Protein AF-0000000082824937 (afdb_homodimer)

Secondary structure (DSSP, 8-state):
--HHHHHHHHHHHHH--HHHHHHHTTS-HHHHHHHHHHHHHHHTS--EEEETTEEEE-HHHHHHHHHHHHHHHHHHHHHHHHHTTSSS--EEEEEEEEHHHHHHTHHHHHHHHHHH-TTEEEEEEEE-HHHHHHHHHTTS-SEEEEES----SSEEEEEEEEEEEEEESS---GGGGGGSEEEEE---HHHHHHHHHHHHHH-SS--EEEEEES-HHHHHHHHHTTS-BEEEEGGG--GGG--EEEE-B-TTSPBPEEEEEEEE-GGGGGSHHHHHHHHHHHHHHHHH-/--HHHHHHHHHHHHH--HHHHHHHTTS-HHHHHHHHHHHHHHHTS--EEEETTEEEE-HHHHHHHHHHHHHHHHHHHHHHHHHTTSSS--EEEEEEEEHHHHHHTHHHHHHHHHHH-TTEEEEEEEE-HHHHHHHHHTTS-SEEEEES----SSEEEEEEEEEEEEEESS---GGGGGGSEEEEE---HHHHHHHHHHHHHH-SS--EEEEEES-HHHHHHHHHTTS-BEEEEGGG--GGG--EEEE-B-TTSPBPEEEEEEEE-GGGGGSHHHHHHHHHHHHHHHHH-

Solvent-accessible surface area (backbone atoms only — not comparable to full-atom values): 30683 Å² total; per-residue (Å²): 136,50,71,67,50,28,51,48,44,50,46,32,65,72,59,33,25,67,60,58,29,13,52,75,66,72,50,49,46,67,60,48,51,51,52,50,50,50,53,24,60,75,69,69,51,59,48,54,43,82,51,100,84,39,47,44,68,33,74,65,22,48,52,52,36,52,49,25,53,50,52,53,49,51,53,49,52,50,51,48,55,57,36,47,70,48,92,58,65,35,42,78,47,32,35,20,26,16,46,67,53,41,41,67,48,40,31,62,52,52,41,55,49,41,70,75,32,71,62,50,41,58,37,41,38,38,28,47,34,73,57,29,48,54,37,44,74,72,55,75,20,59,38,31,38,34,56,54,94,72,90,70,93,49,47,76,43,78,60,48,74,38,48,34,25,38,37,19,44,58,88,82,56,80,88,48,46,47,79,36,39,29,41,41,51,55,69,47,70,63,59,47,49,54,52,52,51,49,48,59,74,71,41,96,52,77,59,40,74,30,30,43,28,58,36,60,68,31,39,51,40,30,16,62,47,59,68,27,31,37,75,46,52,48,79,82,58,56,80,88,59,66,58,34,72,41,85,38,61,45,99,86,68,42,72,37,70,50,43,30,34,40,35,34,48,70,75,46,54,71,33,52,46,54,37,51,50,53,53,50,51,58,57,48,38,64,63,74,100,136,50,71,67,50,27,52,47,42,49,45,32,66,72,58,33,24,68,60,59,30,14,51,74,67,73,51,48,45,67,60,47,52,51,52,50,50,49,52,24,60,74,67,70,51,61,47,55,46,84,51,98,82,39,47,45,68,32,74,66,23,48,50,51,35,52,48,26,53,50,50,52,48,51,51,49,52,50,53,49,55,58,37,47,70,48,93,58,64,35,43,79,49,32,36,19,27,17,46,68,52,42,40,66,48,40,30,64,53,50,41,56,48,42,69,76,32,71,63,49,41,57,38,40,39,39,28,47,34,73,58,28,49,52,36,45,75,71,54,74,18,58,37,30,39,33,55,52,94,70,92,71,92,50,47,76,42,80,57,48,76,39,48,35,25,38,39,20,44,60,88,81,55,80,86,48,47,47,80,36,40,29,42,40,51,53,69,45,69,64,59,51,49,55,54,53,52,49,48,59,73,72,42,95,54,77,58,40,73,29,30,44,28,57,36,60,68,31,38,51,41,30,17,61,49,60,68,27,31,38,76,44,51,48,76,80,59,57,81,88,58,65,58,35,74,41,85,37,60,46,97,86,69,42,73,37,71,49,44,30,32,40,34,35,48,71,74,44,55,73,34,51,45,53,37,51,51,53,54,52,52,59,56,48,40,62,62,77,99

Radius of gyration: 25.63 Å; Cα contacts (8 Å, |Δi|>4): 1005; chains: 2; bounding box: 62×74×64 Å

Sequence (578 aa):
MDEKDWVLLKILHEEQNVTKTAERLFTSQPSITYRLNKIEEIFNIKLFTKRHKGITFTAEGEHLVTYAKRMLQELQDTKDNISNLSKEVQGHLRLGVSSNFAQYKLPKLLREFSIMYPKVQYSVQTGWSTDVMKLLDTGIVQVGILRGSHRWKGEKERLTREKIHIISKQPITIDQLPFLPFIKYKTDASLKTIIDDWMHTNLKQAPIIAMEVDRQETCKEMVKHGLGYAIAPEICLRESDHLYTMDLYNAKGKPLMRDTWLMYDQKSLGIKIVKAFIEFLKDEQIVTIMDEKDWVLLKILHEEQNVTKTAERLFTSQPSITYRLNKIEEIFNIKLFTKRHKGITFTAEGEHLVTYAKRMLQELQDTKDNISNLSKEVQGHLRLGVSSNFAQYKLPKLLREFSIMYPKVQYSVQTGWSTDVMKLLDTGIVQVGILRGSHRWKGEKERLTREKIHIISKQPITIDQLPFLPFIKYKTDASLKTIIDDWMHTNLKQAPIIAMEVDRQETCKEMVKHGLGYAIAPEICLRESDHLYTMDLYNAKGKPLMRDTWLMYDQKSLGIKIVKAFIEFLKDEQIVTI

InterPro domains:
  IPR000847 LysR, HTH, N-terminal domain [PF00126] (8-62)
  IPR000847 LysR, HTH, N-terminal domain [PS50931] (1-58)
  IPR005119 LysR, substrate-binding [PF03466] (87-284)
  IPR036388 Winged helix-like DNA-binding domain superfamily [G3DSA:1.10.10.10] (1-83)
  IPR036390 Winged helix DNA-binding domain superfamily [SSF46785] (1-111)

pLDDT: mean 92.44, std 7.71, range [28.34, 98.75]

Foldseek 3Di:
DDLVVLVLLLLCVVVLALCVSCVVVVHHSVVSVVVQVVVCVVVVHDQWDDDPPGTGGDPVNVVVNVVSVVVVLVVQVVQLVVCLVDPAQADEAEEEEEDLCVPQPVVVLVVVVCVVHVRYHYHYDYYAQVVSVVCQVVVVHFKYKHKADDDDPADKDWLDKFFKWKKALDDDDLQCQQVWAEEAEDGHPRVVCLQVVQCVVRPPDDHHHPYYYHDPVVSLVCRLVGRTMYMGIPSNDDPVSNIDIDFGADPVRHTHMMTIMMGGHPVSCSRPNSVVSVVSSNVVSVVVD/DDLVVLVLLQLCVVVLALCVSCVVVVHHSVVSVVVQVVVCVVVVHDQWDDDPPGTGGDPVNVVVNVVSVVVVLVVQVVQLVVCLVDPAQADEAEEEEEDLCVPQPVVVLVVVVCVVHVRYHYHYDYYAQVVSVVCQVVVVHFKYKHKADDDDPADKDWLDKFFKWKKALDDDDLQCQQVWAEEAEDGHPRVVCLQVVQCVVRYPDDHHHPYYYHDPVVSLVCRLVGRTMYMGIPSNDDPVSNIDIDFGADPVRHTHMMTIMMGGHPVSCSRPNSVVSVVSSNVVSVVVD

Structure (mmCIF, N/CA/C/O backbone):
data_AF-0000000082824937-model_v1
#
loop_
_entity.id
_entity.type
_entity.pdbx_description
1 polymer 'LysR family transcriptional regulator'
#
loop_
_atom_site.group_PDB
_atom_site.id
_atom_site.type_symbol
_atom_site.label_atom_id
_atom_site.label_alt_id
_atom_site.label_comp_id
_atom_site.label_asym_id
_atom_site.label_entity_id
_atom_site.label_seq_id
_atom_site.pdbx_PDB_ins_code
_atom_site.Cartn_x
_atom_site.Cartn_y
_atom_site.Cartn_z
_atom_site.occupancy
_atom_site.B_iso_or_equiv
_atom_site.auth_seq_id
_atom_site.auth_comp_id
_atom_site.auth_asym_id
_atom_site.auth_atom_id
_atom_site.pdbx_PDB_model_num
ATOM 1 N N . MET A 1 1 ? -3.48 -37.438 7.156 1 83.62 1 MET A N 1
ATOM 2 C CA . MET A 1 1 ? -3.654 -36.094 6.609 1 83.62 1 MET A CA 1
ATOM 3 C C . MET A 1 1 ? -3.312 -36.062 5.121 1 83.62 1 MET A C 1
ATOM 5 O O . MET A 1 1 ? -2.377 -36.719 4.684 1 83.62 1 MET A O 1
ATOM 9 N N . ASP A 1 2 ? -4.094 -35.406 4.434 1 88.44 2 ASP A N 1
ATOM 10 C CA . ASP A 1 2 ? -3.869 -35.312 2.996 1 88.44 2 ASP A CA 1
ATOM 11 C C . ASP A 1 2 ? -3.678 -33.844 2.564 1 88.44 2 ASP A C 1
ATOM 13 O O . ASP A 1 2 ? -3.598 -32.969 3.406 1 88.44 2 ASP A O 1
ATOM 17 N N . GLU A 1 3 ? -3.465 -33.719 1.271 1 91.25 3 GLU A N 1
ATOM 18 C CA . GLU A 1 3 ? -3.174 -32.406 0.709 1 91.25 3 GLU A CA 1
ATOM 19 C C . GLU A 1 3 ? -4.262 -31.406 1.068 1 91.25 3 GLU A C 1
ATOM 21 O O . GLU A 1 3 ? -3.967 -30.25 1.383 1 91.25 3 GLU A O 1
ATOM 26 N N . LYS A 1 4 ? -5.441 -31.844 1.051 1 93 4 LYS A N 1
ATOM 27 C CA . LYS A 1 4 ? -6.562 -30.969 1.387 1 93 4 LYS A CA 1
ATOM 28 C C . LYS A 1 4 ? -6.465 -30.484 2.828 1 93 4 LYS A C 1
ATOM 30 O O . LYS A 1 4 ? -6.82 -29.328 3.123 1 93 4 LYS A O 1
ATOM 35 N N . ASP A 1 5 ? -6.023 -31.344 3.637 1 94.12 5 ASP A N 1
ATOM 36 C CA . ASP A 1 5 ? -5.828 -30.984 5.035 1 94.12 5 ASP A CA 1
ATOM 37 C C . ASP A 1 5 ? -4.754 -29.906 5.176 1 94.12 5 ASP A C 1
ATOM 39 O O . ASP A 1 5 ? -4.902 -28.969 5.965 1 94.12 5 ASP A O 1
ATOM 43 N N . TRP A 1 6 ? -3.646 -30.156 4.449 1 93.81 6 TRP A N 1
ATOM 44 C CA . TRP A 1 6 ? -2.555 -29.188 4.512 1 93.81 6 TRP A CA 1
ATOM 45 C C . TRP A 1 6 ? -3.018 -27.812 4.047 1 93.81 6 TRP A C 1
ATOM 47 O O . TRP A 1 6 ? -2.721 -26.797 4.691 1 93.81 6 TRP A O 1
ATOM 57 N N . VAL A 1 7 ? -3.775 -27.781 3 1 93 7 VAL A N 1
ATOM 58 C CA . VAL A 1 7 ? -4.305 -26.531 2.447 1 93 7 VAL A CA 1
ATOM 59 C C . VAL A 1 7 ? -5.258 -25.891 3.447 1 93 7 VAL A C 1
ATOM 61 O O . VAL A 1 7 ? -5.207 -24.688 3.674 1 93 7 VAL A O 1
ATOM 64 N N . LEU A 1 8 ? -6.086 -26.703 3.98 1 94.94 8 LEU A N 1
ATOM 65 C CA . LEU A 1 8 ? -7.047 -26.25 4.973 1 94.94 8 LEU A CA 1
ATOM 66 C C . LEU A 1 8 ? -6.34 -25.562 6.141 1 94.94 8 LEU A C 1
ATOM 68 O O . LEU A 1 8 ? -6.715 -24.469 6.543 1 94.94 8 LEU A O 1
ATOM 72 N N . LEU A 1 9 ? -5.352 -26.188 6.648 1 95.19 9 LEU A N 1
ATOM 73 C CA . LEU A 1 9 ? -4.613 -25.656 7.793 1 95.19 9 LEU A CA 1
ATOM 74 C C . LEU A 1 9 ? -3.92 -24.344 7.434 1 95.19 9 LEU A C 1
ATOM 76 O O . LEU A 1 9 ? -3.93 -23.406 8.227 1 95.19 9 LEU A O 1
ATOM 80 N N . LYS A 1 10 ? -3.324 -24.312 6.305 1 93.25 10 LYS A N 1
ATOM 81 C CA . LYS A 1 10 ? -2.639 -23.109 5.84 1 93.25 10 LYS A CA 1
ATOM 82 C C . LYS A 1 10 ? -3.604 -21.938 5.734 1 93.25 10 LYS A C 1
ATOM 84 O O . LYS A 1 10 ? -3.334 -20.859 6.258 1 93.25 10 LYS A O 1
ATOM 89 N N . ILE A 1 11 ? -4.754 -22.125 5.098 1 92.69 11 ILE A N 1
ATOM 90 C CA . ILE A 1 11 ? -5.73 -21.062 4.859 1 92.69 11 ILE A CA 1
ATOM 91 C C . ILE A 1 11 ? -6.352 -20.625 6.18 1 92.69 11 ILE A C 1
ATOM 93 O O . ILE A 1 11 ? -6.566 -19.438 6.41 1 92.69 11 ILE A O 1
ATOM 97 N N . LEU A 1 12 ? -6.613 -21.641 6.996 1 95.19 12 LEU A N 1
ATOM 98 C CA . LEU A 1 12 ? -7.16 -21.328 8.305 1 95.19 12 LEU A CA 1
ATOM 99 C C . LEU A 1 12 ? -6.203 -20.438 9.094 1 95.19 12 LEU A C 1
ATOM 101 O O . LEU A 1 12 ? -6.637 -19.516 9.789 1 95.19 12 LEU A O 1
ATOM 105 N N . HIS A 1 13 ? -4.992 -20.734 9.023 1 93.81 13 HIS A N 1
ATOM 106 C CA . HIS A 1 13 ? -3.975 -19.953 9.719 1 93.81 13 HIS A CA 1
ATOM 107 C C . HIS A 1 13 ? -3.922 -18.531 9.188 1 93.81 13 HIS A C 1
ATOM 109 O O . HIS A 1 13 ? -3.678 -17.578 9.945 1 93.81 13 HIS A O 1
ATOM 115 N N . GLU A 1 14 ? -4.141 -18.375 7.961 1 87.88 14 GLU A N 1
ATOM 116 C CA . GLU A 1 14 ? -4.117 -17.062 7.316 1 87.88 14 GLU A CA 1
ATOM 117 C C . GLU A 1 14 ? -5.355 -16.25 7.676 1 87.88 14 GLU A C 1
ATOM 119 O O . GLU A 1 14 ? -5.258 -15.055 7.984 1 87.88 14 GLU A O 1
ATOM 124 N N . GLU A 1 15 ? -6.527 -16.875 7.641 1 89.5 15 GLU A N 1
ATOM 125 C CA . GLU A 1 15 ? -7.797 -16.188 7.82 1 89.5 15 GLU A CA 1
ATOM 126 C C . GLU A 1 15 ? -8.117 -16 9.305 1 89.5 15 GLU A C 1
ATOM 128 O O . GLU A 1 15 ? -8.836 -15.07 9.672 1 89.5 15 GLU A O 1
ATOM 133 N N . GLN A 1 16 ? -7.645 -16.938 10.133 1 92.5 16 GLN A N 1
ATOM 134 C CA . GLN A 1 16 ? -7.93 -16.969 11.562 1 92.5 16 GLN A CA 1
ATOM 135 C C . GLN A 1 16 ? -9.43 -16.922 11.828 1 92.5 16 GLN A C 1
ATOM 137 O O . GLN A 1 16 ? -9.875 -16.266 12.773 1 92.5 16 GLN A O 1
ATOM 142 N N . ASN A 1 17 ? -10.156 -17.438 10.922 1 92.19 17 ASN A N 1
ATOM 143 C CA . ASN A 1 17 ? -11.609 -17.469 10.969 1 92.19 17 ASN A CA 1
ATOM 144 C C . ASN A 1 17 ? -12.164 -18.672 10.211 1 92.19 17 ASN A C 1
ATOM 146 O O . ASN A 1 17 ? -11.938 -18.812 9.008 1 92.19 17 ASN A O 1
ATOM 150 N N . VAL A 1 18 ? -12.969 -19.5 10.891 1 93.44 18 VAL A N 1
ATOM 151 C CA . VAL A 1 18 ? -13.422 -20.766 10.32 1 93.44 18 VAL A CA 1
ATOM 152 C C . VAL A 1 18 ? -14.406 -20.5 9.188 1 93.44 18 VAL A C 1
ATOM 154 O O . VAL A 1 18 ? -14.328 -21.125 8.133 1 93.44 18 VAL A O 1
ATOM 157 N N . THR A 1 19 ? -15.266 -19.531 9.391 1 90.25 19 THR A N 1
ATOM 158 C CA . THR A 1 19 ? -16.281 -19.219 8.383 1 90.25 19 THR A CA 1
ATOM 159 C C . THR A 1 19 ? -15.617 -18.672 7.117 1 90.25 19 THR A C 1
ATOM 161 O O . THR A 1 19 ? -15.945 -19.109 6.012 1 90.25 19 THR A O 1
ATOM 164 N N . LYS A 1 20 ? -14.664 -17.828 7.273 1 89.25 20 LYS A N 1
ATOM 165 C CA . LYS A 1 20 ? -13.961 -17.234 6.141 1 89.25 20 LYS A CA 1
ATOM 166 C C . LYS A 1 20 ? -13.109 -18.281 5.422 1 89.25 20 LYS A C 1
ATOM 168 O O . LYS A 1 20 ? -12.953 -18.234 4.203 1 89.25 20 LYS A O 1
ATOM 173 N N . THR A 1 21 ? -12.633 -19.125 6.219 1 91.94 21 THR A N 1
ATOM 174 C CA . THR A 1 21 ? -11.859 -20.219 5.637 1 91.94 21 THR A CA 1
ATOM 175 C C . THR A 1 21 ? -12.742 -21.078 4.738 1 91.94 21 THR A C 1
ATOM 177 O O . THR A 1 21 ? -12.344 -21.438 3.627 1 91.94 21 THR A O 1
ATOM 180 N N . ALA A 1 22 ? -13.93 -21.438 5.18 1 91.75 22 ALA A N 1
ATOM 181 C CA . ALA A 1 22 ? -14.867 -22.234 4.387 1 91.75 22 ALA A CA 1
ATOM 182 C C . ALA A 1 22 ? -15.219 -21.531 3.082 1 91.75 22 ALA A C 1
ATOM 184 O O . ALA A 1 22 ? -15.234 -22.141 2.018 1 91.75 22 ALA A O 1
ATOM 185 N N . GLU A 1 23 ? -15.406 -20.25 3.195 1 86.44 23 GLU A N 1
ATOM 186 C CA . GLU A 1 23 ? -15.734 -19.453 2.02 1 86.44 23 GLU A CA 1
ATOM 187 C C . GLU A 1 23 ? -14.586 -19.453 1.012 1 86.44 23 GLU A C 1
ATOM 189 O O . GLU A 1 23 ? -14.805 -19.672 -0.184 1 86.44 23 GLU A O 1
ATOM 194 N N . ARG A 1 24 ? -13.438 -19.266 1.547 1 85.19 24 ARG A N 1
ATOM 195 C CA . ARG A 1 24 ? -12.258 -19.234 0.686 1 85.19 24 ARG A CA 1
ATOM 196 C C . ARG A 1 24 ? -12.023 -20.578 0.019 1 85.19 24 ARG A C 1
ATOM 198 O O . ARG A 1 24 ? -11.492 -20.641 -1.095 1 85.19 24 ARG A O 1
ATOM 205 N N . LEU A 1 25 ? -12.43 -21.609 0.659 1 88.44 25 LEU A N 1
ATOM 206 C CA . LEU A 1 25 ? -12.219 -22.953 0.133 1 88.44 25 LEU A CA 1
ATOM 207 C C . LEU A 1 25 ? -13.445 -23.438 -0.639 1 88.44 25 LEU A C 1
ATOM 209 O O . LEU A 1 25 ? -13.477 -24.578 -1.113 1 88.44 25 LEU A O 1
ATOM 213 N N . PHE A 1 26 ? -14.43 -22.578 -0.769 1 86.44 26 PHE A N 1
ATOM 214 C CA . PHE A 1 26 ? -15.656 -22.875 -1.5 1 86.44 26 PHE A CA 1
ATOM 215 C C . PHE A 1 26 ? -16.312 -24.141 -0.966 1 86.44 26 PHE A C 1
ATOM 217 O O . PHE A 1 26 ? -16.688 -25.031 -1.738 1 86.44 26 PHE A O 1
ATOM 224 N N . THR A 1 27 ? -16.391 -24.172 0.334 1 88.81 27 THR A N 1
ATOM 225 C CA . THR A 1 27 ? -17.078 -25.234 1.05 1 88.81 27 THR A CA 1
ATOM 226 C C . THR A 1 27 ? -17.906 -24.688 2.207 1 88.81 27 THR A C 1
ATOM 228 O O . THR A 1 27 ? -18.094 -23.469 2.311 1 88.81 27 THR A O 1
ATOM 231 N N . SER A 1 28 ? -18.547 -25.516 2.9 1 90.19 28 SER A N 1
ATOM 232 C CA . SER A 1 28 ? -19.422 -25.062 3.984 1 90.19 28 SER A CA 1
ATOM 233 C C . SER A 1 28 ? -18.688 -25.078 5.32 1 90.19 28 SER A C 1
ATOM 235 O O . SER A 1 28 ? -17.766 -25.859 5.52 1 90.19 28 SER A O 1
ATOM 237 N N . GLN A 1 29 ? -19.109 -24.188 6.133 1 91.81 29 GLN A N 1
ATOM 238 C CA . GLN A 1 29 ? -18.516 -24.062 7.461 1 91.81 29 GLN A CA 1
ATOM 239 C C . GLN A 1 29 ? -18.672 -25.359 8.25 1 91.81 29 GLN A C 1
ATOM 241 O O . GLN A 1 29 ? -17.719 -25.828 8.891 1 91.81 29 GLN A O 1
ATOM 246 N N . PRO A 1 30 ? -19.781 -26.062 8.195 1 94.25 30 PRO A N 1
ATOM 247 C CA . PRO A 1 30 ? -19.875 -27.344 8.906 1 94.25 30 PRO A CA 1
ATOM 248 C C . PRO A 1 30 ? -18.875 -28.375 8.391 1 94.25 30 PRO A C 1
ATOM 250 O O . PRO A 1 30 ? -18.312 -29.156 9.18 1 94.25 30 PRO A O 1
ATOM 253 N N . SER A 1 31 ? -18.703 -28.406 7.117 1 94.06 31 SER A N 1
ATOM 254 C CA . SER A 1 31 ? -17.75 -29.344 6.527 1 94.06 31 SER A CA 1
ATOM 255 C C . SER A 1 31 ? -16.344 -29.094 7.035 1 94.06 31 SER A C 1
ATOM 257 O O . SER A 1 31 ? -15.625 -30.031 7.379 1 94.06 31 SER A O 1
ATOM 259 N N . ILE A 1 32 ? -15.969 -27.781 7.066 1 94.06 32 ILE A N 1
ATOM 260 C CA . ILE A 1 32 ? -14.641 -27.406 7.531 1 94.06 32 ILE A CA 1
ATOM 261 C C . ILE A 1 32 ? -14.5 -27.734 9.016 1 94.06 32 ILE A C 1
ATOM 263 O O . ILE A 1 32 ? -13.461 -28.234 9.453 1 94.06 32 ILE A O 1
ATOM 267 N N . THR A 1 33 ? -15.516 -27.438 9.797 1 94.31 33 THR A N 1
ATOM 268 C CA . THR A 1 33 ? -15.516 -27.703 11.234 1 94.31 33 THR A CA 1
ATOM 269 C C . THR A 1 33 ? -15.359 -29.188 11.508 1 94.31 33 THR A C 1
ATOM 271 O O . THR A 1 33 ? -14.594 -29.594 12.391 1 94.31 33 THR A O 1
ATOM 274 N N . TYR A 1 34 ? -16.062 -29.953 10.781 1 95.31 34 TYR A N 1
ATOM 275 C CA . TYR A 1 34 ? -15.969 -31.391 10.906 1 95.31 34 TYR A CA 1
ATOM 276 C C . TYR A 1 34 ? -14.547 -31.875 10.648 1 95.31 34 TYR A C 1
ATOM 278 O O . TYR A 1 34 ? -14.008 -32.688 11.406 1 95.31 34 TYR A O 1
ATOM 286 N N . ARG A 1 35 ? -14 -31.422 9.586 1 95.75 35 ARG A N 1
ATOM 287 C CA . ARG A 1 35 ? -12.656 -31.859 9.211 1 95.75 35 ARG A CA 1
ATOM 288 C C . ARG A 1 35 ? -11.633 -31.422 10.258 1 95.75 35 ARG A C 1
ATOM 290 O O . ARG A 1 35 ? -10.703 -32.156 10.562 1 95.75 35 ARG A O 1
ATOM 297 N N . LEU A 1 36 ? -11.773 -30.25 10.773 1 96.19 36 LEU A N 1
ATOM 298 C CA . LEU A 1 36 ? -10.867 -29.734 11.797 1 96.19 36 LEU A CA 1
ATOM 299 C C . LEU A 1 36 ? -10.953 -30.578 13.062 1 96.19 36 LEU A C 1
ATOM 301 O O . LEU A 1 36 ? -9.93 -30.859 13.688 1 96.19 36 LEU A O 1
ATOM 305 N N . ASN A 1 37 ? -12.141 -30.938 13.438 1 95.56 37 ASN A N 1
ATOM 306 C CA . ASN A 1 37 ? -12.32 -31.812 14.586 1 95.56 37 ASN A CA 1
ATOM 307 C C . ASN A 1 37 ? -11.625 -33.156 14.391 1 95.56 37 ASN A C 1
ATOM 309 O O . ASN A 1 37 ? -11.016 -33.688 15.32 1 95.56 37 ASN A O 1
ATOM 313 N N . LYS A 1 38 ? -11.805 -33.656 13.273 1 95.81 38 LYS A N 1
ATOM 314 C CA . LYS A 1 38 ? -11.164 -34.938 12.961 1 95.81 38 LYS A CA 1
ATOM 315 C C . LYS A 1 38 ? -9.641 -34.812 13.055 1 95.81 38 LYS A C 1
ATOM 317 O O . LYS A 1 38 ? -8.977 -35.719 13.562 1 95.81 38 LYS A O 1
ATOM 322 N N . ILE A 1 39 ? -9.094 -33.75 12.531 1 95.25 39 ILE A N 1
ATOM 323 C CA . ILE A 1 39 ? -7.652 -33.5 12.602 1 95.25 39 ILE A CA 1
ATOM 324 C C . ILE A 1 39 ? -7.211 -33.438 14.055 1 95.25 39 ILE A C 1
ATOM 326 O O . ILE A 1 39 ? -6.195 -34.031 14.438 1 95.25 39 ILE A O 1
ATOM 330 N N . GLU A 1 40 ? -7.98 -32.719 14.883 1 95.62 40 GLU A N 1
ATOM 331 C CA . GLU A 1 40 ? -7.672 -32.625 16.312 1 95.62 40 GLU A CA 1
ATOM 332 C C . GLU A 1 40 ? -7.691 -33.969 16.984 1 95.62 40 GLU A C 1
ATOM 334 O O . GLU A 1 40 ? -6.84 -34.281 17.812 1 95.62 40 GLU A O 1
ATOM 339 N N . GLU A 1 41 ? -8.609 -34.781 16.625 1 94.06 41 GLU A N 1
ATOM 340 C CA . GLU A 1 41 ? -8.742 -36.125 17.172 1 94.06 41 GLU A CA 1
ATOM 341 C C . GLU A 1 41 ? -7.559 -37 16.781 1 94.06 41 GLU A C 1
ATOM 343 O O . GLU A 1 41 ? -7.012 -37.719 17.625 1 94.06 41 GLU A O 1
ATOM 348 N N . ILE A 1 42 ? -7.211 -36.906 15.609 1 92.62 42 ILE A N 1
ATOM 349 C CA . ILE A 1 42 ? -6.129 -37.75 15.086 1 92.62 42 ILE A CA 1
ATOM 350 C C . ILE A 1 42 ? -4.828 -37.406 15.82 1 92.62 42 ILE A C 1
ATOM 352 O O . ILE A 1 42 ? -4.07 -38.312 16.172 1 92.62 42 ILE A O 1
ATOM 356 N N . PHE A 1 43 ? -4.598 -36.188 16.094 1 93.44 43 PHE A N 1
ATOM 357 C CA . PHE A 1 43 ? -3.334 -35.75 16.672 1 93.44 43 PHE A CA 1
ATOM 358 C C . PHE A 1 43 ? -3.477 -35.562 18.188 1 93.44 43 PHE A C 1
ATOM 360 O O . PHE A 1 43 ? -2.486 -35.344 18.891 1 93.44 43 PHE A O 1
ATOM 367 N N . ASN A 1 44 ? -4.668 -35.688 18.625 1 94.38 44 ASN A N 1
ATOM 368 C CA . ASN A 1 44 ? -4.965 -35.5 20.047 1 94.38 44 ASN A CA 1
ATOM 369 C C . ASN A 1 44 ? -4.477 -34.156 20.547 1 94.38 44 ASN A C 1
ATOM 371 O O . ASN A 1 44 ? -3.75 -34.094 21.547 1 94.38 44 ASN A O 1
ATOM 375 N N . ILE A 1 45 ? -4.836 -33.125 19.828 1 94.38 45 ILE A N 1
ATOM 376 C CA . ILE A 1 45 ? -4.488 -31.75 20.203 1 94.38 45 ILE A CA 1
ATOM 377 C C . ILE A 1 45 ? -5.68 -30.828 19.953 1 94.38 45 ILE A C 1
ATOM 379 O O . ILE A 1 45 ? -6.66 -31.234 19.312 1 94.38 45 ILE A O 1
ATOM 383 N N . LYS A 1 46 ? -5.574 -29.703 20.5 1 95.5 46 LYS A N 1
ATOM 384 C CA . LYS A 1 46 ? -6.438 -28.594 20.109 1 95.5 46 LYS A CA 1
ATOM 385 C C . LYS A 1 46 ? -5.711 -27.656 19.156 1 95.5 46 LYS A C 1
ATOM 387 O O . LYS A 1 46 ? -4.625 -27.172 19.469 1 95.5 46 LYS A O 1
ATOM 392 N N . LEU A 1 47 ? -6.281 -27.406 18.031 1 95.56 47 LEU A N 1
ATOM 393 C CA . LEU A 1 47 ? -5.633 -26.594 17 1 95.56 47 LEU A CA 1
ATOM 394 C C . LEU A 1 47 ? -5.656 -25.125 17.375 1 95.56 47 LEU A C 1
ATOM 396 O O . LEU A 1 47 ? -4.684 -24.406 17.141 1 95.56 47 LEU A O 1
ATOM 400 N N . PHE A 1 48 ? -6.738 -24.703 17.906 1 95.56 48 PHE A N 1
ATOM 401 C CA . PHE A 1 48 ? -6.934 -23.297 18.203 1 95.56 48 PHE A CA 1
ATOM 402 C C . PHE A 1 48 ? -7.941 -23.109 19.328 1 95.56 48 PHE A C 1
ATOM 404 O O . PHE A 1 48 ? -8.609 -24.062 19.734 1 95.56 48 PHE A O 1
ATOM 411 N N . THR A 1 49 ? -7.953 -21.859 19.859 1 93.5 49 THR A N 1
ATOM 412 C CA . THR A 1 49 ? -8.969 -21.438 20.812 1 93.5 49 THR A CA 1
ATOM 413 C C . THR A 1 49 ? -9.859 -20.359 20.203 1 93.5 49 THR A C 1
ATOM 415 O O . THR A 1 49 ? -9.414 -19.578 19.359 1 93.5 49 THR A O 1
ATOM 418 N N . LYS A 1 50 ? -11.148 -20.453 20.562 1 87.19 50 LYS A N 1
ATOM 419 C CA . LYS A 1 50 ? -12.094 -19.469 20.047 1 87.19 50 LYS A CA 1
ATOM 420 C C . LYS A 1 50 ? -11.992 -18.156 20.828 1 87.19 50 LYS A C 1
ATOM 422 O O . LYS A 1 50 ? -11.789 -18.172 22.047 1 87.19 50 LYS A O 1
ATOM 427 N N . ARG A 1 51 ? -11.93 -17.078 20.141 1 83.44 51 ARG A N 1
ATOM 428 C CA . ARG A 1 51 ? -11.977 -15.734 20.719 1 83.44 51 ARG A CA 1
ATOM 429 C C . ARG A 1 51 ? -13.188 -14.961 20.219 1 83.44 51 ARG A C 1
ATOM 431 O O . ARG A 1 51 ? -13.969 -15.477 19.406 1 83.44 51 ARG A O 1
ATOM 438 N N . HIS A 1 52 ? -13.508 -13.75 20.844 1 73.81 52 HIS A N 1
ATOM 439 C CA . HIS A 1 52 ? -14.641 -12.922 20.453 1 73.81 52 HIS A CA 1
ATOM 440 C C . HIS A 1 52 ? -14.664 -12.688 18.938 1 73.81 52 HIS A C 1
ATOM 442 O O . HIS A 1 52 ? -15.727 -12.742 18.312 1 73.81 52 HIS A O 1
ATOM 448 N N . LYS A 1 53 ? -13.461 -12.453 18.484 1 75.62 53 LYS A N 1
ATOM 449 C CA . LYS A 1 53 ? -13.414 -12.203 17.047 1 75.62 53 LYS A CA 1
ATOM 450 C C . LYS A 1 53 ? -12.438 -13.156 16.359 1 75.62 53 LYS A C 1
ATOM 452 O O . LYS A 1 53 ? -11.266 -12.828 16.188 1 75.62 53 LYS A O 1
ATOM 457 N N . GLY A 1 54 ? -12.906 -14.383 16.172 1 86.44 54 GLY A N 1
ATOM 458 C CA . GLY A 1 54 ? -12.117 -15.312 15.383 1 86.44 54 GLY A CA 1
ATOM 459 C C . GLY A 1 54 ? -11.453 -16.391 16.219 1 86.44 54 GLY A C 1
ATOM 460 O O . GLY A 1 54 ? -12.062 -16.906 17.156 1 86.44 54 GLY A O 1
ATOM 461 N N . ILE A 1 55 ? -10.25 -16.984 15.758 1 92.19 55 ILE A N 1
ATOM 462 C CA . ILE A 1 55 ? -9.562 -18.062 16.438 1 92.19 55 ILE A CA 1
ATOM 463 C C . ILE A 1 55 ? -8.094 -17.703 16.656 1 92.19 55 ILE A C 1
ATOM 465 O O . ILE A 1 55 ? -7.562 -16.812 15.969 1 92.19 55 ILE A O 1
ATOM 469 N N . THR A 1 56 ? -7.523 -18.234 17.703 1 93.25 56 THR A N 1
ATOM 470 C CA . THR A 1 56 ? -6.082 -18.172 17.922 1 93.25 56 THR A CA 1
ATOM 471 C C . THR A 1 56 ? -5.48 -19.578 18 1 93.25 56 THR A C 1
ATOM 473 O O . THR A 1 56 ? -5.957 -20.422 18.75 1 93.25 56 THR A O 1
ATOM 476 N N . PHE A 1 57 ? -4.492 -19.797 17.266 1 94.5 57 PHE A N 1
ATOM 477 C CA . PHE A 1 57 ? -3.869 -21.125 17.234 1 94.5 57 PHE A CA 1
ATOM 478 C C . PHE A 1 57 ? -3.133 -21.422 18.531 1 94.5 57 PHE A C 1
ATOM 480 O O . PHE A 1 57 ? -2.508 -20.531 19.109 1 94.5 57 PHE A O 1
ATOM 487 N N . THR A 1 58 ? -3.146 -22.625 18.984 1 94.25 58 THR A N 1
ATOM 488 C CA . THR A 1 58 ? -2.334 -23.109 20.094 1 94.25 58 THR A CA 1
ATOM 489 C C . THR A 1 58 ? -0.899 -23.375 19.641 1 94.25 58 THR A C 1
ATOM 491 O O . THR A 1 58 ? -0.599 -23.312 18.438 1 94.25 58 THR A O 1
ATOM 494 N N . ALA A 1 59 ? -0.078 -23.641 20.594 1 92.25 59 ALA A N 1
ATOM 495 C CA . ALA A 1 59 ? 1.3 -23.984 20.25 1 92.25 59 ALA A CA 1
ATOM 496 C C . ALA A 1 59 ? 1.353 -25.234 19.375 1 92.25 59 ALA A C 1
ATOM 498 O O . ALA A 1 59 ? 2.105 -25.297 18.406 1 92.25 59 ALA A O 1
ATOM 499 N N . GLU A 1 60 ? 0.537 -26.156 19.797 1 93.94 60 GLU A N 1
ATOM 500 C CA . GLU A 1 60 ? 0.455 -27.391 19.031 1 93.94 60 GLU A CA 1
ATOM 501 C C . GLU A 1 60 ? -0.099 -27.141 17.625 1 93.94 60 GLU A C 1
ATOM 503 O O . GLU A 1 60 ? 0.377 -27.719 16.656 1 93.94 60 GLU A O 1
ATOM 508 N N . GLY A 1 61 ? -1.055 -26.312 17.562 1 95.25 61 GLY A N 1
ATOM 509 C CA . GLY A 1 61 ? -1.619 -25.938 16.281 1 95.25 61 GLY A CA 1
ATOM 510 C C . GLY A 1 61 ? -0.611 -25.281 15.352 1 95.25 61 GLY A C 1
ATOM 511 O O . GLY A 1 61 ? -0.574 -25.594 14.164 1 95.25 61 GLY A O 1
ATOM 512 N N . GLU A 1 62 ? 0.176 -24.469 15.859 1 94.62 62 GLU A N 1
ATOM 513 C CA . GLU A 1 62 ? 1.22 -23.797 15.094 1 94.62 62 GLU A CA 1
ATOM 514 C C . GLU A 1 62 ? 2.213 -24.797 14.516 1 94.62 62 GLU A C 1
ATOM 516 O O . GLU A 1 62 ? 2.656 -24.656 13.375 1 94.62 62 GLU A O 1
ATOM 521 N N . HIS A 1 63 ? 2.512 -25.719 15.312 1 93.31 63 HIS A N 1
ATOM 522 C CA . HIS A 1 63 ? 3.424 -26.766 14.844 1 93.31 63 HIS A CA 1
ATOM 523 C C . HIS A 1 63 ? 2.82 -27.547 13.688 1 93.31 63 HIS A C 1
ATOM 525 O O . HIS A 1 63 ? 3.52 -27.891 12.727 1 93.31 63 HIS A O 1
ATOM 531 N N . LEU A 1 64 ? 1.593 -27.812 13.82 1 93.81 64 LEU A N 1
ATOM 532 C CA . LEU A 1 64 ? 0.931 -28.578 12.766 1 93.81 64 LEU A CA 1
ATOM 533 C C . LEU A 1 64 ? 0.836 -27.75 11.484 1 93.81 64 LEU A C 1
ATOM 535 O O . LEU A 1 64 ? 0.942 -28.297 10.383 1 93.81 64 LEU A O 1
ATOM 539 N N . VAL A 1 65 ? 0.594 -26.469 11.633 1 95.12 65 VAL A N 1
ATOM 540 C CA . VAL A 1 65 ? 0.569 -25.578 10.477 1 95.12 65 VAL A CA 1
ATOM 541 C C . VAL A 1 65 ? 1.941 -25.562 9.805 1 95.12 65 VAL A C 1
ATOM 543 O O . VAL A 1 65 ? 2.043 -25.609 8.578 1 95.12 65 VAL A O 1
ATOM 546 N N . THR A 1 66 ? 2.938 -25.5 10.594 1 92.31 66 THR A N 1
ATOM 547 C CA . THR A 1 66 ? 4.301 -25.516 10.078 1 92.31 66 THR A CA 1
ATOM 548 C C . THR A 1 66 ? 4.562 -26.797 9.281 1 92.31 66 THR A C 1
ATOM 550 O O . THR A 1 66 ? 5.141 -26.75 8.195 1 92.31 66 THR A O 1
ATOM 553 N N . TYR A 1 67 ? 4.105 -27.859 9.852 1 91.62 67 TYR A N 1
ATOM 554 C CA . TYR A 1 67 ? 4.207 -29.141 9.164 1 91.62 67 TYR A CA 1
ATOM 555 C C . TYR A 1 67 ? 3.461 -29.109 7.832 1 91.62 67 TYR A C 1
ATOM 557 O O . TYR A 1 67 ? 3.996 -29.516 6.801 1 91.62 67 TYR A O 1
ATOM 565 N N . ALA A 1 68 ? 2.246 -28.656 7.879 1 93.62 68 ALA A N 1
ATOM 566 C CA . ALA A 1 68 ? 1.421 -28.594 6.676 1 93.62 68 ALA A CA 1
ATOM 567 C C . ALA A 1 68 ? 2.098 -27.766 5.59 1 93.62 68 ALA A C 1
ATOM 569 O O . ALA A 1 68 ? 2.125 -28.156 4.422 1 93.62 68 ALA A O 1
ATOM 570 N N . LYS A 1 69 ? 2.643 -26.672 5.957 1 90.81 69 LYS A N 1
ATOM 571 C CA . LYS A 1 69 ? 3.338 -25.797 5.016 1 90.81 69 LYS A CA 1
ATOM 572 C C . LYS A 1 69 ? 4.551 -26.484 4.414 1 90.81 69 LYS A C 1
ATOM 574 O O . LYS A 1 69 ? 4.816 -26.359 3.215 1 90.81 69 LYS A O 1
ATOM 579 N N . ARG A 1 70 ? 5.238 -27.203 5.211 1 88.56 70 ARG A N 1
ATOM 580 C CA . ARG A 1 70 ? 6.395 -27.953 4.73 1 88.56 70 ARG A CA 1
ATOM 581 C C . ARG A 1 70 ? 5.977 -29.016 3.727 1 88.56 70 ARG A C 1
ATOM 583 O O . ARG A 1 70 ? 6.637 -29.203 2.701 1 88.56 70 ARG A O 1
ATOM 590 N N . MET A 1 71 ? 4.91 -29.672 4.07 1 91.56 71 MET A N 1
ATOM 591 C CA . MET A 1 71 ? 4.43 -30.719 3.182 1 91.56 71 MET A CA 1
ATOM 592 C C . MET A 1 71 ? 3.98 -30.141 1.845 1 91.56 71 MET A C 1
ATOM 594 O O . MET A 1 71 ? 4.234 -30.719 0.791 1 91.56 71 MET A O 1
ATOM 598 N N . LEU A 1 72 ? 3.367 -29.062 1.905 1 91.5 72 LEU A N 1
ATOM 599 C CA . LEU A 1 72 ? 2.945 -28.391 0.681 1 91.5 72 LEU A CA 1
ATOM 600 C C . LEU A 1 72 ? 4.148 -27.969 -0.149 1 91.5 72 LEU A C 1
ATOM 602 O O . LEU A 1 72 ? 4.133 -28.062 -1.377 1 91.5 72 LEU A O 1
ATOM 606 N N . GLN A 1 73 ? 5.148 -27.547 0.492 1 86.94 73 GLN A N 1
ATOM 607 C CA . GLN A 1 73 ? 6.375 -27.141 -0.187 1 86.94 73 GLN A CA 1
ATOM 608 C C . GLN A 1 73 ? 7.051 -28.344 -0.851 1 86.94 73 GLN A C 1
ATOM 610 O O . GLN A 1 73 ? 7.516 -28.25 -1.989 1 86.94 73 GLN A O 1
ATOM 615 N N . GLU A 1 74 ? 7.082 -29.438 -0.092 1 87.88 74 GLU A N 1
ATOM 616 C CA . GLU A 1 74 ? 7.672 -30.641 -0.643 1 87.88 74 GLU A CA 1
ATOM 617 C C . GLU A 1 74 ? 6.918 -31.109 -1.883 1 87.88 74 GLU A C 1
ATOM 619 O O . GLU A 1 74 ? 7.527 -31.562 -2.857 1 87.88 74 GLU A O 1
ATOM 624 N N . LEU A 1 75 ? 5.695 -31.109 -1.755 1 89.5 75 LEU A N 1
ATOM 625 C CA . LEU A 1 75 ? 4.867 -31.484 -2.9 1 89.5 75 LEU A CA 1
ATOM 626 C C . LEU A 1 75 ? 5.168 -30.594 -4.098 1 89.5 75 LEU A C 1
ATOM 628 O O . LEU A 1 75 ? 5.32 -31.078 -5.219 1 89.5 75 LEU A O 1
ATOM 632 N N . GLN A 1 76 ? 5.238 -29.312 -3.877 1 86.81 76 GLN A N 1
ATOM 633 C CA . GLN A 1 76 ? 5.535 -28.359 -4.938 1 86.81 76 GLN A CA 1
ATOM 634 C C . GLN A 1 76 ? 6.91 -28.625 -5.551 1 86.81 76 GLN A C 1
ATOM 636 O O . GLN A 1 76 ? 7.07 -28.578 -6.77 1 86.81 76 GLN A O 1
ATOM 641 N N . ASP A 1 77 ? 7.863 -28.875 -4.742 1 84.38 77 ASP A N 1
ATOM 642 C CA . ASP A 1 77 ? 9.211 -29.203 -5.215 1 84.38 77 ASP A CA 1
ATOM 643 C C . ASP A 1 77 ? 9.188 -30.422 -6.133 1 84.38 77 ASP A C 1
ATOM 645 O O . ASP A 1 77 ? 9.883 -30.453 -7.148 1 84.38 77 ASP A O 1
ATOM 649 N N . THR A 1 78 ? 8.414 -31.359 -5.711 1 86.88 78 THR A N 1
ATOM 650 C CA . THR A 1 78 ? 8.281 -32.562 -6.512 1 86.88 78 THR A CA 1
ATOM 651 C C . THR A 1 78 ? 7.66 -32.25 -7.871 1 86.88 78 THR A C 1
ATOM 653 O O . THR A 1 78 ? 8.141 -32.75 -8.898 1 86.88 78 THR A O 1
ATOM 656 N N . LYS A 1 79 ? 6.668 -31.5 -7.883 1 85.81 79 LYS A N 1
ATOM 657 C CA . LYS A 1 79 ? 6.027 -31.094 -9.125 1 85.81 79 LYS A CA 1
ATOM 658 C C . LYS A 1 79 ? 7.004 -30.344 -10.023 1 85.81 79 LYS A C 1
ATOM 660 O O . LYS A 1 79 ? 7.035 -30.562 -11.242 1 85.81 79 LYS A O 1
ATOM 665 N N . ASP A 1 80 ? 7.762 -29.531 -9.484 1 84.38 80 ASP A N 1
ATOM 666 C CA . ASP A 1 80 ? 8.773 -28.781 -10.219 1 84.38 80 ASP A CA 1
ATOM 667 C C . ASP A 1 80 ? 9.789 -29.719 -10.875 1 84.38 80 ASP A C 1
ATOM 669 O O . ASP A 1 80 ? 10.148 -29.531 -12.039 1 84.38 80 ASP A O 1
ATOM 673 N N . ASN A 1 81 ? 10.203 -30.641 -10.117 1 83.31 81 ASN A N 1
ATOM 674 C CA . ASN A 1 81 ? 11.172 -31.609 -10.625 1 83.31 81 ASN A CA 1
ATOM 675 C C . ASN A 1 81 ? 10.602 -32.438 -11.781 1 83.31 81 ASN A C 1
ATOM 677 O O . ASN A 1 81 ? 11.305 -32.719 -12.75 1 83.31 81 ASN A O 1
ATOM 681 N N . ILE A 1 82 ? 9.406 -32.75 -11.656 1 84.38 82 ILE A N 1
ATOM 682 C CA . ILE A 1 82 ? 8.75 -33.531 -12.703 1 84.38 82 ILE A CA 1
ATOM 683 C C . ILE A 1 82 ? 8.641 -32.688 -13.969 1 84.38 82 ILE A C 1
ATOM 685 O O . ILE A 1 82 ? 8.898 -33.188 -15.07 1 84.38 82 ILE A O 1
ATOM 689 N N . SER A 1 83 ? 8.234 -31.469 -13.82 1 83.81 83 SER A N 1
ATOM 690 C CA . SER A 1 83 ? 8.141 -30.562 -14.961 1 83.81 83 SER A CA 1
ATOM 691 C C . SER A 1 83 ? 9.492 -30.406 -15.648 1 83.81 83 SER A C 1
ATOM 693 O O . SER A 1 83 ? 9.547 -30.172 -16.859 1 83.81 83 SER A O 1
ATOM 695 N N . ASN A 1 84 ? 10.516 -30.5 -14.922 1 84.5 84 ASN A N 1
ATOM 696 C CA . ASN A 1 84 ? 11.883 -30.344 -15.406 1 84.5 84 ASN A CA 1
ATOM 697 C C . ASN A 1 84 ? 12.281 -31.469 -16.344 1 84.5 84 ASN A C 1
ATOM 699 O O . ASN A 1 84 ? 13.25 -31.344 -17.094 1 84.5 84 ASN A O 1
ATOM 703 N N . LEU A 1 85 ? 11.562 -32.438 -16.281 1 82.38 85 LEU A N 1
ATOM 704 C CA . LEU A 1 85 ? 11.875 -33.594 -17.125 1 82.38 85 LEU A CA 1
ATOM 705 C C . LEU A 1 85 ? 11.438 -33.375 -18.562 1 82.38 85 LEU A C 1
ATOM 707 O O . LEU A 1 85 ? 11.898 -34.062 -19.484 1 82.38 85 LEU A O 1
ATOM 711 N N . SER A 1 86 ? 10.586 -32.406 -18.781 1 83.38 86 SER A N 1
ATOM 712 C CA . SER A 1 86 ? 10.125 -32.062 -20.125 1 83.38 86 SER A CA 1
ATOM 713 C C . SER A 1 86 ? 11.195 -31.297 -20.891 1 83.38 86 SER A C 1
ATOM 715 O O . SER A 1 86 ? 12.047 -30.641 -20.297 1 83.38 86 SER A O 1
ATOM 717 N N . LYS A 1 87 ? 11.18 -31.359 -22.219 1 83.69 87 LYS A N 1
ATOM 718 C CA . LYS A 1 87 ? 12.117 -30.609 -23.062 1 83.69 87 LYS A CA 1
ATOM 719 C C . LYS A 1 87 ? 11.711 -29.141 -23.172 1 83.69 87 LYS A C 1
ATOM 721 O O . LYS A 1 87 ? 12.555 -28.266 -23.344 1 83.69 87 LYS A O 1
ATOM 726 N N . GLU A 1 88 ? 10.461 -28.969 -23 1 89 88 GLU A N 1
ATOM 727 C CA . GLU A 1 88 ? 9.938 -27.609 -23.141 1 89 88 GLU A CA 1
ATOM 728 C C . GLU A 1 88 ? 9.945 -26.891 -21.797 1 89 88 GLU A C 1
ATOM 730 O O . GLU A 1 88 ? 9.828 -27.516 -20.734 1 89 88 GLU A O 1
ATOM 735 N N . VAL A 1 89 ? 10.133 -25.578 -21.906 1 90.5 89 VAL A N 1
ATOM 736 C CA . VAL A 1 89 ? 10.031 -24.734 -20.719 1 90.5 89 VAL A CA 1
ATOM 737 C C . VAL A 1 89 ? 8.57 -24.625 -20.281 1 90.5 89 VAL A C 1
ATOM 739 O O . VAL A 1 89 ? 7.734 -24.094 -21.016 1 90.5 89 VAL A O 1
ATOM 742 N N . GLN A 1 90 ? 8.32 -25.219 -19.141 1 88.06 90 GLN A N 1
ATOM 743 C CA . GLN A 1 90 ? 6.977 -25.219 -18.578 1 88.06 90 GLN A CA 1
ATOM 744 C C . GLN A 1 90 ? 7.016 -25.375 -17.062 1 88.06 90 GLN A C 1
ATOM 746 O O . GLN A 1 90 ? 8.078 -25.594 -16.484 1 88.06 90 GLN A O 1
ATOM 751 N N . GLY A 1 91 ? 5.844 -25.188 -16.469 1 89 91 GLY A N 1
ATOM 752 C CA . GLY A 1 91 ? 5.754 -25.359 -15.031 1 89 91 GLY A CA 1
ATOM 753 C C . GLY A 1 91 ? 5.289 -24.094 -14.32 1 89 91 GLY A C 1
ATOM 754 O O . GLY A 1 91 ? 4.586 -23.266 -14.898 1 89 91 GLY A O 1
ATOM 755 N N . HIS A 1 92 ? 5.645 -24.078 -12.984 1 91.44 92 HIS A N 1
ATOM 756 C CA . HIS A 1 92 ? 5.133 -23.016 -12.117 1 91.44 92 HIS A CA 1
ATOM 757 C C . HIS A 1 92 ? 6.258 -22.109 -11.633 1 91.44 92 HIS A C 1
ATOM 759 O O . HIS A 1 92 ? 7.137 -22.547 -10.891 1 91.44 92 HIS A O 1
ATOM 765 N N . LEU A 1 93 ? 6.258 -20.875 -12.109 1 95.19 93 LEU A N 1
ATOM 766 C CA . LEU A 1 93 ? 7.238 -19.875 -11.711 1 95.19 93 LEU A CA 1
ATOM 767 C C . LEU A 1 93 ? 6.73 -19.047 -10.523 1 95.19 93 LEU A C 1
ATOM 769 O O . LEU A 1 93 ? 5.73 -18.344 -10.641 1 95.19 93 LEU A O 1
ATOM 773 N N . ARG A 1 94 ? 7.383 -19.141 -9.383 1 96.62 94 ARG A N 1
ATOM 774 C CA . ARG A 1 94 ? 6.988 -18.438 -8.164 1 96.62 94 ARG A CA 1
ATOM 775 C C . ARG A 1 94 ? 7.934 -17.281 -7.867 1 96.62 94 ARG A C 1
ATOM 777 O O . ARG A 1 94 ? 9.117 -17.484 -7.586 1 96.62 94 ARG A O 1
ATOM 784 N N . LEU A 1 95 ? 7.387 -16.062 -7.883 1 98.06 95 LEU A N 1
ATOM 785 C CA . LEU A 1 95 ? 8.188 -14.844 -7.781 1 98.06 95 LEU A CA 1
ATOM 786 C C . LEU A 1 95 ? 7.801 -14.047 -6.539 1 98.06 95 LEU A C 1
ATOM 788 O O . LEU A 1 95 ? 6.617 -13.922 -6.211 1 98.06 95 LEU A O 1
ATOM 792 N N . GLY A 1 96 ? 8.758 -13.609 -5.77 1 98.12 96 GLY A N 1
ATOM 793 C CA . GLY A 1 96 ? 8.625 -12.516 -4.82 1 98.12 96 GLY A CA 1
ATOM 794 C C . GLY A 1 96 ? 9.203 -11.203 -5.328 1 98.12 96 GLY A C 1
ATOM 795 O O . GLY A 1 96 ? 10.383 -11.133 -5.68 1 98.12 96 GLY A O 1
ATOM 796 N N . VAL A 1 97 ? 8.359 -10.203 -5.383 1 98.12 97 VAL A N 1
ATOM 797 C CA . VAL A 1 97 ? 8.82 -8.992 -6.062 1 98.12 97 VAL A CA 1
ATOM 798 C C . VAL A 1 97 ? 8.469 -7.766 -5.227 1 98.12 97 VAL A C 1
ATOM 800 O O . VAL A 1 97 ? 7.355 -7.652 -4.711 1 98.12 97 VAL A O 1
ATOM 803 N N . SER A 1 98 ? 9.406 -6.867 -5.137 1 97.19 98 SER A N 1
ATOM 804 C CA . SER A 1 98 ? 9.156 -5.617 -4.426 1 97.19 98 SER A CA 1
ATOM 805 C C . SER A 1 98 ? 8.039 -4.82 -5.09 1 97.19 98 SER A C 1
ATOM 807 O O . SER A 1 98 ? 7.91 -4.824 -6.316 1 97.19 98 SER A O 1
ATOM 809 N N . SER A 1 99 ? 7.34 -4.059 -4.332 1 96.88 99 SER A N 1
ATOM 810 C CA . SER A 1 99 ? 6.102 -3.41 -4.754 1 96.88 99 SER A CA 1
ATOM 811 C C . SER A 1 99 ? 6.34 -2.473 -5.934 1 96.88 99 SER A C 1
ATOM 813 O O . SER A 1 99 ? 5.594 -2.498 -6.914 1 96.88 99 SER A O 1
ATOM 815 N N . ASN A 1 100 ? 7.348 -1.623 -5.875 1 95.31 100 ASN A N 1
ATOM 816 C CA . ASN A 1 100 ? 7.602 -0.653 -6.934 1 95.31 100 ASN A CA 1
ATOM 817 C C . ASN A 1 100 ? 7.996 -1.338 -8.242 1 95.31 100 ASN A C 1
ATOM 819 O O . ASN A 1 100 ? 7.508 -0.974 -9.312 1 95.31 100 ASN A O 1
ATOM 823 N N . PHE A 1 101 ? 8.883 -2.336 -8.125 1 96.75 101 PHE A N 1
ATOM 824 C CA . PHE A 1 101 ? 9.258 -3.07 -9.328 1 96.75 101 PHE A CA 1
ATOM 825 C C . PHE A 1 101 ? 8.062 -3.812 -9.906 1 96.75 101 PHE A C 1
ATOM 827 O O . PHE A 1 101 ? 7.887 -3.863 -11.125 1 96.75 101 PHE A O 1
ATOM 834 N N . ALA A 1 102 ? 7.27 -4.367 -9.039 1 97.81 102 ALA A N 1
ATOM 835 C CA . ALA A 1 102 ? 6.086 -5.117 -9.445 1 97.81 102 ALA A CA 1
ATOM 836 C C . ALA A 1 102 ? 5.098 -4.223 -10.188 1 97.81 102 ALA A C 1
ATOM 838 O O . ALA A 1 102 ? 4.43 -4.672 -11.125 1 97.81 102 ALA A O 1
ATOM 839 N N . GLN A 1 103 ? 4.996 -3.039 -9.773 1 97.06 103 GLN A N 1
ATOM 840 C CA . GLN A 1 103 ? 4.02 -2.131 -10.367 1 97.06 103 GLN A CA 1
ATOM 841 C C . GLN A 1 103 ? 4.523 -1.559 -11.688 1 97.06 103 GLN A C 1
ATOM 843 O O . GLN A 1 103 ? 3.777 -1.486 -12.664 1 97.06 103 GLN A O 1
ATOM 848 N N . TYR A 1 104 ? 5.801 -1.269 -11.789 1 96.44 104 TYR A N 1
ATOM 849 C CA . TYR A 1 104 ? 6.246 -0.394 -12.867 1 96.44 104 TYR A CA 1
ATOM 850 C C . TYR A 1 104 ? 7.004 -1.18 -13.93 1 96.44 104 TYR A C 1
ATOM 852 O O . TYR A 1 104 ? 7.133 -0.729 -15.07 1 96.44 104 TYR A O 1
ATOM 860 N N . LYS A 1 105 ? 7.559 -2.322 -13.57 1 96.56 105 LYS A N 1
ATOM 861 C CA . LYS A 1 105 ? 8.438 -3.012 -14.508 1 96.56 105 LYS A CA 1
ATOM 862 C C . LYS A 1 105 ? 7.953 -4.434 -14.773 1 96.56 105 LYS A C 1
ATOM 864 O O . LYS A 1 105 ? 7.965 -4.895 -15.914 1 96.56 105 LYS A O 1
ATOM 869 N N . LEU A 1 106 ? 7.461 -5.082 -13.805 1 97.56 106 LEU A N 1
ATOM 870 C CA . LEU A 1 106 ? 7.215 -6.52 -13.867 1 97.56 106 LEU A CA 1
ATOM 871 C C . LEU A 1 106 ? 6.121 -6.844 -14.875 1 97.56 106 LEU A C 1
ATOM 873 O O . LEU A 1 106 ? 6.207 -7.84 -15.602 1 97.56 106 LEU A O 1
ATOM 877 N N . PRO A 1 107 ? 5.027 -6.016 -14.953 1 97.75 107 PRO A N 1
ATOM 878 C CA . PRO A 1 107 ? 3.93 -6.383 -15.852 1 97.75 107 PRO A CA 1
ATOM 879 C C . PRO A 1 107 ? 4.391 -6.57 -17.297 1 97.75 107 PRO A C 1
ATOM 881 O O . PRO A 1 107 ? 4.039 -7.566 -17.938 1 97.75 107 PRO A O 1
ATOM 884 N N . LYS A 1 108 ? 5.16 -5.668 -17.781 1 97 108 LYS A N 1
ATOM 885 C CA . LYS A 1 108 ? 5.672 -5.781 -19.141 1 97 108 LYS A CA 1
ATOM 886 C C . LYS A 1 108 ? 6.574 -7 -19.297 1 97 108 LYS A C 1
ATOM 888 O O . LYS A 1 108 ? 6.477 -7.734 -20.281 1 97 108 LYS A O 1
ATOM 893 N N . LEU A 1 109 ? 7.434 -7.215 -18.328 1 96.94 109 LEU A N 1
ATOM 894 C CA . LEU A 1 109 ? 8.367 -8.336 -18.359 1 96.94 109 LEU A CA 1
ATOM 895 C C . LEU A 1 109 ? 7.621 -9.664 -18.375 1 96.94 109 LEU A C 1
ATOM 897 O O . LEU A 1 109 ? 7.961 -10.562 -19.141 1 96.94 109 LEU A O 1
ATOM 901 N N . LEU A 1 110 ? 6.609 -9.773 -17.516 1 96.94 110 LEU A N 1
ATOM 902 C CA . LEU A 1 110 ? 5.844 -11.016 -17.453 1 96.94 110 LEU A CA 1
ATOM 903 C C . LEU A 1 110 ? 5.066 -11.242 -18.75 1 96.94 110 LEU A C 1
ATOM 905 O O . LEU A 1 110 ? 4.945 -12.383 -19.203 1 96.94 110 LEU A O 1
ATOM 909 N N . ARG A 1 111 ? 4.492 -10.172 -19.297 1 96.56 111 ARG A N 1
ATOM 910 C CA . ARG A 1 111 ? 3.791 -10.289 -20.578 1 96.56 111 ARG A CA 1
ATOM 911 C C . ARG A 1 111 ? 4.711 -10.844 -21.656 1 96.56 111 ARG A C 1
ATOM 913 O O . ARG A 1 111 ? 4.348 -11.781 -22.359 1 96.56 111 ARG A O 1
ATOM 92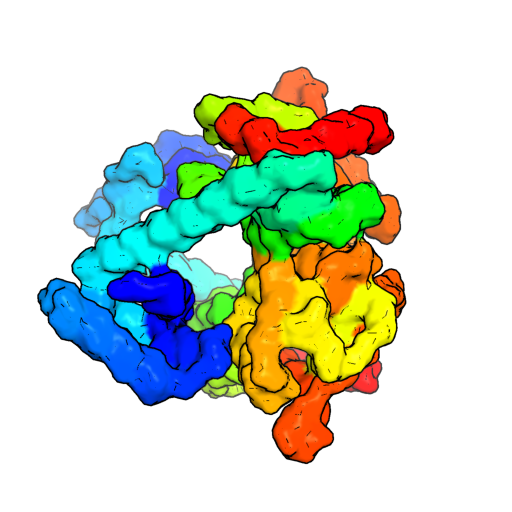0 N N . GLU A 1 112 ? 5.895 -10.281 -21.766 1 96.62 112 GLU A N 1
ATOM 921 C CA . GLU A 1 112 ? 6.859 -10.719 -22.781 1 96.62 112 GLU A CA 1
ATOM 922 C C . GLU A 1 112 ? 7.293 -12.164 -22.547 1 96.62 112 GLU A C 1
ATOM 924 O O . GLU A 1 112 ? 7.379 -12.953 -23.484 1 96.62 112 GLU A O 1
ATOM 929 N N . PHE A 1 113 ? 7.543 -12.508 -21.312 1 96.5 113 PHE A N 1
ATOM 930 C CA . PHE A 1 113 ? 7.953 -13.867 -20.984 1 96.5 113 PHE A CA 1
ATOM 931 C C . PHE A 1 113 ? 6.836 -14.859 -21.281 1 96.5 113 PHE A C 1
ATOM 933 O O . PHE A 1 113 ? 7.094 -15.969 -21.75 1 96.5 113 PHE A O 1
ATOM 940 N N . SER A 1 114 ? 5.602 -14.422 -21.016 1 94.94 114 SER A N 1
ATOM 941 C CA . SER A 1 114 ? 4.449 -15.289 -21.234 1 94.94 114 SER A CA 1
ATOM 942 C C . SER A 1 114 ? 4.242 -15.562 -22.719 1 94.94 114 SER A C 1
ATOM 944 O O . SER A 1 114 ? 3.719 -16.609 -23.094 1 94.94 114 SER A O 1
ATOM 946 N N . ILE A 1 115 ? 4.582 -14.648 -23.578 1 94.62 115 ILE A N 1
ATOM 947 C CA . ILE A 1 115 ? 4.504 -14.828 -25.016 1 94.62 115 ILE A CA 1
ATOM 948 C C . ILE A 1 115 ? 5.547 -15.852 -25.469 1 94.62 115 ILE A C 1
ATOM 950 O O . ILE A 1 115 ? 5.258 -16.719 -26.281 1 94.62 115 ILE A O 1
ATOM 954 N N . MET A 1 116 ? 6.734 -15.82 -24.859 1 94.62 116 MET A N 1
ATOM 955 C CA . MET A 1 116 ? 7.832 -16.719 -25.203 1 94.62 116 MET A CA 1
ATOM 956 C C . MET A 1 116 ? 7.551 -18.125 -24.703 1 94.62 116 MET A C 1
ATOM 958 O O . MET A 1 116 ? 7.898 -19.109 -25.359 1 94.62 116 MET A O 1
ATOM 962 N N . TYR A 1 117 ? 7.008 -18.203 -23.531 1 95.19 117 TYR A N 1
ATOM 963 C CA . TYR A 1 117 ? 6.738 -19.5 -22.922 1 95.19 117 TYR A CA 1
ATOM 964 C C . TYR A 1 117 ? 5.289 -19.578 -22.453 1 95.19 117 TYR A C 1
ATOM 966 O O . TYR A 1 117 ? 5.004 -19.469 -21.266 1 95.19 117 TYR A O 1
ATOM 974 N N . PRO A 1 118 ? 4.379 -19.953 -23.297 1 92.75 118 PRO A N 1
ATOM 975 C CA . PRO A 1 118 ? 2.938 -19.875 -23.047 1 92.75 118 PRO A CA 1
ATOM 976 C C . PRO A 1 118 ? 2.455 -20.938 -22.047 1 92.75 118 PRO A C 1
ATOM 978 O O . PRO A 1 118 ? 1.343 -20.828 -21.531 1 92.75 118 PRO A O 1
ATOM 981 N N . LYS A 1 119 ? 3.271 -21.922 -21.766 1 90.88 119 LYS A N 1
ATOM 982 C CA . LYS A 1 119 ? 2.84 -23 -20.891 1 90.88 119 LYS A CA 1
ATOM 983 C C . LYS A 1 119 ? 3.262 -22.75 -19.438 1 90.88 119 LYS A C 1
ATOM 985 O O . LYS A 1 119 ? 3.037 -23.594 -18.578 1 90.88 119 LYS A O 1
ATOM 990 N N . VAL A 1 120 ? 3.875 -21.594 -19.234 1 92.19 120 VAL A N 1
ATOM 991 C CA . VAL A 1 120 ? 4.336 -21.234 -17.891 1 92.19 120 VAL A CA 1
ATOM 992 C C . VAL A 1 120 ? 3.18 -20.641 -17.094 1 92.19 120 VAL A C 1
ATOM 994 O O . VAL A 1 120 ? 2.402 -19.844 -17.609 1 92.19 120 VAL A O 1
ATOM 997 N N . GLN A 1 121 ? 3.053 -21.156 -15.875 1 89.56 121 GLN A N 1
ATOM 998 C CA . GLN A 1 121 ? 2.146 -20.562 -14.898 1 89.56 121 GLN A CA 1
ATOM 999 C C . GLN A 1 121 ? 2.906 -19.703 -13.898 1 89.56 121 GLN A C 1
ATOM 1001 O O . GLN A 1 121 ? 4.031 -20.031 -13.516 1 89.56 121 GLN A O 1
ATOM 1006 N N . TYR A 1 122 ? 2.244 -18.594 -13.469 1 92.62 122 TYR A N 1
ATOM 1007 C CA . TYR A 1 122 ? 2.912 -17.656 -12.578 1 92.62 122 TYR A CA 1
ATOM 1008 C C . TYR A 1 122 ? 2.221 -17.609 -11.219 1 92.62 122 TYR A C 1
ATOM 1010 O O . TYR A 1 122 ? 0.992 -17.688 -11.141 1 92.62 122 TYR A O 1
ATOM 1018 N N . SER A 1 123 ? 3.049 -17.562 -10.266 1 93.94 123 SER A N 1
ATOM 1019 C CA . SER A 1 123 ? 2.623 -17.141 -8.938 1 93.94 123 SER A CA 1
ATOM 1020 C C . SER A 1 123 ? 3.479 -15.984 -8.43 1 93.94 123 SER A C 1
ATOM 1022 O O . SER A 1 123 ? 4.668 -16.156 -8.164 1 93.94 123 SER A O 1
ATOM 1024 N N . VAL A 1 124 ? 2.842 -14.82 -8.289 1 97.25 124 VAL A N 1
ATOM 1025 C CA . VAL A 1 124 ? 3.58 -13.625 -7.898 1 97.25 124 VAL A CA 1
ATOM 1026 C C . VAL A 1 124 ? 3.059 -13.109 -6.559 1 97.25 124 VAL A C 1
ATOM 1028 O O . VAL A 1 124 ? 1.849 -12.977 -6.367 1 97.25 124 VAL A O 1
ATOM 1031 N N . GLN A 1 125 ? 3.949 -12.906 -5.684 1 96.81 125 GLN A N 1
ATOM 1032 C CA . GLN A 1 125 ? 3.668 -12.227 -4.43 1 96.81 125 GLN A CA 1
ATOM 1033 C C . GLN A 1 125 ? 4.496 -10.953 -4.297 1 96.81 125 GLN A C 1
ATOM 1035 O O . GLN A 1 125 ? 5.691 -10.945 -4.594 1 96.81 125 GLN A O 1
ATOM 1040 N N . THR A 1 126 ? 3.826 -9.867 -3.936 1 97.69 126 THR A N 1
ATOM 1041 C CA . THR A 1 126 ? 4.535 -8.594 -3.861 1 97.69 126 THR A CA 1
ATOM 1042 C C . THR A 1 126 ? 4.426 -7.992 -2.461 1 97.69 126 THR A C 1
ATOM 1044 O O . THR A 1 126 ? 3.578 -8.406 -1.668 1 97.69 126 THR A O 1
ATOM 1047 N N . GLY A 1 127 ? 5.277 -7.078 -2.15 1 96.06 127 GLY A N 1
ATOM 1048 C CA . GLY A 1 127 ? 5.363 -6.367 -0.883 1 96.06 127 GLY A CA 1
ATOM 1049 C C . GLY A 1 127 ? 6.645 -5.57 -0.729 1 96.06 127 GLY A C 1
ATOM 1050 O O . GLY A 1 127 ? 7.379 -5.375 -1.698 1 96.06 127 GLY A O 1
ATOM 1051 N N . TRP A 1 128 ? 6.828 -5.098 0.446 1 94.81 128 TRP A N 1
ATOM 1052 C CA . TRP A 1 128 ? 8.117 -4.48 0.722 1 94.81 128 TRP A CA 1
ATOM 1053 C C . TRP A 1 128 ? 9.242 -5.5 0.615 1 94.81 128 TRP A C 1
ATOM 1055 O O . TRP A 1 128 ? 9.031 -6.699 0.82 1 94.81 128 TRP A O 1
ATOM 1065 N N . SER A 1 129 ? 10.375 -5.035 0.329 1 94.75 129 SER A N 1
ATOM 1066 C CA . SER A 1 129 ? 11.516 -5.93 0.129 1 94.75 129 SER A CA 1
ATOM 1067 C C . SER A 1 129 ? 11.766 -6.789 1.363 1 94.75 129 SER A C 1
ATOM 1069 O O . SER A 1 129 ? 12.164 -7.949 1.247 1 94.75 129 SER A O 1
ATOM 1071 N N . THR A 1 130 ? 11.516 -6.258 2.498 1 90.88 130 THR A N 1
ATOM 1072 C CA . THR A 1 130 ? 11.68 -7.02 3.73 1 90.88 130 THR A CA 1
ATOM 1073 C C . THR A 1 130 ? 10.734 -8.219 3.754 1 90.88 130 THR A C 1
ATOM 1075 O O . THR A 1 130 ? 11.109 -9.305 4.215 1 90.88 130 THR A O 1
ATOM 1078 N N . ASP A 1 131 ? 9.578 -8.039 3.293 1 92 131 ASP A N 1
ATOM 1079 C CA . ASP A 1 131 ? 8.602 -9.125 3.232 1 92 131 ASP A CA 1
ATOM 1080 C C . ASP A 1 131 ? 8.977 -10.141 2.156 1 92 131 ASP A C 1
ATOM 1082 O O . ASP A 1 131 ? 8.805 -11.352 2.35 1 92 131 ASP A O 1
ATOM 1086 N N . VAL A 1 132 ? 9.438 -9.664 1.099 1 95.38 132 VAL A N 1
ATOM 1087 C CA . VAL A 1 132 ? 9.836 -10.523 -0.007 1 95.38 132 VAL A CA 1
ATOM 1088 C C . VAL A 1 132 ? 11.008 -11.406 0.422 1 95.38 132 VAL A C 1
ATOM 1090 O O . VAL A 1 132 ? 11.094 -12.57 0.023 1 95.38 132 VAL A O 1
ATOM 1093 N N . MET A 1 133 ? 11.891 -10.867 1.234 1 93.94 133 MET A N 1
ATOM 1094 C CA . MET A 1 133 ? 13.023 -11.625 1.753 1 93.94 133 MET A CA 1
ATOM 1095 C C . MET A 1 133 ? 12.555 -12.844 2.531 1 93.94 133 MET A C 1
ATOM 1097 O O . MET A 1 133 ? 13.148 -13.922 2.428 1 93.94 133 MET A O 1
ATOM 1101 N N . LYS A 1 134 ? 11.5 -12.695 3.291 1 90.75 134 LYS A N 1
ATOM 1102 C CA . LYS A 1 134 ? 10.945 -13.805 4.062 1 90.75 134 LYS A CA 1
ATOM 1103 C C . LYS A 1 134 ? 10.43 -14.906 3.141 1 90.75 134 LYS A C 1
ATOM 1105 O O . LYS A 1 134 ? 10.609 -16.094 3.428 1 90.75 134 LYS A O 1
ATOM 1110 N N . LEU A 1 135 ? 9.805 -14.516 2.061 1 91.5 135 LEU A N 1
ATOM 1111 C CA . LEU A 1 135 ? 9.289 -15.469 1.084 1 91.5 135 LEU A CA 1
ATOM 1112 C C . LEU A 1 135 ? 10.43 -16.266 0.449 1 91.5 135 LEU A C 1
ATOM 1114 O O . LEU A 1 135 ? 10.312 -17.469 0.244 1 91.5 135 LEU A O 1
ATOM 1118 N N . LEU A 1 136 ? 11.5 -15.562 0.176 1 92.31 136 LEU A N 1
ATOM 1119 C CA . LEU A 1 136 ? 12.664 -16.203 -0.431 1 92.31 136 LEU A CA 1
ATOM 1120 C C . LEU A 1 136 ? 13.336 -17.156 0.552 1 92.31 136 LEU A C 1
ATOM 1122 O O . LEU A 1 136 ? 13.688 -18.281 0.19 1 92.31 136 LEU A O 1
ATOM 1126 N N . ASP A 1 137 ? 13.438 -16.75 1.782 1 89.25 137 ASP A N 1
ATOM 1127 C CA . ASP A 1 137 ? 14.109 -17.516 2.826 1 89.25 137 ASP A CA 1
ATOM 1128 C C . ASP A 1 137 ? 13.375 -18.828 3.113 1 89.25 137 ASP A C 1
ATOM 1130 O O . ASP A 1 137 ? 14 -19.844 3.4 1 89.25 137 ASP A O 1
ATOM 1134 N N . THR A 1 138 ? 12.07 -18.766 3.023 1 84.88 138 THR A N 1
ATOM 1135 C CA . THR A 1 138 ? 11.258 -19.938 3.357 1 84.88 138 THR A CA 1
ATOM 1136 C C . THR A 1 138 ? 11.07 -20.828 2.141 1 84.88 138 THR A C 1
ATOM 1138 O O . THR A 1 138 ? 10.484 -21.906 2.242 1 84.88 138 THR A O 1
ATOM 1141 N N . GLY A 1 139 ? 11.492 -20.328 1.016 1 86.56 139 GLY A N 1
ATOM 1142 C CA . GLY A 1 139 ? 11.383 -21.125 -0.194 1 86.56 139 GLY A CA 1
ATOM 1143 C C . GLY A 1 139 ? 10.016 -21.062 -0.834 1 86.56 139 GLY A C 1
ATOM 1144 O O . GLY A 1 139 ? 9.727 -21.812 -1.772 1 86.56 139 GLY A O 1
ATOM 1145 N N . ILE A 1 140 ? 9.203 -20.219 -0.32 1 88 140 ILE A N 1
ATOM 1146 C CA . ILE A 1 140 ? 7.859 -20.062 -0.873 1 88 140 ILE A CA 1
ATOM 1147 C C . ILE A 1 140 ? 7.949 -19.562 -2.314 1 88 140 ILE A C 1
ATOM 1149 O O . ILE A 1 140 ? 7.148 -19.953 -3.164 1 88 140 ILE A O 1
ATOM 1153 N N . VAL A 1 141 ? 8.977 -18.719 -2.549 1 94.69 141 VAL A N 1
ATOM 1154 C CA . VAL A 1 141 ? 9.242 -18.266 -3.91 1 94.69 141 VAL A CA 1
ATOM 1155 C C . VAL A 1 141 ? 10.617 -18.75 -4.355 1 94.69 141 VAL A C 1
ATOM 1157 O O . VAL A 1 141 ? 11.484 -19.031 -3.52 1 94.69 141 VAL A O 1
ATOM 1160 N N . GLN A 1 142 ? 10.75 -18.875 -5.66 1 95.5 142 GLN A N 1
ATOM 1161 C CA . GLN A 1 142 ? 12 -19.359 -6.234 1 95.5 142 GLN A CA 1
ATOM 1162 C C . GLN A 1 142 ? 12.945 -18.219 -6.57 1 95.5 142 GLN A C 1
ATOM 1164 O O . GLN A 1 142 ? 14.164 -18.375 -6.531 1 95.5 142 GLN A O 1
ATOM 1169 N N . VAL A 1 143 ? 12.352 -17.094 -6.965 1 97.12 143 VAL A N 1
ATOM 1170 C CA . VAL A 1 143 ? 13.109 -15.93 -7.41 1 97.12 143 VAL A CA 1
ATOM 1171 C C . VAL A 1 143 ? 12.602 -14.68 -6.691 1 97.12 143 VAL A C 1
ATOM 1173 O O . VAL A 1 143 ? 11.398 -14.469 -6.57 1 97.12 143 VAL A O 1
ATOM 1176 N N . GLY A 1 144 ? 13.562 -13.922 -6.18 1 97.62 144 GLY A N 1
ATOM 1177 C CA . GLY A 1 144 ? 13.258 -12.648 -5.547 1 97.62 144 GLY A CA 1
ATOM 1178 C C . GLY A 1 144 ? 13.805 -11.453 -6.309 1 97.62 144 GLY A C 1
ATOM 1179 O O . GLY A 1 144 ? 14.922 -11.5 -6.828 1 97.62 144 GLY A O 1
ATOM 1180 N N . ILE A 1 145 ? 12.961 -10.445 -6.48 1 97.5 145 ILE A N 1
ATOM 1181 C CA . ILE A 1 145 ? 13.414 -9.148 -6.98 1 97.5 145 ILE A CA 1
ATOM 1182 C C . ILE A 1 145 ? 13.195 -8.086 -5.906 1 97.5 145 ILE A C 1
ATOM 1184 O O . ILE A 1 145 ? 12.062 -7.707 -5.613 1 97.5 145 ILE A O 1
ATOM 1188 N N . LEU A 1 146 ? 14.219 -7.625 -5.371 1 97.12 146 LEU A N 1
ATOM 1189 C CA . LEU A 1 146 ? 14.188 -6.777 -4.184 1 97.12 146 LEU A CA 1
ATOM 1190 C C . LEU A 1 146 ? 14.938 -5.469 -4.43 1 97.12 146 LEU A C 1
ATOM 1192 O O . LEU A 1 146 ? 15.766 -5.387 -5.336 1 97.12 146 LEU A O 1
ATOM 1196 N N . ARG A 1 147 ? 14.555 -4.531 -3.656 1 95.56 147 ARG A N 1
ATOM 1197 C CA . ARG A 1 147 ? 15.211 -3.232 -3.754 1 95.56 147 ARG A CA 1
ATOM 1198 C C . ARG A 1 147 ? 15.914 -2.877 -2.451 1 95.56 147 ARG A C 1
ATOM 1200 O O . ARG A 1 147 ? 15.406 -3.158 -1.364 1 95.56 147 ARG A O 1
ATOM 1207 N N . GLY A 1 148 ? 17.047 -2.193 -2.574 1 89.94 148 GLY A N 1
ATOM 1208 C CA . GLY A 1 148 ? 17.875 -1.851 -1.424 1 89.94 148 GLY A CA 1
ATOM 1209 C C . GLY A 1 148 ? 18.891 -2.916 -1.085 1 89.94 148 GLY A C 1
ATOM 1210 O O . GLY A 1 148 ? 19.047 -3.896 -1.815 1 89.94 148 GLY A O 1
ATOM 1211 N N . SER A 1 149 ? 19.625 -2.686 -0.011 1 84.5 149 SER A N 1
ATOM 1212 C CA . SER A 1 149 ? 20.719 -3.582 0.333 1 84.5 149 SER A CA 1
ATOM 1213 C C . SER A 1 149 ? 20.266 -4.676 1.294 1 84.5 149 SER A C 1
ATOM 1215 O O . SER A 1 149 ? 19.906 -4.391 2.438 1 84.5 149 SER A O 1
ATOM 1217 N N . HIS A 1 150 ? 20.047 -5.848 0.791 1 87 150 HIS A N 1
ATOM 1218 C CA . HIS A 1 150 ? 19.672 -7.012 1.595 1 87 150 HIS A CA 1
ATOM 1219 C C . HIS A 1 150 ? 20.766 -8.086 1.533 1 87 150 HIS A C 1
ATOM 1221 O O . HIS A 1 150 ? 21.359 -8.312 0.476 1 87 150 HIS A O 1
ATOM 1227 N N . ARG A 1 151 ? 21 -8.609 2.686 1 87.62 151 ARG A N 1
ATOM 1228 C CA . ARG A 1 151 ? 21.938 -9.727 2.715 1 87.62 151 ARG A CA 1
ATOM 1229 C C . ARG A 1 151 ? 21.297 -11.008 2.201 1 87.62 151 ARG A C 1
ATOM 1231 O O . ARG A 1 151 ? 20.109 -11.266 2.471 1 87.62 151 ARG A O 1
ATOM 1238 N N . TRP A 1 152 ? 22 -11.734 1.472 1 90 152 TRP A N 1
ATOM 1239 C CA . TRP A 1 152 ? 21.516 -12.969 0.874 1 90 152 TRP A CA 1
ATOM 1240 C C . TRP A 1 152 ? 22.641 -13.969 0.679 1 90 152 TRP A C 1
ATOM 1242 O O . TRP A 1 152 ? 23.734 -13.602 0.217 1 90 152 TRP A O 1
ATOM 1252 N N . LYS A 1 153 ? 22.406 -15.219 1.151 1 90.25 153 LYS A N 1
ATOM 1253 C CA . LYS A 1 153 ? 23.438 -16.266 1.074 1 90.25 153 LYS A CA 1
ATOM 1254 C C . LYS A 1 153 ? 23.484 -16.875 -0.32 1 90.25 153 LYS A C 1
ATOM 1256 O O . LYS A 1 153 ? 24.484 -17.484 -0.703 1 90.25 153 LYS A O 1
ATOM 1261 N N . GLY A 1 154 ? 22.453 -16.719 -1.048 1 93.94 154 GLY A N 1
ATOM 1262 C CA . GLY A 1 154 ? 22.422 -17.266 -2.393 1 93.94 154 GLY A CA 1
ATOM 1263 C C . GLY A 1 154 ? 23 -16.328 -3.436 1 93.94 154 GLY A C 1
ATOM 1264 O O . GLY A 1 154 ? 23.938 -15.586 -3.15 1 93.94 154 GLY A O 1
ATOM 1265 N N . GLU A 1 155 ? 22.562 -16.531 -4.621 1 95.75 155 GLU A N 1
ATOM 1266 C CA . GLU A 1 155 ? 23 -15.68 -5.723 1 95.75 155 GLU A CA 1
ATOM 1267 C C . GLU A 1 155 ? 22.297 -14.328 -5.688 1 95.75 155 GLU A C 1
ATOM 1269 O O . GLU A 1 155 ? 21.094 -14.25 -5.469 1 95.75 155 GLU A O 1
ATOM 1274 N N . LYS A 1 156 ? 23.047 -13.352 -5.867 1 95.69 156 LYS A N 1
ATOM 1275 C CA . LYS A 1 156 ? 22.578 -11.977 -5.875 1 95.69 156 LYS A CA 1
ATOM 1276 C C . LYS A 1 156 ? 23.188 -11.188 -7.035 1 95.69 156 LYS A C 1
ATOM 1278 O O . LYS A 1 156 ? 24.406 -11.039 -7.113 1 95.69 156 LYS A O 1
ATOM 1283 N N . GLU A 1 157 ? 22.297 -10.672 -7.926 1 93.75 157 GLU A N 1
ATOM 1284 C CA . GLU A 1 157 ? 22.75 -9.914 -9.094 1 93.75 157 GLU A CA 1
ATOM 1285 C C . GLU A 1 157 ? 21.984 -8.602 -9.227 1 93.75 157 GLU A C 1
ATOM 1287 O O . GLU A 1 157 ? 20.766 -8.555 -9.023 1 93.75 157 GLU A O 1
ATOM 1292 N N . ARG A 1 158 ? 22.703 -7.582 -9.594 1 94.38 158 ARG A N 1
ATOM 1293 C CA . ARG A 1 158 ? 22.047 -6.293 -9.789 1 94.38 158 ARG A CA 1
ATOM 1294 C C . ARG A 1 158 ? 21.281 -6.262 -11.102 1 94.38 158 ARG A C 1
ATOM 1296 O O . ARG A 1 158 ? 21.844 -6.535 -12.164 1 94.38 158 ARG A O 1
ATOM 1303 N N . LEU A 1 159 ? 19.984 -5.969 -11.031 1 93.75 159 LEU A N 1
ATOM 1304 C CA . LEU A 1 159 ? 19.172 -5.852 -12.242 1 93.75 159 LEU A CA 1
ATOM 1305 C C . LEU A 1 159 ? 19.219 -4.43 -12.789 1 93.75 159 LEU A C 1
ATOM 1307 O O . LEU A 1 159 ? 19.375 -4.227 -13.992 1 93.75 159 LEU A O 1
ATOM 1311 N N . THR A 1 160 ? 18.953 -3.467 -11.883 1 91.88 160 THR A N 1
ATOM 1312 C CA . THR A 1 160 ? 18.938 -2.066 -12.289 1 91.88 160 THR A CA 1
ATOM 1313 C C . THR A 1 160 ? 19.484 -1.173 -11.18 1 91.88 160 THR A C 1
ATOM 1315 O O . THR A 1 160 ? 19.594 -1.603 -10.031 1 91.88 160 THR A O 1
ATOM 1318 N N . ARG A 1 161 ? 19.984 -0.012 -11.602 1 94.12 161 ARG A N 1
ATOM 1319 C CA . ARG A 1 161 ? 20.359 1.102 -10.734 1 94.12 161 ARG A CA 1
ATOM 1320 C C . ARG A 1 161 ? 19.703 2.4 -11.203 1 94.12 161 ARG A C 1
ATOM 1322 O O . ARG A 1 161 ? 19.734 2.717 -12.398 1 94.12 161 ARG A O 1
ATOM 1329 N N . GLU A 1 162 ? 19.094 3.07 -10.242 1 95.75 162 GLU A N 1
ATOM 1330 C CA . GLU A 1 162 ? 18.391 4.285 -10.641 1 95.75 162 GLU A CA 1
ATOM 1331 C C . GLU A 1 162 ? 18.625 5.41 -9.633 1 95.75 162 GLU A C 1
ATOM 1333 O O . GLU A 1 162 ? 19 5.156 -8.484 1 95.75 162 GLU A O 1
ATOM 1338 N N . LYS A 1 163 ? 18.359 6.617 -10.055 1 97.5 163 LYS A N 1
ATOM 1339 C CA . LYS A 1 163 ? 18.547 7.785 -9.195 1 97.5 163 LYS A CA 1
ATOM 1340 C C . LYS A 1 163 ? 17.328 8 -8.297 1 97.5 163 LYS A C 1
ATOM 1342 O O . LYS A 1 163 ? 16.25 7.457 -8.547 1 97.5 163 LYS A O 1
ATOM 1347 N N . ILE A 1 164 ? 17.547 8.68 -7.234 1 97.81 164 ILE A N 1
ATOM 1348 C CA . ILE A 1 164 ? 16.5 9.219 -6.371 1 97.81 164 ILE A CA 1
ATOM 1349 C C . ILE A 1 164 ? 16.375 10.727 -6.586 1 97.81 164 ILE A C 1
ATOM 1351 O O . ILE A 1 164 ? 17.391 11.43 -6.691 1 97.81 164 ILE A O 1
ATOM 1355 N N . HIS A 1 165 ? 15.125 11.227 -6.641 1 98.31 165 HIS A N 1
ATOM 1356 C CA . HIS A 1 165 ? 14.883 12.625 -6.988 1 98.31 165 HIS A CA 1
ATOM 1357 C C . HIS A 1 165 ? 13.992 13.305 -5.957 1 98.31 165 HIS A C 1
ATOM 1359 O O . HIS A 1 165 ? 13.156 12.648 -5.328 1 98.31 165 HIS A O 1
ATOM 1365 N N . ILE A 1 166 ? 14.227 14.523 -5.848 1 98.56 166 ILE A N 1
ATOM 1366 C CA . ILE A 1 166 ? 13.141 15.375 -5.391 1 98.56 166 ILE A CA 1
ATOM 1367 C C . ILE A 1 166 ? 12.148 15.602 -6.531 1 98.56 166 ILE A C 1
ATOM 1369 O O . ILE A 1 166 ? 12.547 15.82 -7.676 1 98.56 166 ILE A O 1
ATOM 1373 N N . ILE A 1 167 ? 10.883 15.531 -6.211 1 98.75 167 ILE A N 1
ATOM 1374 C CA . ILE A 1 167 ? 9.867 15.797 -7.219 1 98.75 167 ILE A CA 1
ATOM 1375 C C . ILE A 1 167 ? 8.945 16.922 -6.746 1 98.75 167 ILE A C 1
ATOM 1377 O O . ILE A 1 167 ? 8.641 17.016 -5.555 1 98.75 167 ILE A O 1
ATOM 1381 N N . SER A 1 168 ? 8.578 17.75 -7.648 1 98.75 168 SER A N 1
ATOM 1382 C CA . SER A 1 168 ? 7.684 18.875 -7.414 1 98.75 168 SER A CA 1
ATOM 1383 C C . SER A 1 168 ? 6.969 19.297 -8.695 1 98.75 168 SER A C 1
ATOM 1385 O O . SER A 1 168 ? 7.352 18.875 -9.789 1 98.75 168 SER A O 1
ATOM 1387 N N . LYS A 1 169 ? 5.84 20 -8.516 1 98.19 169 LYS A N 1
ATOM 1388 C CA . LYS A 1 169 ? 5.109 20.484 -9.688 1 98.19 169 LYS A CA 1
ATOM 1389 C C . LYS A 1 169 ? 5.895 21.578 -10.414 1 98.19 169 LYS A C 1
ATOM 1391 O O . LYS A 1 169 ? 5.957 21.594 -11.641 1 98.19 169 LYS A O 1
ATOM 1396 N N . GLN A 1 170 ? 6.488 22.516 -9.664 1 97.69 170 GLN A N 1
ATOM 1397 C CA . GLN A 1 170 ? 7.297 23.625 -10.172 1 97.69 170 GLN A CA 1
ATOM 1398 C C . GLN A 1 170 ? 8.75 23.484 -9.727 1 97.69 170 GLN A C 1
ATOM 1400 O O . GLN A 1 170 ? 9.039 22.844 -8.711 1 97.69 170 GLN A O 1
ATOM 1405 N N . PRO A 1 171 ? 9.633 24.125 -10.508 1 98.12 171 PRO A N 1
ATOM 1406 C CA . PRO A 1 171 ? 11.039 24.078 -10.094 1 98.12 171 PRO A CA 1
ATOM 1407 C C . PRO A 1 171 ? 11.266 24.656 -8.695 1 98.12 171 PRO A C 1
ATOM 1409 O O . PRO A 1 171 ? 10.672 25.688 -8.352 1 98.12 171 PRO A O 1
ATOM 1412 N N . ILE A 1 172 ? 12.086 23.969 -7.898 1 97.69 172 ILE A N 1
ATOM 1413 C CA . ILE A 1 172 ? 12.438 24.438 -6.562 1 97.69 172 ILE A CA 1
ATOM 1414 C C . ILE A 1 172 ? 13.93 24.234 -6.312 1 97.69 172 ILE A C 1
ATOM 1416 O O . ILE A 1 172 ? 14.594 23.5 -7.059 1 97.69 172 ILE A O 1
ATOM 1420 N N . THR A 1 173 ? 14.461 24.922 -5.25 1 96.38 173 THR A N 1
ATOM 1421 C CA . THR A 1 173 ? 15.859 24.781 -4.852 1 96.38 173 THR A CA 1
ATOM 1422 C C . THR A 1 173 ? 15.969 24.141 -3.477 1 96.38 173 THR A C 1
ATOM 1424 O O . THR A 1 173 ? 14.992 24.109 -2.721 1 96.38 173 THR A O 1
ATOM 1427 N N . ILE A 1 174 ? 17.109 23.672 -3.17 1 94.81 174 ILE A N 1
ATOM 1428 C CA . ILE A 1 174 ? 17.359 22.969 -1.917 1 94.81 174 ILE A CA 1
ATOM 1429 C C . ILE A 1 174 ? 17.062 23.891 -0.737 1 94.81 174 ILE A C 1
ATOM 1431 O O . ILE A 1 174 ? 16.484 23.469 0.268 1 94.81 174 ILE A O 1
ATOM 1435 N N . ASP A 1 175 ? 17.391 25.156 -0.866 1 94.62 175 ASP A N 1
ATOM 1436 C CA . ASP A 1 175 ? 17.25 26.109 0.224 1 94.62 175 ASP A CA 1
ATOM 1437 C C . ASP A 1 175 ? 15.773 26.359 0.54 1 94.62 175 ASP A C 1
ATOM 1439 O O . ASP A 1 175 ? 15.438 26.812 1.638 1 94.62 175 ASP A O 1
ATOM 1443 N N . GLN A 1 176 ? 14.906 26.062 -0.375 1 96.06 176 GLN A N 1
ATOM 1444 C CA . GLN A 1 176 ? 13.484 26.312 -0.212 1 96.06 176 GLN A CA 1
ATOM 1445 C C . GLN A 1 176 ? 12.805 25.156 0.505 1 96.06 176 GLN A C 1
ATOM 1447 O O . GLN A 1 176 ? 11.695 25.297 1.022 1 96.06 176 GLN A O 1
ATOM 1452 N N . LEU A 1 177 ? 13.406 23.969 0.588 1 96.25 177 LEU A N 1
ATOM 1453 C CA . LEU A 1 177 ? 12.773 22.719 0.992 1 96.25 177 LEU A CA 1
ATOM 1454 C C . LEU A 1 177 ? 12.219 22.828 2.41 1 96.25 177 LEU A C 1
ATOM 1456 O O . LEU A 1 177 ? 11.086 22.422 2.672 1 96.25 177 LEU A O 1
ATOM 1460 N N . PRO A 1 178 ? 12.945 23.5 3.322 1 94.25 178 PRO A N 1
ATOM 1461 C CA . PRO A 1 178 ? 12.438 23.547 4.695 1 94.25 178 PRO A CA 1
ATOM 1462 C C . PRO A 1 178 ? 11.164 24.375 4.832 1 94.25 178 PRO A C 1
ATOM 1464 O O . PRO A 1 178 ? 10.469 24.281 5.844 1 94.25 178 PRO A O 1
ATOM 1467 N N . PHE A 1 179 ? 10.875 25.156 3.836 1 93.69 179 PHE A N 1
ATOM 1468 C CA . PHE A 1 179 ? 9.773 26.109 3.938 1 93.69 179 PHE A CA 1
ATOM 1469 C C . PHE A 1 179 ? 8.594 25.656 3.082 1 93.69 179 PHE A C 1
ATOM 1471 O O . PHE A 1 179 ? 7.535 26.281 3.104 1 93.69 179 PHE A O 1
ATOM 1478 N N . LEU A 1 180 ? 8.773 24.594 2.365 1 95 180 LEU A N 1
ATOM 1479 C CA . LEU A 1 180 ? 7.723 24.062 1.51 1 95 180 LEU A CA 1
ATOM 1480 C C . LEU A 1 180 ? 7.105 22.812 2.133 1 95 180 LEU A C 1
ATOM 1482 O O . LEU A 1 180 ? 7.773 22.078 2.873 1 95 180 LEU A O 1
ATOM 1486 N N . PRO A 1 181 ? 5.781 22.562 1.843 1 96 181 PRO A N 1
ATOM 1487 C CA . PRO A 1 181 ? 5.148 21.359 2.373 1 96 181 PRO A CA 1
ATOM 1488 C C . PRO A 1 181 ? 5.793 20.078 1.85 1 96 181 PRO A C 1
ATOM 1490 O O . PRO A 1 181 ? 5.855 19.859 0.635 1 96 181 PRO A O 1
ATOM 1493 N N . PHE A 1 182 ? 6.297 19.281 2.787 1 97.31 182 PHE A N 1
ATOM 1494 C CA . PHE A 1 182 ? 6.855 17.969 2.447 1 97.31 182 PHE A CA 1
ATOM 1495 C C . PHE A 1 182 ? 5.793 16.891 2.559 1 97.31 182 PHE A C 1
ATOM 1497 O O . PHE A 1 182 ? 5.082 16.797 3.562 1 97.31 182 PHE A O 1
ATOM 1504 N N . ILE A 1 183 ? 5.629 16.109 1.551 1 97.94 183 ILE A N 1
ATOM 1505 C CA . ILE A 1 183 ? 4.691 14.984 1.551 1 97.94 183 ILE A CA 1
ATOM 1506 C C . ILE A 1 183 ? 5.449 13.68 1.771 1 97.94 183 ILE A C 1
ATOM 1508 O O . ILE A 1 183 ? 6.168 13.211 0.883 1 97.94 183 ILE A O 1
ATOM 1512 N N . LYS A 1 184 ? 5.223 13.133 2.934 1 96.31 184 LYS A N 1
ATOM 1513 C CA . LYS A 1 184 ? 5.848 11.867 3.309 1 96.31 184 LYS A CA 1
ATOM 1514 C C . LYS A 1 184 ? 4.961 10.68 2.934 1 96.31 184 LYS A C 1
ATOM 1516 O O . LYS A 1 184 ? 3.736 10.812 2.877 1 96.31 184 LYS A O 1
ATOM 1521 N N . TYR A 1 185 ? 5.598 9.562 2.662 1 96.38 185 TYR A N 1
ATOM 1522 C CA . TYR A 1 185 ? 4.852 8.336 2.404 1 96.38 185 TYR A CA 1
ATOM 1523 C C . TYR A 1 185 ? 5.52 7.141 3.068 1 96.38 185 TYR A C 1
ATOM 1525 O O . TYR A 1 185 ? 6.73 7.148 3.303 1 96.38 185 TYR A O 1
ATOM 1533 N N . LYS A 1 186 ? 4.664 6.23 3.377 1 94.19 186 LYS A N 1
ATOM 1534 C CA . LYS A 1 186 ? 5.188 4.992 3.939 1 94.19 186 LYS A CA 1
ATOM 1535 C C . LYS A 1 186 ? 5.91 4.168 2.879 1 94.19 186 LYS A C 1
ATOM 1537 O O . LYS A 1 186 ? 5.418 4.023 1.757 1 94.19 186 LYS A O 1
ATOM 1542 N N . THR A 1 187 ? 7.105 3.705 3.215 1 93.56 187 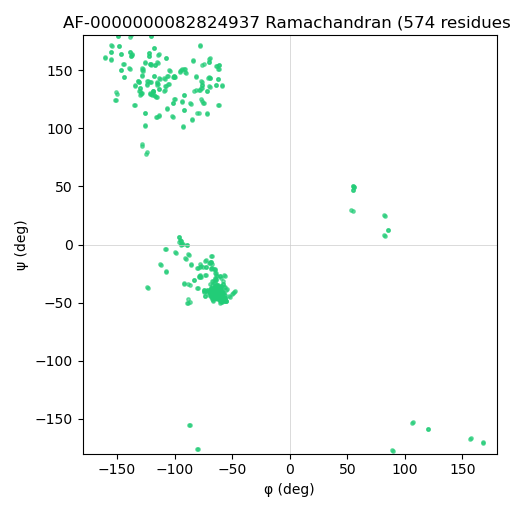THR A N 1
ATOM 1543 C CA . THR A 1 187 ? 7.914 2.904 2.301 1 93.56 187 THR A CA 1
ATOM 1544 C C . THR A 1 187 ? 8.773 1.911 3.072 1 93.56 187 THR A C 1
ATOM 1546 O O . THR A 1 187 ? 8.656 1.797 4.293 1 93.56 187 THR A O 1
ATOM 1549 N N . ASP A 1 188 ? 9.539 1.12 2.318 1 92.19 188 ASP A N 1
ATOM 1550 C CA . ASP A 1 188 ? 10.438 0.153 2.938 1 92.19 188 ASP A CA 1
ATOM 1551 C C . ASP A 1 188 ? 11.484 0.852 3.803 1 92.19 188 ASP A C 1
ATOM 1553 O O . ASP A 1 188 ? 11.875 1.988 3.523 1 92.19 188 ASP A O 1
ATOM 1557 N N . ALA A 1 189 ? 12 0.144 4.801 1 88.38 189 ALA A N 1
ATOM 1558 C CA . ALA A 1 189 ? 12.938 0.71 5.766 1 88.38 189 ALA A CA 1
ATOM 1559 C C . ALA A 1 189 ? 14.203 1.213 5.078 1 88.38 189 ALA A C 1
ATOM 1561 O O . ALA A 1 189 ? 14.773 2.229 5.48 1 88.38 189 ALA A O 1
ATOM 1562 N N . SER A 1 190 ? 14.602 0.481 4.102 1 92.19 190 SER A N 1
ATOM 1563 C CA . SER A 1 190 ? 15.852 0.837 3.43 1 92.19 190 SER A CA 1
ATOM 1564 C C . SER A 1 190 ? 15.719 2.17 2.699 1 92.19 190 SER A C 1
ATOM 1566 O O . SER A 1 190 ? 16.625 3.014 2.777 1 92.19 190 SER A O 1
ATOM 1568 N N . LEU A 1 191 ? 14.625 2.375 1.987 1 94.69 191 LEU A N 1
ATOM 1569 C CA . LEU A 1 191 ? 14.414 3.643 1.293 1 94.69 191 LEU A CA 1
ATOM 1570 C C . LEU A 1 191 ? 14.164 4.773 2.285 1 94.69 191 LEU A C 1
ATOM 1572 O O . LEU A 1 191 ? 14.672 5.883 2.107 1 94.69 191 LEU A O 1
ATOM 1576 N N . LYS A 1 192 ? 13.367 4.496 3.279 1 93.75 192 LYS A N 1
ATOM 1577 C CA . LYS A 1 192 ? 13.102 5.488 4.32 1 93.75 192 LYS A CA 1
ATOM 1578 C C . LYS A 1 192 ? 14.406 6.023 4.91 1 93.75 192 LYS A C 1
ATOM 1580 O O . LYS A 1 192 ? 14.555 7.23 5.098 1 93.75 192 LYS A O 1
ATOM 1585 N N . THR A 1 193 ? 15.352 5.141 5.199 1 91.31 193 THR A N 1
ATOM 1586 C CA . THR A 1 193 ? 16.641 5.508 5.789 1 91.31 193 THR A CA 1
ATOM 1587 C C . THR A 1 193 ? 17.422 6.402 4.844 1 91.31 193 THR A C 1
ATOM 1589 O O . THR A 1 193 ? 18.016 7.402 5.266 1 91.31 193 THR A O 1
ATOM 1592 N N . ILE A 1 194 ? 17.422 6.074 3.607 1 93.5 194 ILE A N 1
ATOM 1593 C CA . ILE A 1 194 ? 18.156 6.855 2.609 1 93.5 194 ILE A CA 1
ATOM 1594 C C . ILE A 1 194 ? 17.594 8.273 2.566 1 93.5 194 ILE A C 1
ATOM 1596 O O . ILE A 1 194 ? 18.359 9.25 2.586 1 93.5 194 ILE A O 1
ATOM 1600 N N . ILE A 1 195 ? 16.312 8.406 2.545 1 94.81 195 ILE A N 1
ATOM 1601 C CA . ILE A 1 195 ? 15.641 9.703 2.447 1 94.81 195 ILE A CA 1
ATOM 1602 C C . ILE A 1 195 ? 15.891 10.508 3.719 1 94.81 195 ILE A C 1
ATOM 1604 O O . ILE A 1 195 ? 16.297 11.672 3.654 1 94.81 195 ILE A O 1
ATOM 1608 N N . ASP A 1 196 ? 15.695 9.883 4.887 1 92.56 196 ASP A N 1
ATOM 1609 C CA . ASP A 1 196 ? 15.867 10.562 6.164 1 92.56 196 ASP A CA 1
ATOM 1610 C C . ASP A 1 196 ? 17.312 11.039 6.344 1 92.56 196 ASP A C 1
ATOM 1612 O O . ASP A 1 196 ? 17.547 12.164 6.789 1 92.56 196 ASP A O 1
ATOM 1616 N N . ASP A 1 197 ? 18.234 10.18 6 1 91.75 197 ASP A N 1
ATOM 1617 C CA . ASP A 1 197 ? 19.641 10.523 6.133 1 91.75 197 ASP A CA 1
ATOM 1618 C C . ASP A 1 197 ? 20 11.711 5.238 1 91.75 197 ASP A C 1
ATOM 1620 O O . ASP A 1 197 ? 20.734 12.609 5.66 1 91.75 197 ASP A O 1
ATOM 1624 N N . TRP A 1 198 ? 19.562 11.633 4.074 1 94.94 198 TRP A N 1
ATOM 1625 C CA . TRP A 1 198 ? 19.859 12.727 3.156 1 94.94 198 TRP A CA 1
ATOM 1626 C C . TRP A 1 198 ? 19.281 14.047 3.672 1 94.94 198 TRP A C 1
ATOM 1628 O O . TRP A 1 198 ? 19.969 15.078 3.652 1 94.94 198 TRP A O 1
ATOM 1638 N N . MET A 1 199 ? 18.047 14.055 4.074 1 93.56 199 MET A N 1
ATOM 1639 C CA . MET A 1 199 ? 17.391 15.25 4.59 1 93.56 199 MET A CA 1
ATOM 1640 C C . MET A 1 199 ? 18.156 15.812 5.785 1 93.56 199 MET A C 1
ATOM 1642 O O . MET A 1 199 ? 18.391 17.016 5.867 1 93.56 199 MET A O 1
ATOM 1646 N N . HIS A 1 200 ? 18.516 14.945 6.656 1 89.25 200 HIS A N 1
ATOM 1647 C CA . HIS A 1 200 ? 19.219 15.359 7.863 1 89.25 200 HIS A CA 1
ATOM 1648 C C . HIS A 1 200 ? 20.562 16 7.523 1 89.25 200 HIS A C 1
ATOM 1650 O O . HIS A 1 200 ? 20.969 16.984 8.156 1 89.25 200 HIS A O 1
ATOM 1656 N N . THR A 1 201 ? 21.219 15.477 6.566 1 90.94 201 THR A N 1
ATOM 1657 C CA . THR A 1 201 ? 22.562 15.914 6.207 1 90.94 201 THR A CA 1
ATOM 1658 C C . THR A 1 201 ? 22.5 17.219 5.398 1 90.94 201 THR A C 1
ATOM 1660 O O . THR A 1 201 ? 23.406 18.047 5.504 1 90.94 201 THR A O 1
ATOM 1663 N N . ASN A 1 202 ? 21.422 17.422 4.695 1 92 202 ASN A N 1
ATOM 1664 C CA . ASN A 1 202 ? 21.453 18.469 3.678 1 92 202 ASN A CA 1
ATOM 1665 C C . ASN A 1 202 ? 20.547 19.641 4.039 1 92 202 ASN A C 1
ATOM 1667 O O . ASN A 1 202 ? 20.656 20.734 3.461 1 92 202 ASN A O 1
ATOM 1671 N N . LEU A 1 203 ? 19.672 19.406 4.918 1 90.94 203 LEU A N 1
ATOM 1672 C CA . LEU A 1 203 ? 18.75 20.484 5.289 1 90.94 203 LEU A CA 1
ATOM 1673 C C . LEU A 1 203 ? 19.188 21.156 6.586 1 90.94 203 LEU A C 1
ATOM 1675 O O . LEU A 1 203 ? 19.656 20.484 7.508 1 90.94 203 LEU A O 1
ATOM 1679 N N . LYS A 1 204 ? 18.984 22.438 6.664 1 86.56 204 LYS A N 1
ATOM 1680 C CA . LYS A 1 204 ? 19.375 23.219 7.836 1 86.56 204 LYS A CA 1
ATOM 1681 C C . LYS A 1 204 ? 18.375 23.016 8.977 1 86.56 204 LYS A C 1
ATOM 1683 O O . LYS A 1 204 ? 18.719 23.219 10.141 1 86.56 204 LYS A O 1
ATOM 1688 N N . GLN A 1 205 ? 17.172 22.719 8.602 1 88.69 205 GLN A N 1
ATOM 1689 C CA . GLN A 1 205 ? 16.109 22.453 9.57 1 88.69 205 GLN A CA 1
ATOM 1690 C C . GLN A 1 205 ? 15.141 21.422 9.047 1 88.69 205 GLN A C 1
ATOM 1692 O O . GLN A 1 205 ? 15.109 21.141 7.844 1 88.69 205 GLN A O 1
ATOM 1697 N N . ALA A 1 206 ? 14.367 20.891 9.992 1 87.44 206 ALA A N 1
ATOM 1698 C CA . ALA A 1 206 ? 13.383 19.875 9.625 1 87.44 206 ALA A CA 1
ATOM 1699 C C . ALA A 1 206 ? 12.32 20.453 8.688 1 87.44 206 ALA A C 1
ATOM 1701 O O . ALA A 1 206 ? 11.867 21.594 8.875 1 87.44 206 ALA A O 1
ATOM 1702 N N . PRO A 1 207 ? 11.992 19.641 7.664 1 89.88 207 PRO A N 1
ATOM 1703 C CA . PRO A 1 207 ? 10.93 20.125 6.777 1 89.88 207 PRO A CA 1
ATOM 1704 C C . PRO A 1 207 ? 9.562 20.141 7.457 1 89.88 207 PRO A C 1
ATOM 1706 O O . PRO A 1 207 ? 9.359 19.484 8.469 1 89.88 207 PRO A O 1
ATOM 1709 N N . ILE A 1 208 ? 8.664 20.906 6.895 1 88.75 208 ILE A N 1
ATOM 1710 C CA . ILE A 1 208 ? 7.27 20.922 7.324 1 88.75 208 ILE A CA 1
ATOM 1711 C C . ILE A 1 208 ? 6.531 19.734 6.711 1 88.75 208 ILE A C 1
ATOM 1713 O O . ILE A 1 208 ? 6.363 19.656 5.492 1 88.75 208 ILE A O 1
ATOM 1717 N N . ILE A 1 209 ? 6.105 18.797 7.559 1 90.25 209 ILE A N 1
ATOM 1718 C CA . ILE A 1 209 ? 5.387 17.641 7.055 1 90.25 209 ILE A CA 1
ATOM 1719 C C . ILE A 1 209 ? 3.902 17.969 6.91 1 90.25 209 ILE A C 1
ATOM 1721 O O . ILE A 1 209 ? 3.182 18.062 7.906 1 90.25 209 ILE A O 1
ATOM 1725 N N . ALA A 1 210 ? 3.457 18.125 5.723 1 90.62 210 ALA A N 1
ATOM 1726 C CA . ALA A 1 210 ? 2.064 18.469 5.457 1 90.62 210 ALA A CA 1
ATOM 1727 C C . ALA A 1 210 ? 1.189 17.219 5.375 1 90.62 210 ALA A C 1
ATOM 1729 O O . ALA A 1 210 ? 0.003 17.266 5.711 1 90.62 210 ALA A O 1
ATOM 1730 N N . MET A 1 211 ? 1.753 16.156 4.859 1 94.12 211 MET A N 1
ATOM 1731 C CA . MET A 1 211 ? 0.993 14.922 4.652 1 94.12 211 MET A CA 1
ATOM 1732 C C . MET A 1 211 ? 1.861 13.695 4.91 1 94.12 211 MET A C 1
ATOM 1734 O O . MET A 1 211 ? 3.053 13.695 4.594 1 94.12 211 MET A O 1
ATOM 1738 N N . GLU A 1 212 ? 1.268 12.727 5.449 1 94.88 212 GLU A N 1
ATOM 1739 C CA . GLU A 1 212 ? 1.818 11.375 5.555 1 94.88 212 GLU A CA 1
ATOM 1740 C C . GLU A 1 212 ? 0.864 10.344 4.961 1 94.88 212 GLU A C 1
ATOM 1742 O O . GLU A 1 212 ? -0.103 9.938 5.609 1 94.88 212 GLU A O 1
ATOM 1747 N N . VAL A 1 213 ? 1.218 9.922 3.785 1 96.12 213 VAL A N 1
ATOM 1748 C CA . VAL A 1 213 ? 0.3 9.047 3.062 1 96.12 213 VAL A CA 1
ATOM 1749 C C . VAL A 1 213 ? 0.849 7.625 3.045 1 96.12 213 VAL A C 1
ATOM 1751 O O . VAL A 1 213 ? 2.051 7.41 3.223 1 96.12 213 VAL A O 1
ATOM 1754 N N . ASP A 1 214 ? -0.014 6.688 2.793 1 94.62 214 ASP A N 1
ATOM 1755 C CA . ASP A 1 214 ? 0.376 5.289 2.957 1 94.62 214 ASP A CA 1
ATOM 1756 C C . ASP A 1 214 ? 0.942 4.719 1.659 1 94.62 214 ASP A C 1
ATOM 1758 O O . ASP A 1 214 ? 1.549 3.646 1.658 1 94.62 214 ASP A O 1
ATOM 1762 N N . ARG A 1 215 ? 0.745 5.512 0.554 1 94.88 215 ARG A N 1
ATOM 1763 C CA . ARG A 1 215 ? 1.192 5 -0.739 1 94.88 215 ARG A CA 1
ATOM 1764 C C . ARG A 1 215 ? 1.999 6.051 -1.493 1 94.88 215 ARG A C 1
ATOM 1766 O O . ARG A 1 215 ? 1.67 7.238 -1.454 1 94.88 215 ARG A O 1
ATOM 1773 N N . GLN A 1 216 ? 3.035 5.555 -2.139 1 96 216 GLN A N 1
ATOM 1774 C CA . GLN A 1 216 ? 3.867 6.43 -2.957 1 96 216 GLN A CA 1
ATOM 1775 C C . GLN A 1 216 ? 3.057 7.055 -4.09 1 96 216 GLN A C 1
ATOM 1777 O O . GLN A 1 216 ? 3.281 8.211 -4.457 1 96 216 GLN A O 1
ATOM 1782 N N . GLU A 1 217 ? 2.139 6.301 -4.652 1 95.81 217 GLU A N 1
ATOM 1783 C CA . GLU A 1 217 ? 1.303 6.816 -5.734 1 95.81 217 GLU A CA 1
ATOM 1784 C C . GLU A 1 217 ? 0.458 7.996 -5.266 1 95.81 217 GLU A C 1
ATOM 1786 O O . GLU A 1 217 ? 0.26 8.961 -6.008 1 95.81 217 GLU A O 1
ATOM 1791 N N . THR A 1 218 ? -0.082 7.859 -4.078 1 97.12 218 THR A N 1
ATOM 1792 C CA . THR A 1 218 ? -0.846 8.961 -3.5 1 97.12 218 THR A CA 1
ATOM 1793 C C . THR A 1 218 ? 0.026 10.203 -3.344 1 97.12 218 THR A C 1
ATOM 1795 O O . THR A 1 218 ? -0.398 11.305 -3.678 1 97.12 218 THR A O 1
ATOM 1798 N N . CYS A 1 219 ? 1.2 10 -2.844 1 98.06 219 CYS A N 1
ATOM 1799 C CA . CYS A 1 219 ? 2.166 11.086 -2.693 1 98.06 219 CYS A CA 1
ATOM 1800 C C . CYS A 1 219 ? 2.41 11.789 -4.023 1 98.06 219 CYS A C 1
ATOM 1802 O O . CYS A 1 219 ? 2.336 13.016 -4.105 1 98.06 219 CYS A O 1
ATOM 1804 N N . LYS A 1 220 ? 2.658 11.008 -5.062 1 97.81 220 LYS A N 1
ATOM 1805 C CA . LYS A 1 220 ? 2.934 11.555 -6.387 1 97.81 220 LYS A CA 1
ATOM 1806 C C . LYS A 1 220 ? 1.757 12.383 -6.895 1 97.81 220 LYS A C 1
ATOM 1808 O O . LYS A 1 220 ? 1.946 13.453 -7.465 1 97.81 220 LYS A O 1
ATOM 1813 N N . GLU A 1 221 ? 0.51 11.898 -6.699 1 97.5 221 GLU A N 1
ATOM 1814 C CA . GLU A 1 221 ? -0.676 12.633 -7.137 1 97.5 221 GLU A CA 1
ATOM 1815 C C . GLU A 1 221 ? -0.803 13.961 -6.402 1 97.5 221 GLU A C 1
ATOM 1817 O O . GLU A 1 221 ? -1.173 14.977 -7.004 1 97.5 221 GLU A O 1
ATOM 1822 N N . MET A 1 222 ? -0.515 13.953 -5.121 1 98.25 222 MET A N 1
ATOM 1823 C CA . MET A 1 222 ? -0.546 15.195 -4.355 1 98.25 222 MET A CA 1
ATOM 1824 C C . MET A 1 222 ? 0.451 16.203 -4.914 1 98.25 222 MET A C 1
ATOM 1826 O O . MET A 1 222 ? 0.128 17.391 -5.062 1 98.25 222 MET A O 1
ATOM 1830 N N . VAL A 1 223 ? 1.656 15.719 -5.23 1 98.62 223 VAL A N 1
ATOM 1831 C CA . VAL A 1 223 ? 2.703 16.578 -5.773 1 98.62 223 VAL A CA 1
ATOM 1832 C C . VAL A 1 223 ? 2.268 17.125 -7.129 1 98.62 223 VAL A C 1
ATOM 1834 O O . VAL A 1 223 ? 2.451 18.312 -7.41 1 98.62 223 VAL A O 1
ATOM 1837 N N . LYS A 1 224 ? 1.685 16.266 -7.965 1 98.25 224 LYS A N 1
ATOM 1838 C CA . LYS A 1 224 ? 1.218 16.672 -9.289 1 98.25 224 LYS A CA 1
ATOM 1839 C C . LYS A 1 224 ? 0.217 17.812 -9.195 1 98.25 224 LYS A C 1
ATOM 1841 O O . LYS A 1 224 ? 0.114 18.641 -10.109 1 98.25 224 LYS A O 1
ATOM 1846 N N . HIS A 1 225 ? -0.466 17.922 -8.102 1 97.44 225 HIS A N 1
ATOM 1847 C CA . HIS A 1 225 ? -1.493 18.938 -7.93 1 97.44 225 HIS A CA 1
ATOM 1848 C C . HIS A 1 225 ? -0.941 20.156 -7.199 1 97.44 225 HIS A C 1
ATOM 1850 O O . HIS A 1 225 ? -1.704 21.016 -6.766 1 97.44 225 HIS A O 1
ATOM 1856 N N . GLY A 1 226 ? 0.344 20.156 -6.969 1 96.69 226 GLY A N 1
ATOM 1857 C CA . GLY A 1 226 ? 1.007 21.344 -6.441 1 96.69 226 GLY A CA 1
ATOM 1858 C C . GLY A 1 226 ? 0.881 21.469 -4.938 1 96.69 226 GLY A C 1
ATOM 1859 O O . GLY A 1 226 ? 0.964 22.578 -4.398 1 96.69 226 GLY A O 1
ATOM 1860 N N . LEU A 1 227 ? 0.686 20.375 -4.258 1 97.06 227 LEU A N 1
ATOM 1861 C CA . LEU A 1 227 ? 0.39 20.453 -2.832 1 97.06 227 LEU A CA 1
ATOM 1862 C C . LEU A 1 227 ? 1.665 20.312 -2.006 1 97.06 227 LEU A C 1
ATOM 1864 O O . LEU A 1 227 ? 1.62 20.375 -0.775 1 97.06 227 LEU A O 1
ATOM 1868 N N . GLY A 1 228 ? 2.797 20.156 -2.646 1 97.44 228 GLY A N 1
ATOM 1869 C CA . GLY A 1 228 ? 4.078 20.016 -1.973 1 97.44 228 GLY A CA 1
ATOM 1870 C C . GLY A 1 228 ? 5.125 19.312 -2.818 1 97.44 228 GLY A C 1
ATOM 1871 O O . GLY A 1 228 ? 4.988 19.234 -4.039 1 97.44 228 GLY A O 1
ATOM 1872 N N . TYR A 1 229 ? 6.227 18.922 -2.146 1 98.44 229 TYR A N 1
ATOM 1873 C CA . TYR A 1 229 ? 7.281 18.156 -2.799 1 98.44 229 TYR A CA 1
ATOM 1874 C C . TYR A 1 229 ? 7.508 16.828 -2.088 1 98.44 229 TYR A C 1
ATOM 1876 O O . TYR A 1 229 ? 6.992 16.609 -0.988 1 98.44 229 TYR A O 1
ATOM 1884 N N . ALA A 1 230 ? 8.172 15.945 -2.725 1 98.56 230 ALA A N 1
ATOM 1885 C CA . ALA A 1 230 ? 8.516 14.641 -2.16 1 98.56 230 ALA A CA 1
ATOM 1886 C C . ALA A 1 230 ? 9.852 14.148 -2.719 1 98.56 230 ALA A C 1
ATOM 1888 O O . ALA A 1 230 ? 10.477 14.82 -3.535 1 98.56 230 ALA A O 1
ATOM 1889 N N . ILE A 1 231 ? 10.359 13.086 -2.166 1 98.31 231 ILE A N 1
ATOM 1890 C CA . ILE A 1 231 ? 11.555 12.398 -2.656 1 98.31 231 ILE A CA 1
ATOM 1891 C C . ILE A 1 231 ? 11.18 10.992 -3.119 1 98.31 231 ILE A C 1
ATOM 1893 O O . ILE A 1 231 ? 10.531 10.242 -2.389 1 98.31 231 ILE A O 1
ATOM 1897 N N . ALA A 1 232 ? 11.523 10.648 -4.309 1 98 232 ALA A N 1
ATOM 1898 C CA . ALA A 1 232 ? 11.102 9.367 -4.863 1 98 232 ALA A CA 1
ATOM 1899 C C . ALA A 1 232 ? 12.164 8.789 -5.793 1 98 232 ALA A C 1
ATOM 1901 O O . ALA A 1 232 ? 12.898 9.539 -6.441 1 98 232 ALA A O 1
ATOM 1902 N N . PRO A 1 233 ? 12.227 7.461 -5.879 1 97.5 233 PRO A N 1
ATOM 1903 C CA . PRO A 1 233 ? 13.102 6.844 -6.879 1 97.5 233 PRO A CA 1
ATOM 1904 C C . PRO A 1 233 ? 12.594 7.035 -8.305 1 97.5 233 PRO A C 1
ATOM 1906 O O . PRO A 1 233 ? 11.391 7.145 -8.523 1 97.5 233 PRO A O 1
ATOM 1909 N N . GLU A 1 234 ? 13.477 6.945 -9.188 1 97.12 234 GLU A N 1
ATOM 1910 C CA . GLU A 1 234 ? 13.203 7.203 -10.594 1 97.12 234 GLU A CA 1
ATOM 1911 C C . GLU A 1 234 ? 12.211 6.191 -11.164 1 97.12 234 GLU A C 1
ATOM 1913 O O . GLU A 1 234 ? 11.406 6.527 -12.039 1 97.12 234 GLU A O 1
A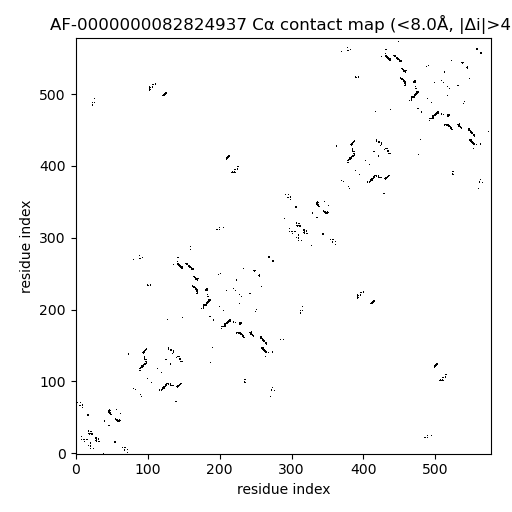TOM 1918 N N . ILE A 1 235 ? 12.156 5.004 -10.68 1 95.69 235 ILE A N 1
ATOM 1919 C CA . ILE A 1 235 ? 11.328 3.922 -11.195 1 95.69 235 ILE A CA 1
ATOM 1920 C C . ILE A 1 235 ? 9.852 4.32 -11.117 1 95.69 235 ILE A C 1
ATOM 1922 O O . ILE A 1 235 ? 9.039 3.875 -11.93 1 95.69 235 ILE A O 1
ATOM 1926 N N . CYS A 1 236 ? 9.508 5.191 -10.172 1 95.62 236 CYS A N 1
ATOM 1927 C CA . CYS A 1 236 ? 8.109 5.535 -9.93 1 95.62 236 CYS A CA 1
ATOM 1928 C C . CYS A 1 236 ? 7.684 6.711 -10.797 1 95.62 236 CYS A C 1
ATOM 1930 O O . CYS A 1 236 ? 6.539 7.16 -10.719 1 95.62 236 CYS A O 1
ATOM 1932 N N . LEU A 1 237 ? 8.578 7.195 -11.562 1 96.75 237 LEU A N 1
ATOM 1933 C CA . LEU A 1 237 ? 8.32 8.406 -12.328 1 96.75 237 LEU A CA 1
ATOM 1934 C C . LEU A 1 237 ? 8.148 8.094 -13.812 1 96.75 237 LEU A C 1
ATOM 1936 O O . LEU A 1 237 ? 8.852 7.238 -14.352 1 96.75 237 LEU A O 1
ATOM 1940 N N . ARG A 1 238 ? 7.156 8.719 -14.375 1 93.56 238 ARG A N 1
ATOM 1941 C CA . ARG A 1 238 ? 6.902 8.664 -15.812 1 93.56 238 ARG A CA 1
ATOM 1942 C C . ARG A 1 238 ? 6.922 10.062 -16.422 1 93.56 238 ARG A C 1
ATOM 1944 O O . ARG A 1 238 ? 6.637 11.047 -15.742 1 93.56 238 ARG A O 1
ATOM 1951 N N . GLU A 1 239 ? 7.211 10.117 -17.734 1 92.75 239 GLU A N 1
ATOM 1952 C CA . GLU A 1 239 ? 7.184 11.406 -18.438 1 92.75 239 GLU A CA 1
ATOM 1953 C C . GLU A 1 239 ? 5.801 12.047 -18.359 1 92.75 239 GLU A C 1
ATOM 1955 O O . GLU A 1 239 ? 5.688 13.266 -18.234 1 92.75 239 GLU A O 1
ATOM 1960 N N . SER A 1 240 ? 4.812 11.234 -18.391 1 92.25 240 SER A N 1
ATOM 1961 C CA . SER A 1 240 ? 3.432 11.711 -18.406 1 92.25 240 SER A CA 1
ATOM 1962 C C . SER A 1 240 ? 3.055 12.359 -17.078 1 92.25 240 SER A C 1
ATOM 1964 O O . SER A 1 240 ? 2.016 13.016 -16.969 1 92.25 240 SER A O 1
ATOM 1966 N N . ASP A 1 241 ? 3.914 12.219 -16.062 1 95.5 241 ASP A N 1
ATOM 1967 C CA . ASP A 1 241 ? 3.623 12.828 -14.758 1 95.5 241 ASP A CA 1
ATOM 1968 C C . ASP A 1 241 ? 3.791 14.344 -14.805 1 95.5 241 ASP A C 1
ATOM 1970 O O . ASP A 1 241 ? 3.234 15.062 -13.977 1 95.5 241 ASP A O 1
ATOM 1974 N N . HIS A 1 242 ? 4.656 14.836 -15.734 1 96.88 242 HIS A N 1
ATOM 1975 C CA . HIS A 1 242 ? 4.926 16.266 -15.898 1 96.88 242 HIS A CA 1
ATOM 1976 C C . HIS A 1 242 ? 5.379 16.891 -14.586 1 96.88 242 HIS A C 1
ATOM 1978 O O . HIS A 1 242 ? 4.848 17.922 -14.18 1 96.88 242 HIS A O 1
ATOM 1984 N N . LEU A 1 243 ? 6.344 16.266 -13.961 1 98.31 243 LEU A N 1
ATOM 1985 C CA . LEU A 1 243 ? 6.902 16.75 -12.703 1 98.31 243 LEU A CA 1
ATOM 1986 C C . LEU A 1 243 ? 8.312 17.297 -12.922 1 98.31 243 LEU A C 1
ATOM 1988 O O . LEU A 1 243 ? 9.055 16.797 -13.773 1 98.31 243 LEU A O 1
ATOM 1992 N N . TYR A 1 244 ? 8.641 18.359 -12.234 1 98.44 244 TYR A N 1
ATOM 1993 C CA . TYR A 1 244 ? 10.031 18.766 -12.094 1 98.44 244 TYR A CA 1
ATOM 1994 C C . TYR A 1 244 ? 10.805 17.781 -11.227 1 98.44 244 TYR A C 1
ATOM 1996 O O . TYR A 1 244 ? 10.297 17.312 -10.195 1 98.44 244 TYR A O 1
ATOM 2004 N N . THR A 1 245 ? 11.992 17.406 -11.633 1 98.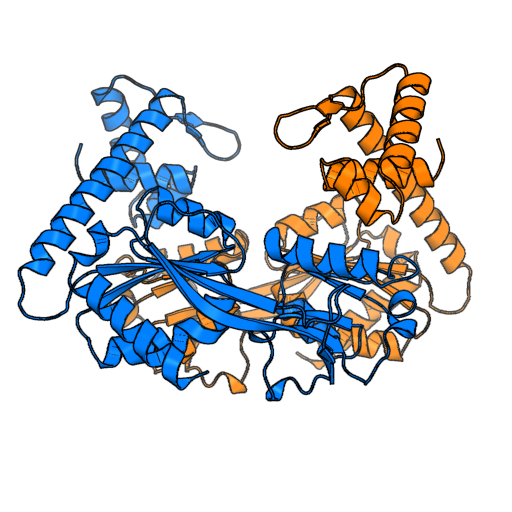25 245 THR A N 1
ATOM 2005 C CA . THR A 1 245 ? 12.836 16.516 -10.852 1 98.25 245 THR A CA 1
ATOM 2006 C C . THR A 1 245 ? 14.195 17.156 -10.578 1 98.25 245 THR A C 1
ATOM 2008 O O . THR A 1 245 ? 14.742 17.844 -11.438 1 98.25 245 THR A O 1
ATOM 2011 N N . MET A 1 246 ? 14.656 16.984 -9.383 1 97.94 246 MET A N 1
ATOM 2012 C CA . MET A 1 246 ? 15.977 17.453 -8.984 1 97.94 246 MET A CA 1
ATOM 2013 C C . MET A 1 246 ? 16.844 16.281 -8.492 1 97.94 246 MET A C 1
ATOM 2015 O O . MET A 1 246 ? 16.422 15.539 -7.605 1 97.94 246 MET A O 1
ATOM 2019 N N . ASP A 1 247 ? 18.016 16.188 -9 1 96.94 247 ASP A N 1
ATOM 2020 C CA . ASP A 1 247 ? 18.938 15.133 -8.586 1 96.94 247 ASP A CA 1
ATOM 2021 C C . ASP A 1 247 ? 19.422 15.352 -7.152 1 96.94 247 ASP A C 1
ATOM 2023 O O . ASP A 1 247 ? 19.641 16.484 -6.738 1 96.94 247 ASP A O 1
ATOM 2027 N N . LEU A 1 248 ? 19.562 14.297 -6.5 1 97.12 248 LEU A N 1
ATOM 2028 C CA . LEU A 1 248 ? 20.125 14.336 -5.152 1 97.12 248 LEU A CA 1
ATOM 2029 C C . LEU A 1 248 ? 21.547 13.789 -5.137 1 97.12 248 LEU A C 1
ATOM 2031 O O . LEU A 1 248 ? 21.859 12.828 -5.84 1 97.12 248 LEU A O 1
ATOM 2035 N N . TYR A 1 249 ? 22.312 14.367 -4.312 1 96.12 249 TYR A N 1
ATOM 2036 C CA . TYR A 1 249 ? 23.719 13.969 -4.195 1 96.12 249 TYR A CA 1
ATOM 2037 C C . TYR A 1 249 ? 24.078 13.688 -2.742 1 96.12 249 TYR A C 1
ATOM 2039 O O . TYR A 1 249 ? 23.547 14.328 -1.829 1 96.12 249 TYR A O 1
ATOM 2047 N N . ASN A 1 250 ? 24.953 12.727 -2.551 1 92.44 250 ASN A N 1
ATOM 2048 C CA . ASN A 1 250 ? 25.438 12.453 -1.201 1 92.44 250 ASN A CA 1
ATOM 2049 C C . ASN A 1 250 ? 26.531 13.422 -0.789 1 92.44 250 ASN A C 1
ATOM 2051 O O . ASN A 1 250 ? 26.844 14.359 -1.525 1 92.44 250 ASN A O 1
ATOM 2055 N N . ALA A 1 251 ? 27.109 13.211 0.407 1 88.88 251 ALA A N 1
ATOM 2056 C CA . ALA A 1 251 ? 28.094 14.125 0.981 1 88.88 251 ALA A CA 1
ATOM 2057 C C . ALA A 1 251 ? 29.359 14.164 0.135 1 88.88 251 ALA A C 1
ATOM 2059 O O . ALA A 1 251 ? 30.109 15.141 0.174 1 88.88 251 ALA A O 1
ATOM 2060 N N . LYS A 1 252 ? 29.609 13.164 -0.659 1 93.06 252 LYS A N 1
ATOM 2061 C CA . LYS A 1 252 ? 30.812 13.07 -1.49 1 93.06 252 LYS A CA 1
ATOM 2062 C C . LYS A 1 252 ? 30.547 13.641 -2.885 1 93.06 252 LYS A C 1
ATOM 2064 O O . LYS A 1 252 ? 31.391 13.523 -3.771 1 93.06 252 LYS A O 1
ATOM 2069 N N . GLY A 1 253 ? 29.375 14.094 -3.088 1 93.12 253 GLY A N 1
ATOM 2070 C CA . GLY A 1 253 ? 29.047 14.695 -4.371 1 93.12 253 GLY A CA 1
ATOM 2071 C C . GLY A 1 253 ? 28.625 13.68 -5.414 1 93.12 253 GLY A C 1
ATOM 2072 O O . GLY A 1 253 ? 28.594 13.984 -6.609 1 93.12 253 GLY A O 1
ATOM 2073 N N . LYS A 1 254 ? 28.375 12.523 -5.012 1 95.5 254 LYS A N 1
ATOM 2074 C CA . LYS A 1 254 ? 27.891 11.5 -5.93 1 95.5 254 LYS A CA 1
ATOM 2075 C C . LYS A 1 254 ? 26.359 11.406 -5.902 1 95.5 254 LYS A C 1
ATOM 2077 O O . LYS A 1 254 ? 25.75 11.602 -4.855 1 95.5 254 LYS A O 1
ATOM 2082 N N . PRO A 1 255 ? 25.797 11.039 -7.039 1 95.94 255 PRO A N 1
ATOM 2083 C CA . PRO A 1 255 ? 24.344 10.906 -7.07 1 95.94 255 PRO A CA 1
ATOM 2084 C C . PRO A 1 255 ? 23.828 9.836 -6.109 1 95.94 255 PRO A C 1
ATOM 2086 O O . PRO A 1 255 ? 24.469 8.789 -5.953 1 95.94 255 PRO A O 1
ATOM 2089 N N . LEU A 1 256 ? 22.703 10.156 -5.52 1 95.94 256 LEU A N 1
ATOM 2090 C CA . LEU A 1 256 ? 22.031 9.172 -4.68 1 95.94 256 LEU A CA 1
ATOM 2091 C C . LEU A 1 256 ? 21.344 8.102 -5.527 1 95.94 256 LEU A C 1
ATOM 2093 O O . LEU A 1 256 ? 20.5 8.414 -6.363 1 95.94 256 LEU A O 1
ATOM 2097 N N . MET A 1 257 ? 21.734 6.844 -5.305 1 94.88 257 MET A N 1
ATOM 2098 C CA . MET A 1 257 ? 21.266 5.758 -6.168 1 94.88 257 MET A CA 1
ATOM 2099 C C . MET A 1 257 ? 20.5 4.715 -5.363 1 94.88 257 MET A C 1
ATOM 2101 O O . MET A 1 257 ? 20.672 4.613 -4.145 1 94.88 257 MET A O 1
ATOM 2105 N N . ARG A 1 258 ? 19.609 3.984 -6.043 1 95.12 258 ARG A N 1
ATOM 2106 C CA . ARG A 1 258 ? 18.875 2.852 -5.492 1 95.12 258 ARG A CA 1
ATOM 2107 C C . ARG A 1 258 ? 18.969 1.634 -6.402 1 95.12 258 ARG A C 1
ATOM 2109 O O . ARG A 1 258 ? 18.672 1.719 -7.598 1 95.12 258 ARG A O 1
ATOM 2116 N N . ASP A 1 259 ? 19.344 0.528 -5.852 1 94.94 259 ASP A N 1
ATOM 2117 C CA . ASP A 1 259 ? 19.578 -0.682 -6.637 1 94.94 259 ASP A CA 1
ATOM 2118 C C . ASP A 1 259 ? 18.375 -1.632 -6.547 1 94.94 259 ASP A C 1
ATOM 2120 O O . ASP A 1 259 ? 17.719 -1.707 -5.512 1 94.94 259 ASP A O 1
ATOM 2124 N N . THR A 1 260 ? 18.125 -2.285 -7.629 1 96.25 260 THR A N 1
ATOM 2125 C CA . THR A 1 260 ? 17.219 -3.432 -7.684 1 96.25 260 THR A CA 1
ATOM 2126 C C . THR A 1 260 ? 18 -4.723 -7.91 1 96.25 260 THR A C 1
ATOM 2128 O O . THR A 1 260 ? 18.859 -4.789 -8.797 1 96.25 260 THR A O 1
ATOM 2131 N N . TRP A 1 261 ? 17.703 -5.723 -7.133 1 96.44 261 TRP A N 1
ATOM 2132 C CA . TRP A 1 261 ? 18.5 -6.949 -7.145 1 96.44 261 TRP A CA 1
ATOM 2133 C C . TRP A 1 261 ? 17.625 -8.148 -7.52 1 96.44 261 TRP A C 1
ATOM 2135 O O . TRP A 1 261 ? 16.484 -8.258 -7.082 1 96.44 261 TRP A O 1
ATOM 2145 N N . LEU A 1 262 ? 18.234 -9.008 -8.328 1 96.94 262 LEU A N 1
ATOM 2146 C CA . LEU A 1 262 ? 17.734 -10.359 -8.57 1 96.94 262 LEU A CA 1
ATOM 2147 C C . LEU A 1 262 ? 18.391 -11.359 -7.617 1 96.94 262 LEU A C 1
ATOM 2149 O O . LEU A 1 262 ? 19.609 -11.453 -7.562 1 96.94 262 LEU A O 1
ATOM 2153 N N . MET A 1 263 ? 17.562 -12.078 -6.852 1 97.31 263 MET A N 1
ATOM 2154 C CA . MET A 1 263 ? 18.078 -12.977 -5.832 1 97.31 263 MET A CA 1
ATOM 2155 C C . MET A 1 263 ? 17.438 -14.359 -5.949 1 97.31 263 MET A C 1
ATOM 2157 O O . MET A 1 263 ? 16.219 -14.469 -6.102 1 97.31 263 MET A O 1
ATOM 2161 N N . TYR A 1 264 ? 18.234 -15.383 -5.875 1 96.81 264 TYR A N 1
ATOM 2162 C CA . TYR A 1 264 ? 17.766 -16.766 -5.941 1 96.81 264 TYR A CA 1
ATOM 2163 C C . TYR A 1 264 ? 18.797 -17.719 -5.363 1 96.81 264 TYR A C 1
ATOM 2165 O O . TYR A 1 264 ? 19.953 -17.344 -5.156 1 96.81 264 TYR A O 1
ATOM 2173 N N . ASP A 1 265 ? 18.359 -18.922 -5.02 1 94.75 265 ASP A N 1
ATOM 2174 C CA . ASP A 1 265 ? 19.281 -19.984 -4.609 1 94.75 265 ASP A CA 1
ATOM 2175 C C . ASP A 1 265 ? 19.891 -20.672 -5.82 1 94.75 265 ASP A C 1
ATOM 2177 O O . ASP A 1 265 ? 19.219 -20.891 -6.828 1 94.75 265 ASP A O 1
ATOM 2181 N N . GLN A 1 266 ? 21.125 -21.062 -5.715 1 92.94 266 GLN A N 1
ATOM 2182 C CA . GLN A 1 266 ? 21.812 -21.75 -6.801 1 92.94 266 GLN A CA 1
ATOM 2183 C C . GLN A 1 266 ? 21.047 -23.016 -7.219 1 92.94 266 GLN A C 1
ATOM 2185 O O . GLN A 1 266 ? 21 -23.344 -8.406 1 92.94 266 GLN A O 1
ATOM 2190 N N . LYS A 1 267 ? 20.484 -23.688 -6.316 1 90.31 267 LYS A N 1
ATOM 2191 C CA . LYS A 1 267 ? 19.766 -24.922 -6.586 1 90.31 267 LYS A CA 1
ATOM 2192 C C . LYS A 1 267 ? 18.562 -24.672 -7.484 1 90.31 267 LYS A C 1
ATOM 2194 O O . LYS A 1 267 ? 18.109 -25.578 -8.203 1 90.31 267 LYS A O 1
ATOM 2199 N N . SER A 1 268 ? 18.031 -23.453 -7.422 1 91 268 SER A N 1
ATOM 2200 C CA . SER A 1 268 ? 16.859 -23.109 -8.219 1 91 268 SER A CA 1
ATOM 2201 C C . SER A 1 268 ? 17.188 -23.125 -9.711 1 91 268 SER A C 1
ATOM 2203 O O . SER A 1 268 ? 16.281 -23.281 -10.547 1 91 268 SER A O 1
ATOM 2205 N N . LEU A 1 269 ? 18.438 -23 -10.055 1 91.75 269 LEU A N 1
ATOM 2206 C CA . LEU A 1 269 ? 18.859 -23.016 -11.453 1 91.75 269 LEU A CA 1
ATOM 2207 C C . LEU A 1 269 ? 18.672 -24.391 -12.07 1 91.75 269 LEU A C 1
ATOM 2209 O O . LEU A 1 269 ? 18.719 -24.547 -13.289 1 91.75 269 LEU A O 1
ATOM 2213 N N . GLY A 1 270 ? 18.484 -25.328 -11.258 1 90.44 270 GLY A N 1
ATOM 2214 C CA . GLY A 1 270 ? 18.188 -26.656 -11.75 1 90.44 270 GLY A CA 1
ATOM 2215 C C . GLY A 1 270 ? 16.797 -26.781 -12.32 1 90.44 270 GLY A C 1
ATOM 2216 O O . GLY A 1 270 ? 16.5 -27.734 -13.055 1 90.44 270 GLY A O 1
ATOM 2217 N N . ILE A 1 271 ? 15.93 -25.891 -11.984 1 91.25 271 ILE A N 1
ATOM 2218 C CA . ILE A 1 271 ? 14.578 -25.859 -12.531 1 91.25 271 ILE A CA 1
ATOM 2219 C C . ILE A 1 271 ? 14.57 -25.062 -13.844 1 91.25 271 ILE A C 1
ATOM 2221 O O . ILE A 1 271 ? 14.875 -23.875 -13.859 1 91.25 271 ILE A O 1
ATOM 2225 N N . LYS A 1 272 ? 14.164 -25.641 -14.938 1 93.69 272 LYS A N 1
ATOM 2226 C CA . LYS A 1 272 ? 14.305 -25.094 -16.281 1 93.69 272 LYS A CA 1
ATOM 2227 C C . LYS A 1 272 ? 13.602 -23.75 -16.406 1 93.69 272 LYS A C 1
ATOM 2229 O O . LYS A 1 272 ? 14.148 -22.812 -16.984 1 93.69 272 LYS A O 1
ATOM 2234 N N . ILE A 1 273 ? 12.391 -23.656 -15.875 1 94.06 273 ILE A N 1
ATOM 2235 C CA . ILE A 1 273 ? 11.594 -22.438 -16.016 1 94.06 273 ILE A CA 1
ATOM 2236 C C . ILE A 1 273 ? 12.258 -21.297 -15.25 1 94.06 273 ILE A C 1
ATOM 2238 O O . ILE A 1 273 ? 12.219 -20.141 -15.688 1 94.06 273 ILE A O 1
ATOM 2242 N N . VAL A 1 274 ? 12.852 -21.531 -14.086 1 95.94 274 VAL A N 1
ATOM 2243 C CA . VAL A 1 274 ? 13.539 -20.531 -13.281 1 95.94 274 VAL A CA 1
ATOM 2244 C C . VAL A 1 274 ? 14.781 -20.047 -14.016 1 95.94 274 VAL A C 1
ATOM 2246 O O . VAL A 1 274 ? 15.008 -18.844 -14.133 1 95.94 274 VAL A O 1
ATOM 2249 N N . LYS A 1 275 ? 15.516 -21.016 -14.539 1 95.38 275 LYS A N 1
ATOM 2250 C CA . LYS A 1 275 ? 16.703 -20.672 -15.312 1 95.38 275 LYS A CA 1
ATOM 2251 C C . LYS A 1 275 ? 16.344 -19.812 -16.516 1 95.38 275 LYS A C 1
ATOM 2253 O O . LYS A 1 275 ? 17 -18.797 -16.781 1 95.38 275 LYS A O 1
ATOM 2258 N N . ALA A 1 276 ? 15.32 -20.203 -17.203 1 95.44 276 ALA A N 1
ATOM 2259 C CA . ALA A 1 276 ? 14.875 -19.453 -18.391 1 95.44 276 ALA A CA 1
ATOM 2260 C C . ALA A 1 276 ? 14.484 -18.031 -18.016 1 95.44 276 ALA A C 1
ATOM 2262 O O . ALA A 1 276 ? 14.789 -17.078 -18.75 1 95.44 276 ALA A O 1
ATOM 2263 N N . PHE A 1 277 ? 13.773 -17.844 -16.906 1 97.12 277 PHE A N 1
ATOM 2264 C CA . PHE A 1 277 ? 13.32 -16.531 -16.484 1 97.12 277 PHE A CA 1
ATOM 2265 C C . PHE A 1 277 ? 14.5 -15.648 -16.094 1 97.12 277 PHE A C 1
ATOM 2267 O O . PHE A 1 277 ? 14.547 -14.469 -16.438 1 97.12 277 PHE A O 1
ATOM 2274 N N . ILE A 1 278 ? 15.422 -16.188 -15.367 1 96.5 278 ILE A N 1
ATOM 2275 C CA . ILE A 1 278 ? 16.609 -15.461 -14.938 1 96.5 278 ILE A CA 1
ATOM 2276 C C . ILE A 1 278 ? 17.406 -14.992 -16.156 1 96.5 278 ILE A C 1
ATOM 2278 O O . ILE A 1 278 ? 17.812 -13.828 -16.234 1 96.5 278 ILE A O 1
ATOM 2282 N N . GLU A 1 279 ? 17.578 -15.859 -17.125 1 95.12 279 GLU A N 1
ATOM 2283 C CA . GLU A 1 279 ? 18.297 -15.508 -18.344 1 95.12 279 GLU A CA 1
ATOM 2284 C C . GLU A 1 279 ? 17.531 -14.438 -19.125 1 95.12 279 GLU A C 1
ATOM 2286 O O . GLU A 1 279 ? 18.141 -13.516 -19.672 1 95.12 279 GLU A O 1
ATOM 2291 N N . PHE A 1 280 ? 16.281 -14.578 -19.172 1 96.06 280 PHE A N 1
ATOM 2292 C CA . PHE A 1 280 ? 15.422 -13.602 -19.844 1 96.06 280 PHE A CA 1
ATOM 2293 C C . PHE A 1 280 ? 15.594 -12.219 -19.234 1 96.06 280 PHE A C 1
ATOM 2295 O O . PHE A 1 280 ? 15.75 -11.227 -19.953 1 96.06 280 PHE A O 1
ATOM 2302 N N . LEU A 1 281 ? 15.57 -12.102 -17.828 1 96 281 LEU A N 1
ATOM 2303 C CA . LEU A 1 281 ? 15.719 -10.828 -17.141 1 96 281 LEU A CA 1
ATOM 2304 C C . LEU A 1 281 ? 17.078 -10.211 -17.422 1 96 281 LEU A C 1
ATOM 2306 O O . LEU A 1 281 ? 17.188 -8.992 -17.609 1 96 281 LEU A O 1
ATOM 2310 N N . LYS A 1 282 ? 18.047 -11.039 -17.438 1 90.94 282 LYS A N 1
ATOM 2311 C CA . LYS A 1 282 ? 19.406 -10.562 -17.672 1 90.94 282 LYS A CA 1
ATOM 2312 C C . LYS A 1 282 ? 19.547 -10 -19.078 1 90.94 282 LYS A C 1
ATOM 2314 O O . LYS A 1 282 ? 20.281 -9.031 -19.297 1 90.94 282 LYS A O 1
ATOM 2319 N N . ASP A 1 283 ? 18.859 -10.531 -19.984 1 87.38 283 ASP A N 1
ATOM 2320 C CA . ASP A 1 283 ? 18.906 -10.078 -21.359 1 87.38 283 ASP A CA 1
ATOM 2321 C C . ASP A 1 283 ? 18.156 -8.75 -21.531 1 87.38 283 ASP A C 1
ATOM 2323 O O . ASP A 1 283 ? 18.547 -7.918 -22.359 1 87.38 283 ASP A O 1
ATOM 2327 N N . GLU A 1 284 ? 16.984 -8.594 -20.828 1 78.88 284 GLU A N 1
ATOM 2328 C CA . GLU A 1 284 ? 16.188 -7.371 -20.891 1 78.88 284 GLU A CA 1
ATOM 2329 C C . GLU A 1 284 ? 16.922 -6.203 -20.234 1 78.88 284 GLU A C 1
ATOM 2331 O O . GLU A 1 284 ? 16.688 -5.043 -20.578 1 78.88 284 GLU A O 1
ATOM 2336 N N . GLN A 1 285 ? 17.5 -6.355 -19.031 1 66.5 285 GLN A N 1
ATOM 2337 C CA . GLN A 1 285 ? 18.281 -5.324 -18.375 1 66.5 285 GLN A CA 1
ATOM 2338 C C . GLN A 1 285 ? 19.297 -4.695 -19.328 1 66.5 285 GLN A C 1
ATOM 2340 O O . GLN A 1 285 ? 19.531 -3.488 -19.281 1 66.5 285 GLN A O 1
ATOM 2345 N N . ILE A 1 286 ? 19.859 -5.531 -20.094 1 48.91 286 ILE A N 1
ATOM 2346 C CA . ILE A 1 286 ? 20.828 -5.031 -21.078 1 48.91 286 ILE A CA 1
ATOM 2347 C C . ILE A 1 286 ? 20.109 -4.117 -22.078 1 48.91 286 ILE A C 1
ATOM 2349 O O . ILE A 1 286 ? 20.703 -3.164 -22.578 1 48.91 286 ILE A O 1
ATOM 2353 N N . VAL A 1 287 ? 18.891 -4.246 -22.266 1 39.41 287 VAL A N 1
ATOM 2354 C CA . VAL A 1 287 ? 18.203 -3.395 -23.234 1 39.41 287 VAL A CA 1
ATOM 2355 C C . VAL A 1 287 ? 17.734 -2.107 -22.547 1 39.41 287 VAL A C 1
ATOM 2357 O O . VAL A 1 287 ? 17.625 -1.063 -23.203 1 39.41 287 VAL A O 1
ATOM 2360 N N . THR A 1 288 ? 17.156 -2.162 -21.453 1 41.69 288 THR A N 1
ATOM 2361 C CA . THR A 1 288 ? 16.609 -0.921 -20.906 1 41.69 288 THR A CA 1
ATOM 2362 C C . THR A 1 288 ? 17.703 -0.068 -20.281 1 41.69 288 THR A C 1
ATOM 2364 O O . THR A 1 288 ? 17.422 0.985 -19.703 1 41.69 288 THR A O 1
ATOM 2367 N N . ILE A 1 289 ? 18.891 -0.534 -19.906 1 29.44 289 ILE A N 1
ATOM 2368 C CA . ILE A 1 289 ? 19.938 0.412 -19.531 1 29.44 289 ILE A CA 1
ATOM 2369 C C . ILE A 1 289 ? 20.375 1.21 -20.75 1 29.44 289 ILE A C 1
ATOM 2371 O O . ILE A 1 289 ? 20.672 0.636 -21.797 1 29.44 289 ILE A O 1
ATOM 2375 N N . MET B 1 1 ? 7.598 18.781 32.438 1 83.31 1 MET B N 1
ATOM 2376 C CA . MET B 1 1 ? 7.586 18.359 31.031 1 83.31 1 MET B CA 1
ATOM 2377 C C . MET B 1 1 ? 7.012 19.438 30.125 1 83.31 1 MET B C 1
ATOM 2379 O O . MET B 1 1 ? 6.066 20.125 30.516 1 83.31 1 MET B O 1
ATOM 2383 N N . ASP B 1 2 ? 7.629 19.609 29.078 1 88.31 2 ASP B N 1
ATOM 2384 C CA . ASP B 1 2 ? 7.172 20.625 28.141 1 88.31 2 ASP B CA 1
ATOM 2385 C C . ASP B 1 2 ? 6.824 20.016 26.781 1 88.31 2 ASP B C 1
ATOM 2387 O O . ASP B 1 2 ? 6.82 18.781 26.641 1 88.31 2 ASP B O 1
ATOM 2391 N N . GLU B 1 3 ? 6.398 20.891 25.906 1 90.94 3 GLU B N 1
ATOM 2392 C CA . GLU B 1 3 ? 5.938 20.469 24.594 1 90.94 3 GLU B CA 1
ATOM 2393 C C . GLU B 1 3 ? 7.004 19.625 23.875 1 90.94 3 GLU B C 1
ATOM 2395 O O . GLU B 1 3 ? 6.688 18.625 23.234 1 90.94 3 GLU B O 1
ATOM 2400 N N . LYS B 1 4 ? 8.188 20.016 24.047 1 92.81 4 LYS B N 1
ATOM 2401 C CA . LYS B 1 4 ? 9.289 19.297 23.406 1 92.81 4 LYS B CA 1
ATOM 2402 C C . LYS B 1 4 ? 9.391 17.875 23.953 1 92.81 4 LYS B C 1
ATOM 2404 O O . LYS B 1 4 ? 9.719 16.938 23.203 1 92.81 4 LYS B O 1
ATOM 2409 N N . ASP B 1 5 ? 9.133 17.766 25.188 1 94 5 ASP B N 1
ATOM 2410 C CA . ASP B 1 5 ? 9.141 16.453 25.797 1 94 5 ASP B CA 1
ATOM 2411 C C . ASP B 1 5 ? 8.039 15.57 25.219 1 94 5 ASP B C 1
ATOM 2413 O O . ASP B 1 5 ? 8.25 14.383 24.984 1 94 5 ASP B O 1
ATOM 2417 N N . TRP B 1 6 ? 6.844 16.203 25.125 1 93.75 6 TRP B N 1
ATOM 2418 C CA . TRP B 1 6 ? 5.715 15.445 24.594 1 93.75 6 TRP B CA 1
ATOM 2419 C C . TRP B 1 6 ? 6.012 14.961 23.172 1 93.75 6 TRP B C 1
ATOM 2421 O O . TRP B 1 6 ? 5.754 13.797 22.844 1 93.75 6 TRP B O 1
ATOM 2431 N N . VAL B 1 7 ? 6.59 15.797 22.391 1 92.94 7 VAL B N 1
ATOM 2432 C CA . VAL B 1 7 ? 6.945 15.469 21.016 1 92.94 7 VAL B CA 1
ATOM 2433 C C . VAL B 1 7 ? 8 14.367 21 1 92.94 7 VAL B C 1
ATOM 2435 O O . VAL B 1 7 ? 7.902 13.422 20.219 1 92.94 7 VAL B O 1
ATOM 2438 N N . LEU B 1 8 ? 8.945 14.555 21.844 1 94.81 8 LEU B N 1
ATOM 2439 C CA . LEU B 1 8 ? 10.023 13.57 21.953 1 94.81 8 LEU B CA 1
ATOM 2440 C C . LEU B 1 8 ? 9.461 12.188 22.266 1 94.81 8 LEU B C 1
ATOM 2442 O O . LEU B 1 8 ? 9.828 11.203 21.625 1 94.81 8 LEU B O 1
ATOM 2446 N N . LEU B 1 9 ? 8.609 12.117 23.203 1 95.19 9 LEU B N 1
ATOM 2447 C CA . LEU B 1 9 ? 8.031 10.852 23.625 1 95.19 9 LEU B CA 1
ATOM 2448 C C . LEU B 1 9 ? 7.203 10.234 22.516 1 95.19 9 LEU B C 1
ATOM 2450 O O . LEU B 1 9 ? 7.273 9.023 22.281 1 95.19 9 LEU B O 1
ATOM 2454 N N . LYS B 1 10 ? 6.441 11.031 21.859 1 93.19 10 LYS B N 1
ATOM 2455 C CA . LYS B 1 10 ? 5.617 10.562 20.75 1 93.19 10 LYS B CA 1
ATOM 2456 C C . LYS B 1 10 ? 6.477 9.969 19.641 1 93.19 10 LYS B C 1
ATOM 2458 O O . LYS B 1 10 ? 6.219 8.852 19.188 1 93.19 10 LYS B O 1
ATOM 2463 N N . ILE B 1 11 ? 7.512 10.656 19.219 1 92.56 11 ILE B N 1
ATOM 2464 C CA . ILE B 1 11 ? 8.367 10.234 18.109 1 92.56 11 ILE B CA 1
ATOM 2465 C C . ILE B 1 11 ? 9.156 8.992 18.516 1 92.56 11 ILE B C 1
ATOM 2467 O O . ILE B 1 11 ? 9.328 8.078 17.719 1 92.56 11 ILE B O 1
ATOM 2471 N N . LEU B 1 12 ? 9.609 9.047 19.766 1 95.19 12 LEU B N 1
ATOM 2472 C CA . LEU B 1 12 ? 10.336 7.883 20.25 1 95.19 12 LEU B CA 1
ATOM 2473 C C . LEU B 1 12 ? 9.453 6.637 20.219 1 95.19 12 LEU B C 1
ATOM 2475 O O . LEU B 1 12 ? 9.93 5.547 19.875 1 95.19 12 LEU B O 1
ATOM 2479 N N . HIS B 1 13 ? 8.281 6.789 20.578 1 93.81 13 HIS B N 1
ATOM 2480 C CA . HIS B 1 13 ? 7.332 5.68 20.562 1 93.81 13 HIS B CA 1
ATOM 2481 C C . HIS B 1 13 ? 7.105 5.164 19.141 1 93.81 13 HIS B C 1
ATOM 2483 O O . HIS B 1 13 ? 6.93 3.963 18.938 1 93.81 13 HIS B O 1
ATOM 2489 N N . GLU B 1 14 ? 7.109 6.016 18.219 1 87.69 14 GLU B N 1
ATOM 2490 C CA . GLU B 1 14 ? 6.902 5.668 16.812 1 87.69 14 GLU B CA 1
ATOM 2491 C C . GLU B 1 14 ? 8.125 4.969 16.234 1 87.69 14 GLU B C 1
ATOM 2493 O O . GLU B 1 14 ? 8 3.965 15.531 1 87.69 14 GLU B O 1
ATOM 2498 N N . GLU B 1 15 ? 9.312 5.496 16.531 1 89.25 15 GLU B N 1
ATOM 2499 C CA . GLU B 1 15 ? 10.547 5.016 15.922 1 89.25 15 GLU B CA 1
ATOM 2500 C C . GLU B 1 15 ? 11.086 3.787 16.656 1 89.25 15 GLU B C 1
ATOM 2502 O O . GLU B 1 15 ? 11.789 2.967 16.062 1 89.25 15 GLU B O 1
ATOM 2507 N N . GLN B 1 16 ? 10.82 3.723 17.969 1 92.44 16 GLN B N 1
ATOM 2508 C CA . GLN B 1 16 ? 11.32 2.668 18.844 1 92.44 16 GLN B CA 1
ATOM 2509 C C . GLN B 1 16 ? 12.844 2.557 18.75 1 92.44 16 GLN B C 1
ATOM 2511 O O . GLN B 1 16 ? 13.391 1.453 18.781 1 92.44 16 GLN B O 1
ATOM 2516 N N . ASN B 1 17 ? 13.445 3.629 18.453 1 92 17 ASN B N 1
ATOM 2517 C CA . ASN B 1 17 ? 14.891 3.732 18.297 1 92 17 ASN B CA 1
ATOM 2518 C C . ASN B 1 17 ? 15.391 5.129 18.656 1 92 17 ASN B C 1
ATOM 2520 O O . ASN B 1 17 ? 14.992 6.117 18.047 1 92 17 ASN B O 1
ATOM 2524 N N . VAL B 1 18 ? 16.344 5.207 19.609 1 93.38 18 VAL B N 1
ATOM 2525 C CA . VAL B 1 18 ? 16.781 6.488 20.156 1 93.38 18 VAL B CA 1
ATOM 2526 C C . VAL B 1 18 ? 17.547 7.266 19.094 1 93.38 18 VAL B C 1
ATOM 2528 O O . VAL B 1 18 ? 17.344 8.469 18.922 1 93.38 18 VAL B O 1
ATOM 2531 N N . THR B 1 19 ? 18.375 6.559 18.344 1 90.25 19 THR B N 1
ATOM 2532 C CA . THR B 1 19 ? 19.188 7.207 17.312 1 90.25 19 THR B CA 1
ATOM 2533 C C . THR B 1 19 ? 18.297 7.77 16.203 1 90.25 19 THR B C 1
ATOM 2535 O O . THR B 1 19 ? 18.469 8.922 15.789 1 90.25 19 THR B O 1
ATOM 2538 N N . LYS B 1 20 ? 17.344 7.031 15.797 1 89.19 20 LYS B N 1
ATOM 2539 C CA . LYS B 1 20 ? 16.422 7.465 14.742 1 89.19 20 LYS B CA 1
ATOM 2540 C C . LYS B 1 20 ? 15.547 8.617 15.219 1 89.19 20 LYS B C 1
ATOM 2542 O O . LYS B 1 20 ? 15.188 9.5 14.438 1 89.19 20 LYS B O 1
ATOM 2547 N N . THR B 1 21 ? 15.25 8.508 16.438 1 91.88 21 THR B N 1
ATOM 2548 C CA . THR B 1 21 ? 14.469 9.586 17.031 1 91.88 21 THR B CA 1
ATOM 2549 C C . THR B 1 21 ? 15.242 10.898 17 1 91.88 21 THR B C 1
ATOM 2551 O O . THR B 1 21 ? 14.703 11.945 16.625 1 91.88 21 THR B O 1
ATOM 2554 N N . ALA B 1 22 ? 16.516 10.891 17.359 1 91.75 22 ALA B N 1
ATOM 2555 C CA . ALA B 1 22 ? 17.359 12.078 17.328 1 91.75 22 ALA B CA 1
ATOM 2556 C C . ALA B 1 22 ? 17.453 12.648 15.922 1 91.75 22 ALA B C 1
ATOM 2558 O O . ALA B 1 22 ? 17.359 13.859 15.727 1 91.75 22 ALA B O 1
ATOM 2559 N N . GLU B 1 23 ? 17.578 11.766 14.992 1 86.44 23 GLU B N 1
ATOM 2560 C CA . GLU B 1 23 ? 17.672 12.172 13.594 1 86.44 23 GLU B CA 1
ATOM 2561 C C . GLU B 1 23 ? 16.391 12.852 13.141 1 86.44 23 GLU B C 1
ATOM 2563 O O . GLU B 1 23 ? 16.438 13.914 12.516 1 86.44 23 GLU B O 1
ATOM 2568 N N . ARG B 1 24 ? 15.328 12.234 13.5 1 85.06 24 ARG B N 1
ATOM 2569 C CA . ARG B 1 24 ? 14.031 12.766 13.102 1 85.06 24 ARG B CA 1
ATOM 2570 C C . ARG B 1 24 ? 13.781 14.125 13.75 1 85.06 24 ARG B C 1
ATOM 2572 O O . ARG B 1 24 ? 13.086 14.969 13.18 1 85.06 24 ARG B O 1
ATOM 2579 N N . LEU B 1 25 ? 14.336 14.336 14.891 1 88.38 25 LEU B N 1
ATOM 2580 C CA . LEU B 1 25 ? 14.133 15.586 15.617 1 88.38 25 LEU B CA 1
ATOM 2581 C C . LEU B 1 25 ? 15.25 16.578 15.312 1 88.38 25 LEU B C 1
ATOM 2583 O O . LEU B 1 25 ? 15.281 17.672 15.883 1 88.38 25 LEU B O 1
ATOM 2587 N N . PHE B 1 26 ? 16.156 16.203 14.43 1 86.38 26 PHE B N 1
ATOM 2588 C CA . PHE B 1 26 ? 17.266 17.031 14 1 86.38 26 PHE B CA 1
ATOM 2589 C C . PHE B 1 26 ? 18.094 17.5 15.203 1 86.38 26 PHE B C 1
ATOM 2591 O O . PHE B 1 26 ? 18.391 18.688 15.344 1 86.38 26 PHE B O 1
ATOM 2598 N N . THR B 1 27 ? 18.375 16.531 16.031 1 88.88 27 THR B N 1
ATOM 2599 C CA . THR B 1 27 ? 19.219 16.734 17.203 1 88.88 27 THR B CA 1
ATOM 2600 C C . THR B 1 27 ? 20.172 15.555 17.391 1 88.88 27 THR B C 1
ATOM 2602 O O . THR B 1 27 ? 20.312 14.711 16.484 1 88.88 27 THR B O 1
ATOM 2605 N N . SER B 1 28 ? 20.984 15.609 18.344 1 90.25 28 SER B N 1
ATOM 2606 C CA . SER B 1 28 ? 21.984 14.562 18.547 1 90.25 28 SER B CA 1
ATOM 2607 C C . SER B 1 28 ? 21.469 13.492 19.516 1 90.25 28 SER B C 1
ATOM 2609 O O . SER B 1 28 ? 20.625 13.773 20.375 1 90.25 28 SER B O 1
ATOM 2611 N N . GLN B 1 29 ? 21.969 12.328 19.297 1 91.88 29 GLN B N 1
ATOM 2612 C CA . GLN B 1 29 ? 21.578 11.195 20.125 1 91.88 29 GLN B CA 1
ATOM 2613 C C . GLN B 1 29 ? 21.938 11.445 21.594 1 91.88 29 GLN B C 1
ATOM 2615 O O . GLN B 1 29 ? 21.125 11.164 22.484 1 91.88 29 GLN B O 1
ATOM 2620 N N . PRO B 1 30 ? 23.062 12.016 21.922 1 94.25 30 PRO B N 1
ATOM 2621 C CA . PRO B 1 30 ? 23.344 12.297 23.328 1 94.25 30 PRO B CA 1
ATOM 2622 C C . PRO B 1 30 ? 22.344 13.281 23.938 1 94.25 30 PRO B C 1
ATOM 2624 O O . PRO B 1 30 ? 21.969 13.133 25.109 1 94.25 30 PRO B O 1
ATOM 2627 N N . SER B 1 31 ? 21.969 14.25 23.188 1 94.06 31 SER B N 1
ATOM 2628 C CA . SER B 1 31 ? 21 15.227 23.672 1 94.06 31 SER B CA 1
ATOM 2629 C C . SER B 1 31 ? 19.672 14.562 24.016 1 94.06 31 SER B C 1
ATOM 2631 O O . SER B 1 31 ? 19.078 14.852 25.062 1 94.06 31 SER B O 1
ATOM 2633 N N . ILE B 1 32 ? 19.234 13.68 23.094 1 94.06 32 ILE B N 1
ATOM 2634 C CA . ILE B 1 32 ? 17.969 12.969 23.297 1 94.06 32 ILE B CA 1
ATOM 2635 C C . ILE B 1 32 ? 18.094 12.031 24.5 1 94.06 32 ILE B C 1
ATOM 2637 O O . ILE B 1 32 ? 17.172 11.938 25.312 1 94.06 32 ILE B O 1
ATOM 2641 N N . THR B 1 33 ? 19.203 11.328 24.594 1 94.25 33 THR B N 1
ATOM 2642 C CA . THR B 1 33 ? 19.438 10.398 25.703 1 94.25 33 THR B CA 1
ATOM 2643 C C . THR B 1 33 ? 19.422 11.133 27.031 1 94.25 33 THR B C 1
ATOM 2645 O O . THR B 1 33 ? 18.828 10.648 28.016 1 94.25 33 THR B O 1
ATOM 2648 N N . TYR B 1 34 ? 20.047 12.242 27.062 1 95.25 34 TYR B N 1
ATOM 2649 C CA . TYR B 1 34 ? 20.078 13.062 28.266 1 95.25 34 TYR B CA 1
ATOM 2650 C C . TYR B 1 34 ? 18.656 13.461 28.688 1 95.25 34 TYR B C 1
ATOM 2652 O O . TYR B 1 34 ? 18.297 13.352 29.859 1 95.25 34 TYR B O 1
ATOM 2660 N N . ARG B 1 35 ? 17.922 13.922 27.75 1 95.62 35 ARG B N 1
ATOM 2661 C CA . ARG B 1 35 ? 16.578 14.375 28.047 1 95.62 35 ARG B CA 1
ATOM 2662 C C . ARG B 1 35 ? 15.695 13.227 28.531 1 95.62 35 ARG B C 1
ATOM 2664 O O . ARG B 1 35 ? 14.867 13.398 29.422 1 95.62 35 ARG B O 1
ATOM 2671 N N . LEU B 1 36 ? 15.844 12.086 27.922 1 96.19 36 LEU B N 1
ATOM 2672 C CA . LEU B 1 36 ? 15.078 10.906 28.312 1 96.19 36 LEU B CA 1
ATOM 2673 C C . LEU B 1 36 ? 15.414 10.484 29.734 1 96.19 36 LEU B C 1
ATOM 2675 O O . LEU B 1 36 ? 14.523 10.109 30.5 1 96.19 36 LEU B O 1
ATOM 2679 N N . ASN B 1 37 ? 16.672 10.523 30.062 1 95.44 37 ASN B N 1
ATOM 2680 C CA . ASN B 1 37 ? 17.078 10.211 31.438 1 95.44 37 ASN B CA 1
ATOM 2681 C C . ASN B 1 37 ? 16.453 11.164 32.438 1 95.44 37 ASN B C 1
ATOM 2683 O O . ASN B 1 37 ? 16.031 10.75 33.531 1 95.44 37 ASN B O 1
ATOM 2687 N N . LYS B 1 38 ? 16.484 12.359 32.094 1 95.75 38 LYS B N 1
ATOM 2688 C CA . LYS B 1 38 ? 15.883 13.367 32.969 1 95.75 38 LYS B CA 1
ATOM 2689 C C . LYS B 1 38 ? 14.398 13.102 33.188 1 95.75 38 LYS B C 1
ATOM 2691 O O . LYS B 1 38 ? 13.875 13.242 34.281 1 95.75 38 LYS B O 1
ATOM 2696 N N . ILE B 1 39 ? 13.703 12.758 32.125 1 95.25 39 ILE B N 1
ATOM 2697 C CA . ILE B 1 39 ? 12.281 12.445 32.188 1 95.25 39 ILE B CA 1
ATOM 2698 C C . ILE B 1 39 ? 12.07 11.242 33.094 1 95.25 39 ILE B C 1
ATOM 2700 O O . ILE B 1 39 ? 11.164 11.25 33.938 1 95.25 39 ILE B O 1
ATOM 2704 N N . GLU B 1 40 ? 12.914 10.219 32.969 1 95.56 40 GLU B N 1
ATOM 2705 C CA . GLU B 1 40 ? 12.828 9.039 33.812 1 95.56 40 GLU B CA 1
ATOM 2706 C C . GLU B 1 40 ? 13.039 9.398 35.281 1 95.56 40 GLU B C 1
ATOM 2708 O O . GLU B 1 40 ? 12.352 8.875 36.156 1 95.56 40 GLU B O 1
ATOM 2713 N N . GLU B 1 41 ? 13.945 10.25 35.531 1 94.06 41 GLU B N 1
ATOM 2714 C CA . GLU B 1 41 ? 14.242 10.703 36.875 1 94.06 41 GLU B CA 1
ATOM 2715 C C . GLU B 1 41 ? 13.07 11.461 37.5 1 94.06 41 GLU B C 1
ATOM 2717 O O . GLU B 1 41 ? 12.711 11.242 38.656 1 94.06 41 GLU B O 1
ATOM 2722 N N . ILE B 1 42 ? 12.531 12.273 36.75 1 92.56 42 ILE B N 1
ATOM 2723 C CA . ILE B 1 42 ? 11.438 13.117 37.219 1 92.56 42 ILE B CA 1
ATOM 2724 C C . ILE B 1 42 ? 10.25 12.242 37.625 1 92.56 42 ILE B C 1
ATOM 2726 O O . ILE B 1 42 ? 9.609 12.492 38.625 1 92.56 42 ILE B O 1
ATOM 2730 N N . PHE B 1 43 ? 9.992 11.227 36.875 1 93.31 43 PHE B N 1
ATOM 2731 C CA . PHE B 1 43 ? 8.812 10.398 37.094 1 93.31 43 PHE B CA 1
ATOM 2732 C C . PHE B 1 43 ? 9.18 9.141 37.875 1 93.31 43 PHE B C 1
ATOM 2734 O O . PHE B 1 43 ? 8.297 8.375 38.281 1 93.31 43 PHE B O 1
ATOM 2741 N N . ASN B 1 44 ? 10.43 8.977 38.062 1 94.38 44 ASN B N 1
ATOM 2742 C CA . ASN B 1 44 ? 10.938 7.801 38.781 1 94.38 44 ASN B CA 1
ATOM 2743 C C . ASN B 1 44 ? 10.445 6.508 38.125 1 94.38 44 ASN B C 1
ATOM 2745 O O . ASN B 1 44 ? 9.883 5.648 38.812 1 94.38 44 ASN B O 1
ATOM 2749 N N . ILE B 1 45 ? 10.625 6.449 36.844 1 94.38 45 ILE B N 1
ATOM 2750 C CA . ILE B 1 45 ? 10.25 5.262 36.062 1 94.38 45 ILE B CA 1
ATOM 2751 C C . ILE B 1 45 ? 11.32 4.953 35.031 1 94.38 45 ILE B C 1
ATOM 2753 O O . ILE B 1 45 ? 12.219 5.77 34.812 1 94.38 45 ILE B O 1
ATOM 2757 N N . LYS B 1 46 ? 11.219 3.803 34.531 1 95.44 46 LYS B N 1
ATOM 2758 C CA . LYS B 1 46 ? 11.938 3.459 33.312 1 95.44 46 LYS B CA 1
ATOM 2759 C C . LYS B 1 46 ? 11.008 3.523 32.094 1 95.44 46 LYS B C 1
ATOM 2761 O O . LYS B 1 46 ? 9.953 2.891 32.062 1 95.44 46 LYS B O 1
ATOM 2766 N N . LEU B 1 47 ? 11.375 4.277 31.109 1 95.62 47 LEU B N 1
ATOM 2767 C CA . LEU B 1 47 ? 10.523 4.488 29.953 1 95.62 47 LEU B CA 1
ATOM 2768 C C . LEU B 1 47 ? 10.516 3.256 29.047 1 95.62 47 LEU B C 1
ATOM 2770 O O . LEU B 1 47 ? 9.477 2.898 28.5 1 95.62 47 LEU B O 1
ATOM 2774 N N . PHE B 1 48 ? 11.641 2.674 28.906 1 95.62 48 PHE B N 1
ATOM 2775 C CA . PHE B 1 48 ? 11.789 1.56 27.969 1 95.62 48 PHE B CA 1
ATOM 2776 C C . PHE B 1 48 ? 12.953 0.663 28.391 1 95.62 48 PHE B C 1
ATOM 2778 O O . PHE B 1 48 ? 13.734 1.018 29.266 1 95.62 48 PHE B O 1
ATOM 2785 N N . THR B 1 49 ? 12.961 -0.535 27.766 1 93.56 49 THR B N 1
ATOM 2786 C CA . THR B 1 49 ? 14.086 -1.46 27.891 1 93.56 49 THR B CA 1
ATOM 2787 C C . THR B 1 49 ? 14.805 -1.611 26.547 1 93.56 49 THR B C 1
ATOM 2789 O O . THR B 1 49 ? 14.18 -1.526 25.484 1 93.56 49 THR B O 1
ATOM 2792 N N . LYS B 1 50 ? 16.125 -1.718 26.656 1 87.06 50 LYS B N 1
ATOM 2793 C CA . LYS B 1 50 ? 16.922 -1.891 25.438 1 87.06 50 LYS B CA 1
ATOM 2794 C C . LYS B 1 50 ? 16.859 -3.332 24.938 1 87.06 50 LYS B C 1
ATOM 2796 O O . LYS B 1 50 ? 16.844 -4.27 25.75 1 87.06 50 LYS B O 1
ATOM 2801 N N . ARG B 1 51 ? 16.625 -3.488 23.688 1 83.88 51 ARG B N 1
ATOM 2802 C CA . ARG B 1 51 ? 16.656 -4.781 23 1 83.88 51 ARG B CA 1
ATOM 2803 C C . ARG B 1 51 ? 17.734 -4.801 21.922 1 83.88 51 ARG B C 1
ATOM 2805 O O . ARG B 1 51 ? 18.422 -3.797 21.703 1 83.88 51 ARG B O 1
ATOM 2812 N N . HIS B 1 52 ? 18.047 -6.023 21.328 1 74.19 52 HIS B N 1
ATOM 2813 C CA . HIS B 1 52 ? 19.062 -6.168 20.281 1 74.19 52 HIS B CA 1
ATOM 2814 C C . HIS B 1 52 ? 18.844 -5.156 19.172 1 74.19 52 HIS B C 1
ATOM 2816 O O . HIS B 1 52 ? 19.797 -4.562 18.656 1 74.19 52 HIS B O 1
ATOM 2822 N N . LYS B 1 53 ? 17.562 -5.066 18.875 1 75.69 53 LYS B N 1
ATOM 2823 C CA . LYS B 1 53 ? 17.281 -4.125 17.797 1 75.69 53 LYS B CA 1
ATOM 2824 C C . LYS B 1 53 ? 16.266 -3.07 18.25 1 75.69 53 LYS B C 1
ATOM 2826 O O . LYS B 1 53 ? 15.062 -3.26 18.078 1 75.69 53 LYS B O 1
ATOM 2831 N N . GLY B 1 54 ? 16.781 -2.1 18.984 1 86.38 54 GLY B N 1
ATOM 2832 C CA . GLY B 1 54 ? 15.922 -0.974 19.328 1 86.38 54 GLY B CA 1
ATOM 2833 C C . GLY B 1 54 ? 15.477 -0.98 20.781 1 86.38 54 GLY B C 1
ATOM 2834 O O . GLY B 1 54 ? 16.25 -1.323 21.672 1 86.38 54 GLY B O 1
ATOM 2835 N N . ILE B 1 55 ? 14.258 -0.343 21.125 1 92.19 55 ILE B N 1
ATOM 2836 C CA . ILE B 1 55 ? 13.758 -0.226 22.5 1 92.19 55 ILE B CA 1
ATOM 2837 C C . ILE B 1 55 ? 12.32 -0.738 22.562 1 92.19 55 ILE B C 1
ATOM 2839 O O . ILE B 1 55 ? 11.641 -0.82 21.531 1 92.19 55 ILE B O 1
ATOM 2843 N N . THR B 1 56 ? 11.953 -1.236 23.719 1 93.25 56 THR B N 1
ATOM 2844 C CA . THR B 1 56 ? 10.57 -1.565 24.016 1 93.25 56 THR B CA 1
ATOM 2845 C C . THR B 1 56 ? 10.078 -0.771 25.219 1 93.25 56 THR B C 1
ATOM 2847 O O . THR B 1 56 ? 10.719 -0.771 26.281 1 93.25 56 THR B O 1
ATOM 2850 N N . PHE B 1 57 ? 9.008 -0.162 25.094 1 94.5 57 PHE B N 1
ATOM 2851 C CA . PHE B 1 57 ? 8.469 0.667 26.156 1 94.5 57 PHE B CA 1
ATOM 2852 C C . PHE B 1 57 ? 7.965 -0.197 27.312 1 94.5 57 PHE B C 1
ATOM 2854 O O . PHE B 1 57 ? 7.383 -1.261 27.094 1 94.5 57 PHE B O 1
ATOM 2861 N N . THR B 1 58 ? 8.133 0.241 28.516 1 94.31 58 THR B N 1
ATOM 2862 C CA . THR B 1 58 ? 7.535 -0.36 29.703 1 94.31 58 THR B CA 1
ATOM 2863 C C . THR B 1 58 ? 6.066 0.037 29.844 1 94.31 58 THR B C 1
ATOM 2865 O O . THR B 1 58 ? 5.582 0.89 29.094 1 94.31 58 THR B O 1
ATOM 2868 N N . ALA B 1 59 ? 5.422 -0.593 30.75 1 92.31 59 ALA B N 1
ATOM 2869 C CA . ALA B 1 59 ? 4.035 -0.221 31.016 1 92.31 59 ALA B CA 1
ATOM 2870 C C . ALA B 1 59 ? 3.928 1.24 31.438 1 92.31 59 ALA B C 1
ATOM 2872 O O . ALA B 1 59 ? 3.035 1.962 30.984 1 92.31 59 ALA B O 1
ATOM 2873 N N . GLU B 1 60 ? 4.848 1.575 32.281 1 94 60 GLU B N 1
ATOM 2874 C CA . GLU B 1 60 ? 4.891 2.963 32.75 1 94 60 GLU B CA 1
ATOM 2875 C C . GLU B 1 60 ? 5.199 3.912 31.578 1 94 60 GLU B C 1
ATOM 2877 O O . GLU B 1 60 ? 4.617 4.996 31.484 1 94 60 GLU B O 1
ATOM 2882 N N . GLY B 1 61 ? 6.082 3.512 30.766 1 95.25 61 GLY B N 1
ATOM 2883 C CA . GLY B 1 61 ? 6.414 4.301 29.594 1 95.25 61 GLY B CA 1
ATOM 2884 C C . GLY B 1 61 ? 5.234 4.516 28.656 1 95.25 61 GLY B C 1
ATOM 2885 O O . GLY B 1 61 ? 5.031 5.621 28.156 1 95.25 61 GLY B O 1
ATOM 2886 N N . GLU B 1 62 ? 4.48 3.541 28.469 1 94.56 62 GLU B N 1
ATOM 2887 C CA . GLU B 1 62 ? 3.289 3.617 27.625 1 94.56 62 GLU B CA 1
ATOM 2888 C C . GLU B 1 62 ? 2.285 4.621 28.188 1 94.56 62 GLU B C 1
ATOM 2890 O O . GLU B 1 62 ? 1.656 5.363 27.422 1 94.56 62 GLU B O 1
ATOM 2895 N N . HIS B 1 63 ? 2.174 4.57 29.438 1 93.19 63 HIS B N 1
ATOM 2896 C CA . HIS B 1 63 ? 1.268 5.516 30.078 1 93.19 63 HIS B CA 1
ATOM 2897 C C . HIS B 1 63 ? 1.732 6.953 29.875 1 93.19 63 HIS B C 1
ATOM 2899 O O . HIS B 1 63 ? 0.915 7.848 29.641 1 93.19 63 HIS B O 1
ATOM 2905 N N . LEU B 1 64 ? 2.982 7.109 29.969 1 93.75 64 LEU B N 1
ATOM 2906 C CA . LEU B 1 64 ? 3.518 8.461 29.797 1 93.75 64 LEU B CA 1
ATOM 2907 C C . LEU B 1 64 ? 3.359 8.93 28.359 1 93.75 64 LEU B C 1
ATOM 2909 O O . LEU B 1 64 ? 3.117 10.109 28.109 1 93.75 64 LEU B O 1
ATOM 2913 N N . VAL B 1 65 ? 3.545 8.023 27.438 1 95.06 65 VAL B N 1
ATOM 2914 C CA . VAL B 1 65 ? 3.334 8.336 26.031 1 95.06 65 VAL B CA 1
ATOM 2915 C C . VAL B 1 65 ? 1.875 8.727 25.797 1 95.06 65 VAL B C 1
ATOM 2917 O O . VAL B 1 65 ? 1.588 9.688 25.078 1 95.06 65 VAL B O 1
ATOM 2920 N N . THR B 1 66 ? 1.013 8.008 26.391 1 92.25 66 THR B N 1
ATOM 2921 C CA . THR B 1 66 ? -0.411 8.305 26.281 1 92.25 66 THR B CA 1
ATOM 2922 C C . THR B 1 66 ? -0.711 9.703 26.812 1 92.25 66 THR B C 1
ATOM 2924 O O . THR B 1 66 ? -1.458 10.461 26.188 1 92.25 66 THR B O 1
ATOM 2927 N N . TYR B 1 67 ? -0.108 9.992 27.906 1 91.25 67 TYR B N 1
ATOM 2928 C CA . TYR B 1 67 ? -0.234 11.328 28.469 1 91.25 67 TYR B CA 1
ATOM 2929 C C . TYR B 1 67 ? 0.295 12.383 27.5 1 91.25 67 TYR B C 1
ATOM 2931 O O . TYR B 1 67 ? -0.366 13.391 27.266 1 91.25 67 TYR B O 1
ATOM 2939 N N . ALA B 1 68 ? 1.473 12.148 27.016 1 93.56 68 ALA B N 1
ATOM 2940 C CA . ALA B 1 68 ? 2.094 13.094 26.094 1 93.56 68 ALA B CA 1
ATOM 2941 C C . ALA B 1 68 ? 1.205 13.344 24.875 1 93.56 68 ALA B C 1
ATOM 2943 O O . ALA B 1 68 ? 1.021 14.484 24.453 1 93.56 68 ALA B O 1
ATOM 2944 N N . LYS B 1 69 ? 0.656 12.32 24.344 1 90.62 69 LYS B N 1
ATOM 2945 C CA . LYS B 1 69 ? -0.231 12.422 23.203 1 90.62 69 LYS B CA 1
ATOM 2946 C C . LYS B 1 69 ? -1.478 13.234 23.531 1 90.62 69 LYS B C 1
ATOM 2948 O O . LYS B 1 69 ? -1.933 14.055 22.734 1 90.62 69 LYS B O 1
ATOM 2953 N N . ARG B 1 70 ? -1.979 13.016 24.672 1 88.25 70 ARG B N 1
ATOM 2954 C CA . ARG B 1 70 ? -3.146 13.773 25.125 1 88.25 70 ARG B CA 1
ATOM 2955 C C . ARG B 1 70 ? -2.826 15.258 25.25 1 88.25 70 ARG B C 1
ATOM 2957 O O . ARG B 1 70 ? -3.625 16.109 24.859 1 88.25 70 ARG B O 1
ATOM 2964 N N . MET B 1 71 ? -1.683 15.5 25.812 1 91.31 71 MET B N 1
ATOM 2965 C CA . MET B 1 71 ? -1.277 16.891 26 1 91.31 71 MET B CA 1
ATOM 2966 C C . MET B 1 71 ? -1.081 17.578 24.656 1 91.31 71 MET B C 1
ATOM 2968 O O . MET B 1 71 ? -1.456 18.734 24.484 1 91.31 71 MET B O 1
ATOM 2972 N N . LEU B 1 72 ? -0.542 16.891 23.766 1 91.38 72 LEU B N 1
ATOM 2973 C CA . LEU B 1 72 ? -0.359 17.438 22.422 1 91.38 72 LEU B CA 1
ATOM 2974 C C . LEU B 1 72 ? -1.705 17.703 21.766 1 91.38 72 LEU B C 1
ATOM 2976 O O . LEU B 1 72 ? -1.872 18.703 21.078 1 91.38 72 LEU B O 1
ATOM 2980 N N . GLN B 1 73 ? -2.609 16.875 22 1 86.62 73 GLN B N 1
ATOM 2981 C CA . GLN B 1 73 ? -3.953 17.031 21.453 1 86.62 73 GLN B CA 1
ATOM 2982 C C . GLN B 1 73 ? -4.645 18.25 22.062 1 86.62 73 GLN B C 1
ATOM 2984 O O . GLN B 1 73 ? -5.285 19.031 21.344 1 86.62 73 GLN B O 1
ATOM 2989 N N . GLU B 1 74 ? -4.496 18.359 23.359 1 87.38 74 GLU B N 1
ATOM 2990 C CA . GLU B 1 74 ? -5.086 19.516 24.047 1 87.38 74 GLU B CA 1
ATOM 2991 C C . GLU B 1 74 ? -4.5 20.828 23.516 1 87.38 74 GLU B C 1
ATOM 2993 O O . GLU B 1 74 ? -5.227 21.797 23.344 1 87.38 74 GLU B O 1
ATOM 2998 N N . LEU B 1 75 ? -3.268 20.828 23.422 1 89.25 75 LEU B N 1
ATOM 2999 C CA . LEU B 1 75 ? -2.609 22 22.875 1 89.25 75 LEU B CA 1
ATOM 3000 C C . LEU B 1 75 ? -3.148 22.328 21.484 1 89.25 75 LEU B C 1
ATOM 3002 O O . LEU B 1 75 ? -3.439 23.484 21.172 1 89.25 75 LEU B O 1
ATOM 3006 N N . GLN B 1 76 ? -3.262 21.328 20.656 1 86.69 76 GLN B N 1
ATOM 3007 C CA . GLN B 1 76 ? -3.783 21.516 19.312 1 86.69 76 GLN B CA 1
ATOM 3008 C C . GLN B 1 76 ? -5.215 22.047 19.344 1 86.69 76 GLN B C 1
ATOM 3010 O O . GLN B 1 76 ? -5.566 22.938 18.578 1 86.69 76 GLN B O 1
ATOM 3015 N N . ASP B 1 77 ? -6.02 21.516 20.172 1 84 77 ASP B N 1
ATOM 3016 C CA . ASP B 1 77 ? -7.395 21.969 20.328 1 84 77 ASP B CA 1
ATOM 3017 C C . ASP B 1 77 ? -7.438 23.453 20.688 1 84 77 ASP B C 1
ATOM 3019 O O . ASP B 1 77 ? -8.281 24.203 20.172 1 84 77 ASP B O 1
ATOM 3023 N N . THR B 1 78 ? -6.551 23.812 21.547 1 86.31 78 THR B N 1
ATOM 3024 C CA . THR B 1 78 ? -6.469 25.203 21.969 1 86.31 78 THR B CA 1
ATOM 3025 C C . THR B 1 78 ? -6.086 26.094 20.781 1 86.31 78 THR B C 1
ATOM 3027 O O . THR B 1 78 ? -6.688 27.156 20.578 1 86.31 78 THR B O 1
ATOM 3030 N N . LYS B 1 79 ? -5.148 25.688 20.047 1 85.44 79 LYS B N 1
ATOM 3031 C CA . LYS B 1 79 ? -4.738 26.422 18.859 1 85.44 79 LYS B CA 1
ATOM 3032 C C . LYS B 1 79 ? -5.891 26.562 17.875 1 85.44 79 LYS B C 1
ATOM 3034 O O . LYS B 1 79 ? -6.09 27.625 17.297 1 85.44 79 LYS B O 1
ATOM 3039 N N . ASP B 1 80 ? -6.609 25.578 17.703 1 83.94 80 ASP B N 1
ATOM 3040 C CA . ASP B 1 80 ? -7.773 25.578 16.828 1 83.94 80 ASP B CA 1
ATOM 3041 C C . ASP B 1 80 ? -8.805 26.609 17.281 1 83.94 80 ASP B C 1
ATOM 3043 O O . ASP B 1 80 ? -9.359 27.344 16.469 1 83.94 80 ASP B O 1
ATOM 3047 N N . ASN B 1 81 ? -9.031 26.594 18.531 1 82.88 81 ASN B N 1
ATOM 3048 C CA . ASN B 1 81 ? -10.008 27.516 19.094 1 82.88 81 ASN B CA 1
ATOM 3049 C C . ASN B 1 81 ? -9.562 28.969 18.906 1 82.88 81 ASN B C 1
ATOM 3051 O O . ASN B 1 81 ? -10.391 29.844 18.641 1 82.88 81 ASN B O 1
ATOM 3055 N N . ILE B 1 82 ? -8.344 29.172 19.062 1 84 82 ILE B N 1
ATOM 3056 C CA . ILE B 1 82 ? -7.809 30.531 18.891 1 84 82 ILE B CA 1
ATOM 3057 C C . ILE B 1 82 ? -7.953 30.969 17.438 1 84 82 ILE B C 1
ATOM 3059 O O . ILE B 1 82 ? -8.352 32.094 17.172 1 84 82 ILE B O 1
ATOM 3063 N N . SER B 1 83 ? -7.625 30.094 16.547 1 83.44 83 SER B N 1
ATOM 3064 C CA . SER B 1 83 ? -7.766 30.406 15.125 1 83.44 83 SER B CA 1
ATOM 3065 C C . SER B 1 83 ? -9.211 30.719 14.766 1 83.44 83 SER B C 1
ATOM 3067 O O . SER B 1 83 ? -9.477 31.5 13.852 1 83.44 83 SER B O 1
ATOM 3069 N N . ASN B 1 84 ? -10.102 30.156 15.469 1 84 84 ASN B N 1
ATOM 3070 C CA . ASN B 1 84 ? -11.531 30.297 15.234 1 84 84 ASN B CA 1
ATOM 3071 C C . ASN B 1 84 ? -12.008 31.719 15.578 1 84 84 ASN B C 1
ATOM 3073 O O . ASN B 1 84 ? -13.086 32.125 15.156 1 84 84 ASN B O 1
ATOM 3077 N N . LEU B 1 85 ? -11.219 32.344 16.25 1 82 85 LEU B N 1
ATOM 3078 C CA . LEU B 1 85 ? -11.578 33.719 16.641 1 82 85 LEU B CA 1
ATOM 3079 C C . LEU B 1 85 ? -11.398 34.688 15.492 1 82 85 LEU B C 1
ATOM 3081 O O . LEU B 1 85 ? -11.953 35.781 15.516 1 82 85 LEU B O 1
ATOM 3085 N N . SER B 1 86 ? -10.648 34.312 14.516 1 83.12 86 SER B N 1
ATOM 3086 C CA . SER B 1 86 ? -10.43 35.156 13.336 1 83.12 86 SER B CA 1
ATOM 3087 C C . SER B 1 86 ? -11.656 35.156 12.43 1 83.12 86 SER B C 1
ATOM 3089 O O . SER B 1 86 ? -12.445 34.219 12.438 1 83.12 86 SER B O 1
ATOM 3091 N N . LYS B 1 87 ? -11.844 36.188 11.633 1 82.94 87 LYS B N 1
ATOM 3092 C CA . LYS B 1 87 ? -12.953 36.281 10.688 1 82.94 87 LYS B CA 1
ATOM 3093 C C . LYS B 1 87 ? -12.672 35.438 9.438 1 82.94 87 LYS B C 1
ATOM 3095 O O . LYS B 1 87 ? -13.594 34.938 8.797 1 82.94 87 LYS B O 1
ATOM 3100 N N . GLU B 1 88 ? -11.422 35.312 9.227 1 88.5 88 GLU B N 1
ATOM 3101 C CA . GLU B 1 88 ? -11.023 34.594 8.031 1 88.5 88 GLU B CA 1
ATOM 3102 C C . GLU B 1 88 ? -10.875 33.094 8.312 1 88.5 88 GLU B C 1
ATOM 3104 O O . GLU B 1 88 ? -10.562 32.688 9.438 1 88.5 88 GLU B O 1
ATOM 3109 N N . VAL B 1 89 ? -11.18 32.312 7.281 1 90 89 VAL B N 1
ATOM 3110 C CA . VAL B 1 89 ? -10.961 30.891 7.375 1 90 89 VAL B CA 1
ATOM 3111 C C . VAL B 1 89 ? -9.461 30.594 7.332 1 90 89 VAL B C 1
ATOM 3113 O O . VAL B 1 89 ? -8.797 30.875 6.332 1 90 89 VAL B O 1
ATOM 3116 N N . GLN B 1 90 ? -8.992 30.109 8.445 1 87.69 90 GLN B N 1
ATOM 3117 C CA . GLN B 1 90 ? -7.582 29.781 8.57 1 87.69 90 GLN B CA 1
ATOM 3118 C C . GLN B 1 90 ? -7.371 28.719 9.656 1 87.69 90 GLN B C 1
ATOM 3120 O O . GLN B 1 90 ? -8.312 28.344 10.359 1 87.69 90 GLN B O 1
ATOM 3125 N N . GLY B 1 91 ? -6.145 28.234 9.711 1 88.69 91 GLY B N 1
ATOM 3126 C CA . GLY B 1 91 ? -5.82 27.25 10.727 1 88.69 91 GLY B CA 1
ATOM 3127 C C . GLY B 1 91 ? -5.344 25.922 10.141 1 88.69 91 GLY B C 1
ATOM 3128 O O . GLY B 1 91 ? -4.805 25.891 9.039 1 88.69 91 GLY B O 1
ATOM 3129 N N . HIS B 1 92 ? -5.484 24.875 11.016 1 91.12 92 HIS B N 1
ATOM 3130 C CA . HIS B 1 92 ? -4.922 23.578 10.68 1 91.12 92 HIS B CA 1
ATOM 3131 C C . HIS B 1 92 ? -6.02 22.531 10.461 1 91.12 92 HIS B C 1
ATOM 3133 O O . HIS B 1 92 ? -6.734 22.172 11.398 1 91.12 92 HIS B O 1
ATOM 3139 N N . LEU B 1 93 ? -6.184 22.109 9.234 1 95 93 LEU B N 1
ATOM 3140 C CA . LEU B 1 93 ? -7.16 21.094 8.867 1 95 93 LEU B CA 1
ATOM 3141 C C . LEU B 1 93 ? -6.535 19.703 8.906 1 95 93 LEU B C 1
ATOM 3143 O O . LEU B 1 93 ? -5.625 19.406 8.133 1 95 93 LEU B O 1
ATOM 3147 N N . ARG B 1 94 ? -6.996 18.844 9.789 1 96.56 94 ARG B N 1
ATOM 3148 C CA . ARG B 1 94 ? -6.473 17.484 9.961 1 96.56 94 ARG B CA 1
ATOM 3149 C C . ARG B 1 94 ? -7.441 16.453 9.406 1 96.56 94 ARG B C 1
ATOM 3151 O O . ARG B 1 94 ? -8.547 16.281 9.93 1 96.56 94 ARG B O 1
ATOM 3158 N N . LEU B 1 95 ? -6.996 15.719 8.383 1 98.06 95 LEU B N 1
ATOM 3159 C CA . LEU B 1 95 ? -7.852 14.797 7.648 1 98.06 95 LEU B CA 1
ATOM 3160 C C . LEU B 1 95 ? -7.34 13.367 7.762 1 98.06 95 LEU B C 1
ATOM 3162 O O . LEU B 1 95 ? -6.129 13.125 7.688 1 98.06 95 LEU B O 1
ATOM 3166 N N . GLY B 1 96 ? -8.195 12.422 8.062 1 98.12 96 GLY B N 1
ATOM 3167 C CA . GLY B 1 96 ? -7.992 11 7.801 1 98.12 96 GLY B CA 1
ATOM 3168 C C . GLY B 1 96 ? -8.734 10.508 6.574 1 98.12 96 GLY B C 1
ATOM 3169 O O . GLY B 1 96 ? -9.953 10.648 6.484 1 98.12 96 GLY B O 1
ATOM 3170 N N . VAL B 1 97 ? -7.984 9.969 5.637 1 98.12 97 VAL B N 1
ATOM 3171 C CA . VAL B 1 97 ? -8.633 9.672 4.363 1 98.12 97 VAL B CA 1
ATOM 3172 C C . VAL B 1 97 ? -8.242 8.273 3.896 1 98.12 97 VAL B C 1
ATOM 3174 O O . VAL B 1 97 ? -7.074 7.891 3.959 1 98.12 97 VAL B O 1
ATOM 3177 N N . SER B 1 98 ? -9.219 7.555 3.422 1 97.25 98 SER B N 1
ATOM 3178 C CA . SER B 1 98 ? -8.953 6.23 2.871 1 97.25 98 SER B CA 1
ATOM 3179 C C . SER B 1 98 ? -8.016 6.309 1.671 1 97.25 98 SER B C 1
ATOM 3181 O O . SER B 1 98 ? -8.086 7.25 0.882 1 97.25 98 SER B O 1
ATOM 3183 N N . SER B 1 99 ? -7.27 5.289 1.46 1 96.94 99 SER B N 1
ATOM 3184 C CA . SER B 1 99 ? -6.164 5.289 0.508 1 96.94 99 SER B CA 1
ATOM 3185 C C . SER B 1 99 ? -6.652 5.57 -0.909 1 96.94 99 SER B C 1
ATOM 3187 O O . SER B 1 99 ? -6.07 6.391 -1.62 1 96.94 99 SER B O 1
ATOM 3189 N N . ASN B 1 100 ? -7.691 4.906 -1.359 1 95.44 100 ASN B N 1
ATOM 3190 C CA . ASN B 1 100 ? -8.18 5.07 -2.725 1 95.44 100 ASN B CA 1
ATOM 3191 C C . ASN B 1 100 ? -8.719 6.48 -2.961 1 95.44 100 ASN B C 1
ATOM 3193 O O . ASN B 1 100 ? -8.43 7.098 -3.988 1 95.44 100 ASN B O 1
ATOM 3197 N N . PHE B 1 101 ? -9.508 6.965 -1.989 1 96.75 101 PHE B N 1
ATOM 3198 C CA . PHE B 1 101 ? -10.008 8.328 -2.125 1 96.75 101 PHE B CA 1
ATOM 3199 C C . PHE B 1 101 ? -8.867 9.336 -2.111 1 96.75 101 PHE B C 1
ATOM 3201 O O . PHE B 1 101 ? -8.875 10.305 -2.865 1 96.75 101 PHE B O 1
ATOM 3208 N N . ALA B 1 102 ? -7.914 9.078 -1.271 1 97.81 102 ALA B N 1
ATOM 3209 C CA . ALA B 1 102 ? -6.758 9.961 -1.138 1 97.81 102 ALA B CA 1
ATOM 3210 C C . ALA B 1 102 ? -5.965 10.023 -2.441 1 97.81 102 ALA B C 1
ATOM 3212 O O . ALA B 1 102 ? -5.418 11.078 -2.789 1 97.81 102 ALA B O 1
ATOM 3213 N N . GLN B 1 103 ? -5.895 8.961 -3.102 1 97.06 103 GLN B N 1
ATOM 3214 C CA . GLN B 1 103 ? -5.086 8.898 -4.316 1 97.06 103 GLN B CA 1
ATOM 3215 C C . GLN B 1 103 ? -5.832 9.5 -5.504 1 97.06 103 GLN B C 1
ATOM 3217 O O . GLN B 1 103 ? -5.254 10.242 -6.293 1 97.06 103 GLN B O 1
ATOM 3222 N N . TYR B 1 104 ? -7.125 9.297 -5.59 1 96.44 104 TYR B N 1
ATOM 3223 C CA . TYR B 1 104 ? -7.793 9.523 -6.863 1 96.44 104 TYR B CA 1
ATOM 3224 C C . TYR B 1 104 ? -8.648 10.781 -6.812 1 96.44 104 TYR B C 1
ATOM 3226 O O . TYR B 1 104 ? -8.984 11.352 -7.855 1 96.44 104 TYR B O 1
ATOM 3234 N N . LYS B 1 105 ? -9.055 11.203 -5.629 1 96.56 105 LYS B N 1
ATOM 3235 C CA . LYS B 1 105 ? -10.016 12.297 -5.555 1 96.56 105 LYS B CA 1
ATOM 3236 C C . LYS B 1 105 ? -9.477 13.445 -4.715 1 96.56 105 LYS B C 1
ATOM 3238 O O . LYS B 1 105 ? -9.641 14.617 -5.078 1 96.56 105 LYS B O 1
ATOM 3243 N N . LEU B 1 106 ? -8.781 13.164 -3.695 1 97.56 106 LEU B N 1
ATOM 3244 C CA . LEU B 1 106 ? -8.445 14.156 -2.676 1 97.56 106 LEU B CA 1
ATOM 3245 C C . LEU B 1 106 ? -7.504 15.211 -3.238 1 97.56 106 LEU B C 1
ATOM 3247 O O . LEU B 1 106 ? -7.633 16.391 -2.916 1 97.56 106 LEU B O 1
ATOM 3251 N N . PRO B 1 107 ? -6.508 14.812 -4.086 1 97.75 107 PRO B N 1
ATOM 3252 C CA . PRO B 1 107 ? -5.543 15.82 -4.547 1 97.75 107 PRO B CA 1
ATOM 3253 C C . PRO B 1 107 ? -6.207 17 -5.234 1 97.75 107 PRO B C 1
ATOM 3255 O O . PRO B 1 107 ? -5.887 18.156 -4.934 1 97.75 107 PRO B O 1
ATOM 3258 N N . LYS B 1 108 ? -7.105 16.734 -6.098 1 97 108 LYS B N 1
ATOM 3259 C CA . LYS B 1 108 ? -7.816 17.812 -6.789 1 97 108 LYS B CA 1
ATOM 3260 C C . LYS B 1 108 ? -8.641 18.641 -5.809 1 97 108 LYS B C 1
ATOM 3262 O O . LYS B 1 108 ? -8.641 19.875 -5.883 1 97 108 LYS B O 1
ATOM 3267 N N . LEU B 1 109 ? -9.32 17.984 -4.914 1 96.94 109 LEU B N 1
ATOM 3268 C CA . LEU B 1 109 ? -10.164 18.656 -3.934 1 96.94 109 LEU B CA 1
ATOM 3269 C C . LEU B 1 109 ? -9.328 19.578 -3.043 1 96.94 109 LEU B C 1
ATOM 3271 O O . LEU B 1 109 ? -9.719 20.719 -2.787 1 96.94 109 LEU B O 1
ATOM 3275 N N . LEU B 1 110 ? -8.195 19.062 -2.582 1 96.88 110 LEU B N 1
ATOM 3276 C CA . LEU B 1 110 ? -7.34 19.875 -1.716 1 96.88 110 LEU B CA 1
ATOM 3277 C C . LEU B 1 110 ? -6.766 21.062 -2.473 1 96.88 110 LEU B C 1
ATOM 3279 O O . LEU B 1 110 ? -6.637 22.156 -1.916 1 96.88 110 LEU B O 1
ATOM 3283 N N . ARG B 1 111 ? -6.367 20.844 -3.732 1 96.5 111 ARG B N 1
ATOM 3284 C CA . ARG B 1 111 ? -5.867 21.938 -4.551 1 96.5 111 ARG B CA 1
ATOM 3285 C C . ARG B 1 111 ? -6.902 23.062 -4.664 1 96.5 111 ARG B C 1
ATOM 3287 O O . ARG B 1 111 ? -6.59 24.234 -4.449 1 96.5 111 ARG B O 1
ATOM 3294 N N . GLU B 1 112 ? -8.117 22.703 -4.973 1 96.62 112 GLU B N 1
ATOM 3295 C CA . GLU B 1 112 ? -9.203 23.672 -5.121 1 96.62 112 GLU B CA 1
ATOM 3296 C C . GLU B 1 112 ? -9.484 24.391 -3.807 1 96.62 112 GLU B C 1
ATOM 3298 O O . GLU B 1 112 ? -9.664 25.609 -3.785 1 96.62 112 GLU B O 1
ATOM 3303 N N . PHE B 1 113 ? -9.508 23.656 -2.738 1 96.44 113 PHE B N 1
ATOM 3304 C CA . PHE B 1 113 ? -9.766 24.25 -1.432 1 96.44 113 PHE B CA 1
ATOM 3305 C C . PHE B 1 113 ? -8.641 25.203 -1.041 1 96.44 113 PHE B C 1
ATOM 3307 O O . PHE B 1 113 ? -8.883 26.25 -0.447 1 96.44 113 PHE B O 1
ATOM 3314 N N . SER B 1 114 ? -7.418 24.797 -1.402 1 94.88 114 SER B N 1
ATOM 3315 C CA . SER B 1 114 ? -6.258 25.609 -1.062 1 94.88 114 SER B CA 1
ATOM 3316 C C . SER B 1 114 ? -6.27 26.938 -1.815 1 94.88 114 SER B C 1
ATOM 3318 O O . SER B 1 114 ? -5.738 27.938 -1.329 1 94.88 114 SER B O 1
ATOM 3320 N N . ILE B 1 115 ? -6.797 26.984 -2.988 1 94.56 115 ILE B N 1
ATOM 3321 C CA . ILE B 1 115 ? -6.938 28.203 -3.766 1 94.56 115 ILE B CA 1
ATOM 3322 C C . ILE B 1 115 ? -7.957 29.125 -3.1 1 94.56 115 ILE B C 1
ATOM 3324 O O . ILE B 1 115 ? -7.742 30.328 -3 1 94.56 115 ILE B O 1
ATOM 3328 N N . MET B 1 116 ? -9.031 28.562 -2.562 1 94.56 116 MET B N 1
ATOM 3329 C CA . MET B 1 116 ? -10.102 29.312 -1.913 1 94.56 116 MET B CA 1
ATOM 3330 C C . MET B 1 116 ? -9.633 29.859 -0.568 1 94.56 116 MET B C 1
ATOM 3332 O O . MET B 1 116 ? -10.008 30.969 -0.187 1 94.56 116 MET B O 1
ATOM 3336 N N . TYR B 1 117 ? -8.914 29.062 0.125 1 95.12 117 TYR B N 1
ATOM 3337 C CA . TYR B 1 117 ? -8.453 29.438 1.457 1 95.12 117 TYR B CA 1
ATOM 3338 C C . TYR B 1 117 ? -6.945 29.25 1.586 1 95.12 117 TYR B C 1
ATOM 3340 O O . TYR B 1 117 ? -6.48 28.297 2.211 1 95.12 117 TYR B O 1
ATOM 3348 N N . PRO B 1 118 ? -6.152 30.203 1.193 1 92.69 118 PRO B N 1
ATOM 3349 C CA . PRO B 1 118 ? -4.703 30.062 1.062 1 92.69 118 PRO B CA 1
ATOM 3350 C C . PRO B 1 118 ? -3.988 30.016 2.412 1 92.69 118 PRO B C 1
ATOM 3352 O O . PRO B 1 118 ? -2.818 29.625 2.482 1 92.69 118 PRO B O 1
ATOM 3355 N N . LYS B 1 119 ? -4.664 30.359 3.475 1 90.75 119 LYS B N 1
ATOM 3356 C CA . LYS B 1 119 ? -4.016 30.438 4.781 1 90.75 119 LYS B CA 1
ATOM 3357 C C . LYS B 1 119 ? -4.219 29.141 5.562 1 90.75 119 LYS B C 1
ATOM 3359 O O . LYS B 1 119 ? -3.789 29.016 6.711 1 90.75 119 LYS B O 1
ATOM 3364 N N . VAL B 1 120 ? -4.887 28.188 4.93 1 91.94 120 VAL B N 1
ATOM 3365 C CA . VAL B 1 120 ? -5.156 26.906 5.574 1 91.94 120 VAL B CA 1
ATOM 3366 C C . VAL B 1 120 ? -3.934 26 5.457 1 91.94 120 VAL B C 1
ATOM 3368 O O . VAL B 1 120 ? -3.301 25.938 4.402 1 91.94 120 VAL B O 1
ATOM 3371 N N . GLN B 1 121 ? -3.582 25.406 6.582 1 89.44 121 GLN B N 1
ATOM 3372 C CA . GLN B 1 121 ? -2.58 24.344 6.609 1 89.44 121 GLN B CA 1
ATOM 3373 C C . GLN B 1 121 ? -3.236 22.969 6.691 1 89.44 121 GLN B C 1
ATOM 3375 O O . GLN B 1 121 ? -4.266 22.812 7.355 1 89.44 121 GLN B O 1
ATOM 3380 N N . TYR B 1 122 ? -2.605 21.984 6.016 1 92.5 122 TYR B N 1
ATOM 3381 C CA . TYR B 1 122 ? -3.193 20.656 5.965 1 92.5 122 TYR B CA 1
ATOM 3382 C C . TYR B 1 122 ? -2.307 19.641 6.68 1 92.5 122 TYR B C 1
ATOM 3384 O O . TYR B 1 122 ? -1.078 19.719 6.602 1 92.5 122 TYR B O 1
ATOM 3392 N N . SER B 1 123 ? -2.979 18.812 7.367 1 93.81 123 SER B N 1
ATOM 3393 C CA . SER B 1 123 ? -2.387 17.547 7.809 1 93.81 123 SER B CA 1
ATOM 3394 C C . SER B 1 123 ? -3.234 16.359 7.379 1 93.81 123 SER B C 1
ATOM 3396 O O . SER B 1 123 ? -4.348 16.172 7.871 1 93.81 123 SER B O 1
ATOM 3398 N N . VAL B 1 124 ? -2.674 15.562 6.477 1 97.19 124 VAL B N 1
ATOM 3399 C CA . VAL B 1 124 ? -3.426 14.445 5.922 1 97.19 124 VAL B CA 1
ATOM 3400 C C . VAL B 1 124 ? -2.742 13.125 6.289 1 97.19 124 VAL B C 1
ATOM 3402 O O . VAL B 1 124 ? -1.528 12.984 6.121 1 97.19 124 VAL B O 1
ATOM 3405 N N . GLN B 1 125 ? -3.496 12.273 6.824 1 96.75 125 GLN B N 1
ATOM 3406 C CA . GLN B 1 125 ? -3.068 10.891 7.047 1 96.75 125 GLN B CA 1
ATOM 3407 C C . GLN B 1 125 ? -3.957 9.914 6.289 1 96.75 125 GLN B C 1
ATOM 3409 O O . GLN B 1 125 ? -5.184 10.047 6.289 1 96.75 125 GLN B O 1
ATOM 3414 N N . THR B 1 126 ? -3.322 8.984 5.59 1 97.69 126 THR B N 1
ATOM 3415 C CA . THR B 1 126 ? -4.098 8.055 4.773 1 97.69 126 THR B CA 1
ATOM 3416 C C . THR B 1 126 ? -3.818 6.613 5.184 1 97.69 126 THR B C 1
ATOM 3418 O O . THR B 1 126 ? -2.832 6.336 5.867 1 97.69 126 THR B O 1
ATOM 3421 N N . GLY B 1 127 ? -4.68 5.723 4.812 1 96.19 127 GLY B N 1
ATOM 3422 C CA . GLY B 1 127 ? -4.617 4.297 5.078 1 96.19 127 GLY B CA 1
ATOM 3423 C C . GLY B 1 127 ? -5.91 3.572 4.762 1 96.19 127 GLY B C 1
ATOM 3424 O O . GLY B 1 127 ? -6.797 4.129 4.109 1 96.19 127 GLY B O 1
ATOM 3425 N N . TRP B 1 128 ? -5.949 2.359 5.172 1 95 128 TRP B N 1
ATOM 3426 C CA . TRP B 1 128 ? -7.227 1.66 5.07 1 95 128 TRP B CA 1
ATOM 3427 C C . TRP B 1 128 ? -8.281 2.32 5.953 1 95 128 TRP B C 1
ATOM 3429 O O . TRP B 1 128 ? -7.949 2.947 6.965 1 95 128 TRP B O 1
ATOM 3439 N N . SER B 1 129 ? -9.469 2.16 5.586 1 94.94 129 SER B N 1
ATOM 3440 C CA . SER B 1 129 ? -10.555 2.805 6.32 1 94.94 129 SER B CA 1
ATOM 3441 C C . SER B 1 129 ? -10.555 2.395 7.789 1 94.94 129 SER B C 1
ATOM 3443 O O . SER B 1 129 ? -10.875 3.199 8.664 1 94.94 129 SER B O 1
ATOM 3445 N N . THR B 1 130 ? -10.18 1.204 8.055 1 91.12 130 THR B N 1
ATOM 3446 C CA . THR B 1 130 ? -10.094 0.737 9.438 1 91.12 130 THR B CA 1
ATOM 3447 C C . THR B 1 130 ? -9.07 1.556 10.219 1 91.12 130 THR B C 1
ATOM 3449 O O . THR B 1 130 ? -9.289 1.865 11.391 1 91.12 130 THR B O 1
ATOM 3452 N N . ASP B 1 131 ? -8.008 1.874 9.609 1 92.19 131 ASP B N 1
ATOM 3453 C CA . ASP B 1 131 ? -6.973 2.684 10.25 1 92.19 131 ASP B CA 1
ATOM 3454 C C . ASP B 1 131 ? -7.434 4.129 10.414 1 92.19 131 ASP B C 1
ATOM 3456 O O . ASP B 1 131 ? -7.145 4.766 11.43 1 92.19 131 ASP B O 1
ATOM 3460 N N . VAL B 1 132 ? -8.086 4.602 9.461 1 95.44 132 VAL B N 1
ATOM 3461 C CA . VAL B 1 132 ? -8.594 5.973 9.484 1 95.44 132 VAL B CA 1
ATOM 3462 C C . VAL B 1 132 ? -9.617 6.121 10.609 1 95.44 132 VAL B C 1
ATOM 3464 O O . VAL B 1 132 ? -9.68 7.164 11.266 1 95.44 132 VAL B O 1
ATOM 3467 N N . MET B 1 133 ? -10.398 5.098 10.852 1 94.06 133 MET B N 1
ATOM 3468 C CA . MET B 1 133 ? -11.383 5.102 11.93 1 94.06 133 MET B CA 1
ATOM 3469 C C . MET B 1 133 ? -10.703 5.328 13.281 1 94.06 133 MET B C 1
ATOM 3471 O O . MET B 1 133 ? -11.227 6.051 14.133 1 94.06 133 MET B O 1
ATOM 3475 N N . LYS B 1 134 ? -9.562 4.719 13.469 1 90.88 134 LYS B N 1
ATOM 3476 C CA . LYS B 1 134 ? -8.812 4.879 14.711 1 90.88 134 LYS B CA 1
ATOM 3477 C C . LYS B 1 134 ? -8.367 6.328 14.898 1 90.88 134 LYS B C 1
ATOM 3479 O O . LYS B 1 134 ? -8.406 6.855 16.016 1 90.88 134 LYS B O 1
ATOM 3484 N N . LEU B 1 135 ? -7.953 6.949 13.828 1 91.62 135 LEU B N 1
ATOM 3485 C CA . LEU B 1 135 ? -7.527 8.344 13.867 1 91.62 135 LEU B CA 1
ATOM 3486 C C . LEU B 1 135 ? -8.688 9.258 14.25 1 91.62 135 LEU B C 1
ATOM 3488 O O . LEU B 1 135 ? -8.516 10.203 15.031 1 91.62 135 LEU B O 1
ATOM 3492 N N . LEU B 1 136 ? -9.836 8.945 13.719 1 92.38 136 LEU B N 1
ATOM 3493 C CA . LEU B 1 136 ? -11.031 9.734 14 1 92.38 136 LEU B CA 1
ATOM 3494 C C . LEU B 1 136 ? -11.469 9.539 15.453 1 92.38 136 LEU B C 1
ATOM 3496 O O . LEU B 1 136 ? -11.797 10.516 16.141 1 92.38 136 LEU B O 1
ATOM 3500 N N . ASP B 1 137 ? -11.406 8.336 15.922 1 89.31 137 ASP B N 1
ATOM 3501 C CA . ASP B 1 137 ? -11.852 7.984 17.266 1 89.31 137 ASP B CA 1
ATOM 3502 C C . ASP B 1 137 ? -10.992 8.656 18.328 1 89.31 137 ASP B C 1
ATOM 3504 O O . ASP B 1 137 ? -11.492 9.047 19.391 1 89.31 137 ASP B O 1
ATOM 3508 N N . THR B 1 138 ? -9.727 8.781 18.031 1 84.88 138 THR B N 1
ATOM 3509 C CA . THR B 1 138 ? -8.789 9.336 19 1 84.88 138 THR B CA 1
ATOM 3510 C C . THR B 1 138 ? -8.727 10.852 18.891 1 84.88 138 THR B C 1
ATOM 3512 O O . THR B 1 138 ? -8.055 11.516 19.688 1 84.88 138 THR B O 1
ATOM 3515 N N . GLY B 1 139 ? -9.359 11.359 17.859 1 86.44 139 GLY B N 1
ATOM 3516 C CA . GLY B 1 139 ? -9.383 12.805 17.688 1 86.44 139 GLY B CA 1
ATOM 3517 C C . GLY B 1 139 ? -8.133 13.352 17.031 1 86.44 139 GLY B C 1
ATOM 3518 O O . GLY B 1 139 ? -7.945 14.57 16.953 1 86.44 139 GLY B O 1
ATOM 3519 N N . ILE B 1 140 ? -7.312 12.477 16.578 1 87.94 140 ILE B N 1
ATOM 3520 C CA . ILE B 1 140 ? -6.09 12.891 15.906 1 87.94 140 ILE B CA 1
ATOM 3521 C C . ILE B 1 140 ? -6.434 13.672 14.641 1 87.94 140 ILE B C 1
ATOM 3523 O O . ILE B 1 140 ? -5.746 14.625 14.281 1 87.94 140 ILE B O 1
ATOM 3527 N N . VAL B 1 141 ? -7.543 13.227 14.008 1 94.69 141 VAL B N 1
ATOM 3528 C CA . VAL B 1 141 ? -8.047 13.953 12.852 1 94.69 141 VAL B CA 1
ATOM 3529 C C . VAL B 1 141 ? -9.438 14.508 13.156 1 94.69 141 VAL B C 1
ATOM 3531 O O . VAL B 1 141 ? -10.148 13.984 14.023 1 94.69 141 VAL B O 1
ATOM 3534 N N . GLN B 1 142 ? -9.766 15.578 12.453 1 95.31 142 GLN B N 1
ATOM 3535 C CA . GLN B 1 142 ? -11.055 16.25 12.664 1 95.31 142 GLN B CA 1
ATOM 3536 C C . GLN B 1 142 ? -12.117 15.688 11.719 1 95.31 142 GLN B C 1
ATOM 3538 O O . GLN B 1 142 ? -13.305 15.672 12.062 1 95.31 142 GLN B O 1
ATOM 3543 N N . VAL B 1 143 ? -11.672 15.312 10.523 1 97.12 143 VAL B N 1
ATOM 3544 C CA . VAL B 1 143 ? -12.57 14.852 9.477 1 97.12 143 VAL B CA 1
ATOM 3545 C C . VAL B 1 143 ? -12.055 13.531 8.898 1 97.12 143 VAL B C 1
ATOM 3547 O O . VAL B 1 143 ? -10.859 13.391 8.633 1 97.12 143 VAL B O 1
ATOM 3550 N N . GLY B 1 144 ? -12.977 12.586 8.789 1 97.62 144 GLY B N 1
ATOM 3551 C CA . GLY B 1 144 ? -12.664 11.312 8.172 1 97.62 144 GLY B CA 1
ATOM 3552 C C . GLY B 1 144 ? -13.406 11.078 6.867 1 97.62 144 GLY B C 1
ATOM 3553 O O . GLY B 1 144 ? -14.586 11.422 6.75 1 97.62 144 GLY B O 1
ATOM 3554 N N . ILE B 1 145 ? -12.672 10.625 5.855 1 97.5 145 ILE B N 1
ATOM 3555 C CA . ILE B 1 145 ? -13.289 10.133 4.625 1 97.5 145 ILE B CA 1
ATOM 3556 C C . ILE B 1 145 ? -12.992 8.648 4.453 1 97.5 145 ILE B C 1
ATOM 3558 O O . ILE B 1 145 ? -11.852 8.266 4.18 1 97.5 145 ILE B O 1
ATOM 3562 N N . LEU B 1 146 ? -13.961 7.871 4.598 1 97.19 146 LEU B N 1
ATOM 3563 C CA . LEU B 1 146 ? -13.805 6.422 4.691 1 97.19 146 LEU B CA 1
ATOM 3564 C C . LEU B 1 146 ? -14.672 5.715 3.654 1 97.19 146 LEU B C 1
ATOM 3566 O O . LEU B 1 146 ? -15.633 6.293 3.148 1 97.19 146 LEU B O 1
ATOM 3570 N N . ARG B 1 147 ? -14.242 4.555 3.375 1 95.75 147 ARG B N 1
ATOM 3571 C CA . ARG B 1 147 ? -15 3.744 2.428 1 95.75 147 ARG B CA 1
ATOM 3572 C C . ARG B 1 147 ? -15.516 2.471 3.086 1 95.75 147 ARG B C 1
ATOM 3574 O O . ARG B 1 147 ? -14.828 1.861 3.904 1 95.75 147 ARG B O 1
ATOM 3581 N N . GLY B 1 148 ? -16.703 2.039 2.668 1 90.25 148 GLY B N 1
ATOM 3582 C CA . GLY B 1 148 ? -17.344 0.882 3.26 1 90.25 148 GLY B CA 1
ATOM 3583 C C . GLY B 1 148 ? -18.234 1.235 4.441 1 90.25 148 GLY B C 1
ATOM 3584 O O . GLY B 1 148 ? -18.422 2.412 4.754 1 90.25 148 GLY B O 1
ATOM 3585 N N . SER B 1 149 ? -18.812 0.221 5.059 1 84.88 149 SER B N 1
ATOM 3586 C CA . SER B 1 149 ? -19.766 0.456 6.129 1 84.88 149 SER B CA 1
ATOM 3587 C C . SER B 1 149 ? -19.094 0.46 7.492 1 84.88 149 SER B C 1
ATOM 3589 O O . SER B 1 149 ? -18.594 -0.572 7.949 1 84.88 149 SER B O 1
ATOM 3591 N N . HIS B 1 150 ? -18.859 1.615 8.023 1 87.44 150 HIS B N 1
ATOM 3592 C CA . HIS B 1 150 ? -18.297 1.774 9.359 1 87.44 150 HIS B CA 1
ATOM 3593 C C . HIS B 1 150 ? -19.297 2.434 10.305 1 87.44 150 HIS B C 1
ATOM 3595 O O . HIS B 1 150 ? -20.016 3.348 9.914 1 87.44 150 HIS B O 1
ATOM 3601 N N . ARG B 1 151 ? -19.312 1.888 11.469 1 87.94 151 ARG B N 1
ATOM 3602 C CA . ARG B 1 151 ? -20.156 2.514 12.477 1 87.94 151 ARG B CA 1
ATOM 3603 C C . ARG B 1 151 ? -19.5 3.775 13.031 1 87.94 151 ARG B C 1
ATOM 3605 O O . ARG B 1 151 ? -18.281 3.816 13.219 1 87.94 151 ARG B O 1
ATOM 3612 N N . TRP B 1 152 ? -20.266 4.734 13.242 1 90.31 152 TRP B N 1
ATOM 3613 C CA . TRP B 1 152 ? -19.781 6.02 13.734 1 90.31 152 TRP B CA 1
ATOM 3614 C C . TRP B 1 152 ? -20.859 6.727 14.555 1 90.31 152 TRP B C 1
ATOM 3616 O O . TRP B 1 152 ? -22.031 6.758 14.172 1 90.31 152 TRP B O 1
ATOM 3626 N N . LYS B 1 153 ? -20.453 7.199 15.766 1 90.38 153 LYS B N 1
ATOM 3627 C CA . LYS B 1 153 ? -21.391 7.855 16.672 1 90.38 153 LYS B CA 1
ATOM 3628 C C . LYS B 1 153 ? -21.609 9.312 16.266 1 90.38 153 LYS B C 1
ATOM 3630 O O . LYS B 1 153 ? -22.625 9.922 16.656 1 90.38 153 LYS B O 1
ATOM 3635 N N . GLY B 1 154 ? -20.719 9.836 15.531 1 93.94 154 GLY B N 1
ATOM 3636 C CA . GLY B 1 154 ? -20.859 11.219 15.102 1 93.94 154 GLY B CA 1
ATOM 3637 C C . GLY B 1 154 ? -21.672 11.367 13.828 1 93.94 154 GLY B C 1
ATOM 3638 O O . GLY B 1 154 ? -22.594 10.602 13.586 1 93.94 154 GLY B O 1
ATOM 3639 N N . GLU B 1 155 ? -21.406 12.43 13.156 1 95.75 155 GLU B N 1
ATOM 3640 C CA . GLU B 1 155 ? -22.078 12.688 11.883 1 95.75 155 GLU B CA 1
ATOM 3641 C C . GLU B 1 155 ? -21.484 11.844 10.758 1 95.75 155 GLU B C 1
ATOM 3643 O O . GLU B 1 155 ? -20.25 11.719 10.656 1 95.75 155 GLU B O 1
ATOM 3648 N N . LYS B 1 156 ? -22.312 11.297 10.031 1 95.75 156 LYS B N 1
ATOM 3649 C CA . LYS B 1 156 ? -21.953 10.453 8.898 1 95.75 156 LYS B CA 1
ATOM 3650 C C . LYS B 1 156 ? -22.781 10.789 7.664 1 95.75 156 LYS B C 1
ATOM 3652 O O . LYS B 1 156 ? -24.016 10.664 7.691 1 95.75 156 LYS B O 1
ATOM 3657 N N . GLU B 1 157 ? -22.094 11.195 6.566 1 93.75 157 GLU B N 1
ATOM 3658 C CA . GLU B 1 157 ? -22.766 11.57 5.328 1 93.75 157 GLU B CA 1
ATO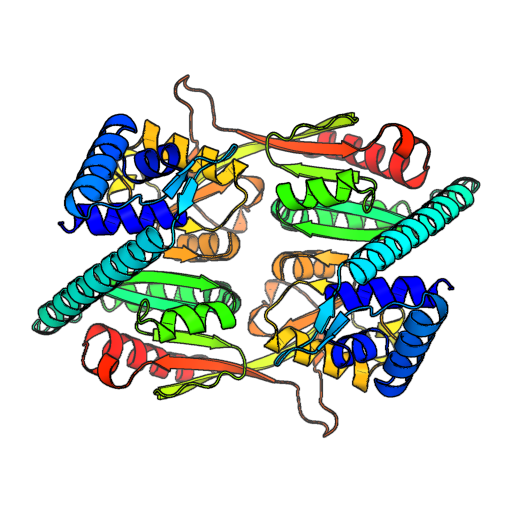M 3659 C C . GLU B 1 157 ? -22.125 10.875 4.125 1 93.75 157 GLU B C 1
ATOM 3661 O O . GLU B 1 157 ? -20.906 10.773 4.035 1 93.75 157 GLU B O 1
ATOM 3666 N N . ARG B 1 158 ? -22.969 10.445 3.229 1 94.38 158 ARG B N 1
ATOM 3667 C CA . ARG B 1 158 ? -22.438 9.812 2.027 1 94.38 158 ARG B CA 1
ATOM 3668 C C . ARG B 1 158 ? -21.891 10.852 1.054 1 94.38 158 ARG B C 1
ATOM 3670 O O . ARG B 1 158 ? -22.594 11.797 0.686 1 94.38 158 ARG B O 1
ATOM 3677 N N . LEU B 1 159 ? -20.641 10.695 0.67 1 93.88 159 LEU B N 1
ATOM 3678 C CA . LEU B 1 159 ? -20.031 11.602 -0.3 1 93.88 159 LEU B CA 1
ATOM 3679 C C . LEU B 1 159 ? -20.25 11.102 -1.723 1 93.88 159 LEU B C 1
ATOM 3681 O O . LEU B 1 159 ? -20.609 11.875 -2.611 1 93.88 159 LEU B O 1
ATOM 3685 N N . THR B 1 160 ? -19.922 9.812 -1.924 1 91.94 160 THR B N 1
ATOM 3686 C CA . THR B 1 160 ? -20.062 9.227 -3.25 1 91.94 160 THR B CA 1
ATOM 3687 C C . THR B 1 160 ? -20.5 7.766 -3.146 1 91.94 160 THR B C 1
ATOM 3689 O O . THR B 1 160 ? -20.406 7.156 -2.078 1 91.94 160 THR B O 1
ATOM 3692 N N . ARG B 1 161 ? -21.141 7.301 -4.219 1 94.19 161 ARG B N 1
ATOM 3693 C CA . ARG B 1 161 ? -21.453 5.898 -4.461 1 94.19 161 ARG B CA 1
ATOM 3694 C C . ARG B 1 161 ? -21 5.465 -5.848 1 94.19 161 ARG B C 1
ATOM 3696 O O . ARG B 1 161 ? -21.219 6.168 -6.832 1 94.19 161 ARG B O 1
ATOM 3703 N N . GLU B 1 162 ? -20.297 4.355 -5.852 1 95.81 162 GLU B N 1
ATOM 3704 C CA . GLU B 1 162 ? -19.75 3.926 -7.137 1 95.81 162 GLU B CA 1
ATOM 3705 C C . GLU B 1 162 ? -19.906 2.42 -7.324 1 95.81 162 GLU B C 1
ATOM 3707 O O . GLU B 1 162 ? -20.062 1.68 -6.352 1 95.81 162 GLU B O 1
ATOM 3712 N N . LYS B 1 163 ? -19.797 1.991 -8.547 1 97.56 163 LYS B N 1
ATOM 3713 C CA . LYS B 1 163 ? -19.938 0.573 -8.867 1 97.56 163 LYS B CA 1
ATOM 3714 C C . LYS B 1 163 ? -18.609 -0.166 -8.656 1 97.56 163 LYS B C 1
ATOM 3716 O O . LYS B 1 163 ? -17.547 0.458 -8.57 1 97.56 163 LYS B O 1
ATOM 3721 N N . ILE B 1 164 ? -18.688 -1.439 -8.484 1 97.81 164 ILE B N 1
ATOM 3722 C CA . ILE B 1 164 ? -17.562 -2.363 -8.516 1 97.81 164 ILE B CA 1
ATOM 3723 C C . ILE B 1 164 ? -17.594 -3.164 -9.812 1 97.81 164 ILE B C 1
ATOM 3725 O O . ILE B 1 164 ? -18.656 -3.604 -10.258 1 97.81 164 ILE B O 1
ATOM 3729 N N . HIS B 1 165 ? -16.422 -3.35 -10.422 1 98.31 165 HIS B N 1
ATOM 3730 C CA . HIS B 1 165 ? -16.328 -3.963 -11.742 1 98.31 165 HIS B CA 1
ATOM 3731 C C . HIS B 1 165 ? -15.344 -5.121 -11.75 1 98.31 165 HIS B C 1
ATOM 3733 O O . HIS B 1 165 ? -14.375 -5.121 -10.992 1 98.31 165 HIS B O 1
ATOM 3739 N N . ILE B 1 166 ? -15.648 -6.012 -12.578 1 98.56 166 ILE B N 1
ATOM 3740 C CA . ILE B 1 166 ? -14.57 -6.832 -13.117 1 98.56 166 ILE B CA 1
ATOM 3741 C C . ILE B 1 166 ? -13.789 -6.035 -14.156 1 98.56 166 ILE B C 1
ATOM 3743 O O . ILE B 1 166 ? -14.375 -5.336 -14.984 1 98.56 166 ILE B O 1
ATOM 3747 N N . ILE B 1 167 ? -12.492 -6.141 -14.109 1 98.75 167 ILE B N 1
ATOM 3748 C CA . ILE B 1 167 ? -11.664 -5.465 -15.102 1 98.75 167 ILE B CA 1
ATOM 3749 C C . ILE B 1 167 ? -10.766 -6.48 -15.805 1 98.75 167 ILE B C 1
ATOM 3751 O O . ILE B 1 167 ? -10.281 -7.43 -15.18 1 98.75 167 ILE B O 1
ATOM 3755 N N . SER B 1 168 ? -10.609 -6.305 -17.062 1 98.75 168 SER B N 1
ATOM 3756 C CA . SER B 1 168 ? -9.766 -7.141 -17.906 1 98.75 168 SER B CA 1
ATOM 3757 C C . SER B 1 168 ? -9.297 -6.379 -19.156 1 98.75 168 SER B C 1
ATOM 3759 O O . SER B 1 168 ? -9.82 -5.305 -19.453 1 98.75 168 SER B O 1
ATOM 3761 N N . LYS B 1 169 ? -8.211 -6.883 -19.75 1 98.25 169 LYS B N 1
ATOM 3762 C CA . LYS B 1 169 ? -7.711 -6.254 -20.969 1 98.25 169 LYS B CA 1
ATOM 3763 C C . LYS B 1 169 ? -8.68 -6.461 -22.141 1 98.25 169 LYS B C 1
ATOM 3765 O O . LYS B 1 169 ? -8.938 -5.539 -22.906 1 98.25 169 LYS B O 1
ATOM 3770 N N . GLN B 1 170 ? -9.219 -7.68 -22.281 1 97.69 170 GLN B N 1
ATOM 3771 C CA . GLN B 1 170 ? -10.18 -8.062 -23.312 1 97.69 170 GLN B CA 1
ATOM 3772 C C . GLN B 1 170 ? -11.523 -8.422 -22.703 1 97.69 170 GLN B C 1
ATOM 3774 O O . GLN B 1 170 ? -11.602 -8.797 -21.531 1 97.69 170 GLN B O 1
ATOM 3779 N N . PRO B 1 171 ? -12.57 -8.305 -23.547 1 98.19 171 PRO B N 1
ATOM 3780 C CA . PRO B 1 171 ? -13.883 -8.688 -23.031 1 98.19 171 PRO B CA 1
ATOM 3781 C C . PRO B 1 171 ? -13.93 -10.141 -22.562 1 98.19 171 PRO B C 1
ATOM 3783 O O . PRO B 1 171 ? -13.367 -11.023 -23.219 1 98.19 171 PRO B O 1
ATOM 3786 N N . ILE B 1 172 ? -14.562 -10.367 -21.406 1 97.69 172 ILE B N 1
ATOM 3787 C CA . ILE B 1 172 ? -14.727 -11.711 -20.859 1 97.69 172 ILE B CA 1
ATOM 3788 C C . ILE B 1 172 ? -16.141 -11.883 -20.312 1 97.69 172 ILE B C 1
ATOM 3790 O O . ILE B 1 172 ? -16.875 -10.898 -20.141 1 97.69 172 ILE B O 1
ATOM 3794 N N . THR B 1 173 ? -16.562 -13.18 -20.094 1 96.31 173 THR B N 1
ATOM 3795 C CA . THR B 1 173 ? -17.859 -13.492 -19.516 1 96.31 173 THR B CA 1
ATOM 3796 C C . THR B 1 173 ? -17.703 -14.133 -18.141 1 96.31 173 THR B C 1
ATOM 3798 O O . THR B 1 173 ? -16.625 -14.617 -17.797 1 96.31 173 THR B O 1
ATOM 3801 N N . ILE B 1 174 ? -18.75 -14.148 -17.422 1 94.75 174 ILE B N 1
ATOM 3802 C CA . ILE B 1 174 ? -18.734 -14.664 -16.047 1 94.75 174 ILE B CA 1
ATOM 3803 C C . ILE B 1 174 ? -18.344 -16.141 -16.062 1 94.75 174 ILE B C 1
ATOM 3805 O O . ILE B 1 174 ? -17.594 -16.578 -15.195 1 94.75 174 ILE B O 1
ATOM 3809 N N . ASP B 1 175 ? -18.766 -16.859 -17.031 1 94.56 175 ASP B N 1
ATOM 3810 C CA . ASP B 1 175 ? -18.531 -18.312 -17.109 1 94.56 175 ASP B CA 1
ATOM 3811 C C . ASP B 1 175 ? -17.047 -18.609 -17.328 1 94.56 175 ASP B C 1
ATOM 3813 O O . ASP B 1 175 ? -16.578 -19.703 -17.031 1 94.56 175 ASP B O 1
ATOM 3817 N N . GLN B 1 176 ? -16.328 -17.656 -17.812 1 96.06 176 GLN B N 1
ATOM 3818 C CA . GLN B 1 176 ? -14.906 -17.828 -18.125 1 96.06 176 GLN B CA 1
ATOM 3819 C C . GLN B 1 176 ? -14.039 -17.578 -16.906 1 96.06 176 GLN B C 1
ATOM 3821 O O . GLN B 1 176 ? -12.875 -17.984 -16.859 1 96.06 176 GLN B O 1
ATOM 3826 N N . LEU B 1 177 ? -14.531 -16.938 -15.859 1 96.25 177 LEU B N 1
ATOM 3827 C CA . LEU B 1 177 ? -13.75 -16.391 -14.758 1 96.25 177 LEU B CA 1
ATOM 3828 C C . LEU B 1 177 ? -12.992 -17.484 -14.023 1 96.25 177 LEU B C 1
ATOM 3830 O O . LEU B 1 177 ? -11.805 -17.344 -13.727 1 96.25 177 LEU B O 1
ATOM 3834 N N . PRO B 1 178 ? -13.609 -18.672 -13.852 1 94.19 178 PRO B N 1
ATOM 3835 C CA . PRO B 1 178 ? -12.898 -19.703 -13.094 1 94.19 178 PRO B CA 1
ATOM 3836 C C . PRO B 1 178 ? -11.688 -20.25 -13.852 1 94.19 178 PRO B C 1
ATOM 38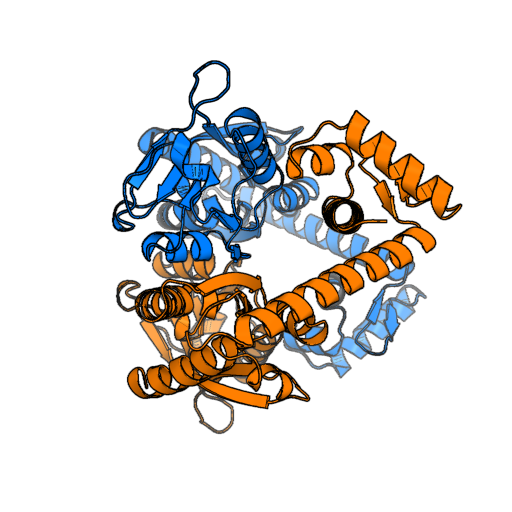38 O O . PRO B 1 178 ? -10.828 -20.906 -13.25 1 94.19 178 PRO B O 1
ATOM 3841 N N . PHE B 1 179 ? -11.617 -19.984 -15.102 1 93.75 179 PHE B N 1
ATOM 3842 C CA . PHE B 1 179 ? -10.586 -20.594 -15.938 1 93.75 179 PHE B CA 1
ATOM 3843 C C . PHE B 1 179 ? -9.531 -19.562 -16.328 1 93.75 179 PHE B C 1
ATOM 3845 O O . PHE B 1 179 ? -8.531 -19.906 -16.969 1 93.75 179 PHE B O 1
ATOM 3852 N N . LEU B 1 180 ? -9.742 -18.344 -15.945 1 95.06 180 LEU B N 1
ATOM 3853 C CA . LEU B 1 180 ? -8.805 -17.266 -16.234 1 95.06 180 LEU B CA 1
ATOM 3854 C C . LEU B 1 180 ? -8.008 -16.891 -15 1 95.06 180 LEU B C 1
ATOM 3856 O O . LEU B 1 180 ? -8.492 -17.031 -13.875 1 95.06 180 LEU B O 1
ATOM 3860 N N . PRO B 1 181 ? -6.715 -16.422 -15.203 1 96 181 PRO B N 1
ATOM 3861 C CA . PRO B 1 181 ? -5.918 -16 -14.047 1 96 181 PRO B CA 1
ATOM 3862 C C . PRO B 1 181 ? -6.539 -14.828 -13.297 1 96 181 PRO B C 1
ATOM 3864 O O . PRO B 1 181 ? -6.773 -13.766 -13.883 1 96 181 PRO B O 1
ATOM 3867 N N . PHE B 1 182 ? -6.832 -15.078 -12.023 1 97.38 182 PHE B N 1
ATOM 3868 C CA . PHE B 1 182 ? -7.34 -14.023 -11.156 1 97.38 182 PHE B CA 1
ATOM 3869 C C . PHE B 1 182 ? -6.195 -13.328 -10.422 1 97.38 182 PHE B C 1
ATOM 3871 O O . PHE B 1 182 ? -5.332 -13.992 -9.844 1 97.38 182 PHE B O 1
ATOM 3878 N N . ILE B 1 183 ? -6.137 -12.047 -10.477 1 97.94 183 ILE B N 1
ATOM 3879 C CA . ILE B 1 183 ? -5.133 -11.258 -9.773 1 97.94 183 ILE B CA 1
ATOM 3880 C C . ILE B 1 183 ? -5.75 -10.641 -8.523 1 97.94 183 ILE B C 1
ATOM 3882 O O . ILE B 1 183 ? -6.562 -9.719 -8.617 1 97.94 183 ILE B O 1
ATOM 3886 N N . LYS B 1 184 ? -5.305 -11.156 -7.406 1 96.31 184 LYS B N 1
ATOM 3887 C CA . LYS B 1 184 ? -5.77 -10.672 -6.109 1 96.31 184 LYS B CA 1
ATOM 3888 C C . LYS B 1 184 ? -4.867 -9.555 -5.586 1 96.31 184 LYS B C 1
ATOM 3890 O O . LYS B 1 184 ? -3.678 -9.508 -5.914 1 96.31 184 LYS B O 1
ATOM 3895 N N . TYR B 1 185 ? -5.453 -8.68 -4.805 1 96.44 185 TYR B N 1
ATOM 3896 C CA . TYR B 1 185 ? -4.66 -7.641 -4.152 1 96.44 185 TYR B CA 1
ATOM 3897 C C . TYR B 1 185 ? -5.125 -7.422 -2.717 1 96.44 185 TYR B C 1
ATOM 3899 O O . TYR B 1 185 ? -6.281 -7.695 -2.385 1 96.44 185 TYR B O 1
ATOM 3907 N N . LYS B 1 186 ? -4.172 -7.004 -1.956 1 94.25 186 LYS B N 1
ATOM 3908 C CA . LYS B 1 186 ? -4.512 -6.672 -0.576 1 94.25 186 LYS B CA 1
ATOM 3909 C C . LYS B 1 186 ? -5.332 -5.387 -0.506 1 94.25 186 LYS B C 1
ATOM 3911 O O . LYS B 1 186 ? -5.016 -4.406 -1.182 1 94.25 186 LYS B O 1
ATOM 3916 N N . THR B 1 187 ? -6.418 -5.438 0.248 1 93.75 187 THR B N 1
ATOM 3917 C CA . THR B 1 187 ? -7.301 -4.285 0.407 1 93.75 187 THR B CA 1
ATOM 3918 C C . THR B 1 187 ? -7.957 -4.297 1.784 1 93.75 187 THR B C 1
ATOM 3920 O O . THR B 1 187 ? -7.641 -5.141 2.625 1 93.75 187 THR B O 1
ATOM 3923 N N . ASP B 1 188 ? -8.766 -3.271 2.029 1 92.5 188 ASP B N 1
ATOM 3924 C CA . ASP B 1 188 ? -9.484 -3.18 3.293 1 92.5 188 ASP B CA 1
ATOM 3925 C C . ASP B 1 188 ? -10.43 -4.363 3.475 1 92.5 188 ASP B C 1
ATOM 3927 O O . ASP B 1 188 ? -10.945 -4.914 2.496 1 92.5 188 ASP B O 1
ATOM 3931 N N . ALA B 1 189 ? -10.734 -4.707 4.723 1 88.69 189 ALA B N 1
ATOM 3932 C CA . ALA B 1 189 ? -11.547 -5.875 5.047 1 88.69 189 ALA B CA 1
ATOM 3933 C C . ALA B 1 189 ? -12.938 -5.766 4.43 1 88.69 189 ALA B C 1
ATOM 3935 O O . ALA B 1 189 ? -13.516 -6.766 4 1 88.69 189 ALA B O 1
ATOM 3936 N N . SER B 1 190 ? -13.43 -4.582 4.438 1 92.25 190 SER B N 1
ATOM 3937 C CA . SER B 1 190 ? -14.789 -4.391 3.938 1 92.25 190 SER B CA 1
ATOM 3938 C C . SER B 1 190 ? -14.875 -4.684 2.443 1 92.25 190 SER B C 1
ATOM 3940 O O . SER B 1 190 ? -15.805 -5.352 1.99 1 92.25 190 SER B O 1
ATOM 3942 N N . LEU B 1 191 ? -13.922 -4.199 1.667 1 94.81 191 LEU B N 1
ATOM 3943 C CA . LEU B 1 191 ? -13.922 -4.469 0.233 1 94.81 191 LEU B CA 1
ATOM 3944 C C . LEU B 1 191 ? -13.602 -5.934 -0.042 1 94.81 191 LEU B C 1
ATOM 3946 O O . LEU B 1 191 ? -14.211 -6.555 -0.92 1 94.81 191 LEU B O 1
ATOM 3950 N N . LYS B 1 192 ? -12.625 -6.449 0.664 1 93.81 192 LYS B N 1
ATOM 3951 C CA . LYS B 1 192 ? -12.273 -7.859 0.524 1 93.81 192 LYS B CA 1
ATOM 3952 C C . LYS B 1 192 ? -13.508 -8.75 0.689 1 93.81 192 LYS B C 1
ATOM 3954 O O . LYS B 1 192 ? -13.711 -9.68 -0.089 1 93.81 192 LYS B O 1
ATOM 3959 N N . THR B 1 193 ? -14.328 -8.477 1.703 1 91.38 193 THR B N 1
ATOM 3960 C CA . THR B 1 193 ? -15.531 -9.25 1.994 1 91.38 193 THR B CA 1
ATOM 3961 C C . THR B 1 193 ? -16.531 -9.164 0.841 1 91.38 193 THR B C 1
ATOM 3963 O O . THR B 1 193 ? -17.109 -10.18 0.437 1 91.38 193 THR B O 1
ATOM 3966 N N . ILE B 1 194 ? -16.703 -8.016 0.307 1 93.56 194 ILE B N 1
ATOM 3967 C CA . ILE B 1 194 ? -17.625 -7.812 -0.8 1 93.56 194 ILE B CA 1
ATOM 3968 C C . ILE B 1 194 ? -17.188 -8.656 -1.998 1 93.56 194 ILE B C 1
ATOM 3970 O O . ILE B 1 194 ? -18 -9.352 -2.605 1 93.56 194 ILE B O 1
ATOM 3974 N N . ILE B 1 195 ? -15.93 -8.633 -2.312 1 94.81 195 ILE B N 1
ATOM 3975 C CA . ILE B 1 195 ? -15.383 -9.344 -3.463 1 94.81 195 ILE B CA 1
ATOM 3976 C C . ILE B 1 195 ? -15.492 -10.852 -3.238 1 94.81 195 ILE B C 1
ATOM 3978 O O . ILE B 1 195 ? -15.984 -11.578 -4.102 1 94.81 195 ILE B O 1
ATOM 3982 N N . ASP B 1 196 ? -15.07 -11.312 -2.059 1 92.62 196 ASP B N 1
ATOM 3983 C CA . ASP B 1 196 ? -15.094 -12.734 -1.744 1 92.62 196 ASP B CA 1
ATOM 3984 C C . ASP B 1 196 ? -16.516 -13.281 -1.771 1 92.62 196 ASP B C 1
ATOM 3986 O O . ASP B 1 196 ? -16.766 -14.359 -2.314 1 92.62 196 ASP B O 1
ATOM 3990 N N . ASP B 1 197 ? -17.422 -12.531 -1.185 1 91.69 197 ASP B N 1
ATOM 3991 C CA . ASP B 1 197 ? -18.812 -12.961 -1.146 1 91.69 197 ASP B CA 1
ATOM 3992 C C . ASP B 1 197 ? -19.406 -13.07 -2.555 1 91.69 197 ASP B C 1
ATOM 3994 O O . ASP B 1 197 ? -20.109 -14.023 -2.863 1 91.69 197 ASP B O 1
ATOM 3998 N N . TRP B 1 198 ? -19.125 -12.109 -3.303 1 95 198 TRP B N 1
ATOM 3999 C CA . TRP B 1 198 ? -19.656 -12.141 -4.664 1 95 198 TRP B CA 1
ATOM 4000 C C . TRP B 1 198 ? -19.094 -13.336 -5.43 1 95 198 TRP B C 1
ATOM 4002 O O . TRP B 1 198 ? -19.844 -14.031 -6.121 1 95 198 TRP B O 1
ATOM 4012 N N . MET B 1 199 ? -17.828 -13.555 -5.371 1 93.62 199 MET B N 1
ATOM 4013 C CA . MET B 1 199 ? -17.188 -14.672 -6.062 1 93.62 199 MET B CA 1
ATOM 4014 C C . MET B 1 199 ? -17.797 -16 -5.621 1 93.62 199 MET B C 1
ATOM 4016 O O . MET B 1 199 ? -18.094 -16.859 -6.453 1 93.62 199 MET B O 1
ATOM 4020 N N . HIS B 1 200 ? -17.953 -16.125 -4.352 1 89.19 200 HIS B N 1
ATOM 4021 C CA . HIS B 1 200 ? -18.484 -17.359 -3.797 1 89.19 200 HIS B CA 1
ATOM 4022 C C . HIS B 1 200 ? -19.906 -17.609 -4.293 1 89.19 200 HIS B C 1
ATOM 4024 O O . HIS B 1 200 ? -20.266 -18.75 -4.578 1 89.19 200 HIS B O 1
ATOM 4030 N N . THR B 1 201 ? -20.656 -16.594 -4.398 1 90.94 201 THR B N 1
ATOM 4031 C CA . THR B 1 201 ? -22.062 -16.703 -4.746 1 90.94 201 THR B CA 1
ATOM 4032 C C . THR B 1 201 ? -22.234 -16.922 -6.25 1 90.94 201 THR B C 1
ATOM 4034 O O . THR B 1 201 ? -23.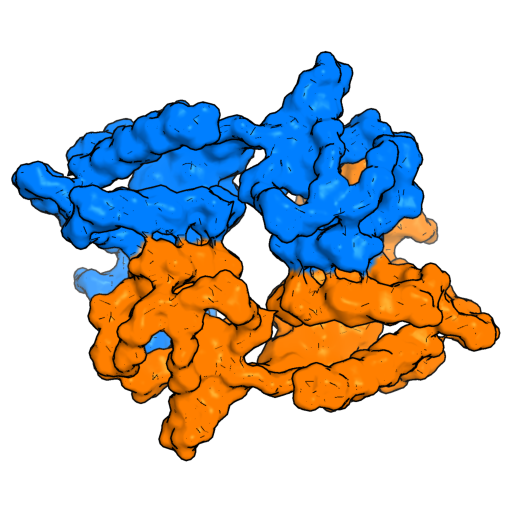156 -17.594 -6.68 1 90.94 201 THR B O 1
ATOM 4037 N N . ASN B 1 202 ? -21.281 -16.438 -7.035 1 92 202 ASN B N 1
ATOM 4038 C CA . ASN B 1 202 ? -21.562 -16.344 -8.461 1 92 202 ASN B CA 1
ATOM 4039 C C . ASN B 1 202 ? -20.703 -17.297 -9.273 1 92 202 ASN B C 1
ATOM 4041 O O . ASN B 1 202 ? -20.984 -17.578 -10.438 1 92 202 ASN B O 1
ATOM 4045 N N . LEU B 1 203 ? -19.688 -17.766 -8.688 1 90.88 203 LEU B N 1
ATOM 4046 C CA . LEU B 1 203 ? -18.797 -18.672 -9.422 1 90.88 203 LEU B CA 1
ATOM 4047 C C . LEU B 1 203 ? -19.078 -20.125 -9.047 1 90.88 203 LEU B C 1
ATOM 4049 O O . LEU B 1 203 ? -19.344 -20.422 -7.883 1 90.88 203 LEU B O 1
ATOM 4053 N N . LYS B 1 204 ? -18.953 -20.969 -9.992 1 86.5 204 LYS B N 1
ATOM 4054 C CA . LYS B 1 204 ? -19.219 -22.391 -9.797 1 86.5 204 LYS B CA 1
ATOM 4055 C C . LYS B 1 204 ? -18.047 -23.078 -9.094 1 86.5 204 LYS B C 1
ATOM 4057 O O . LYS B 1 204 ? -18.203 -24.125 -8.461 1 86.5 204 LYS B O 1
ATOM 4062 N N . GLN B 1 205 ? -16.891 -22.516 -9.281 1 88.62 205 GLN B N 1
ATOM 4063 C CA . GLN B 1 205 ? -15.688 -23 -8.641 1 88.62 205 GLN B CA 1
ATOM 4064 C C . GLN B 1 205 ? -14.727 -21.859 -8.32 1 88.62 205 GLN B C 1
ATOM 4066 O O . GLN B 1 205 ? -14.859 -20.766 -8.867 1 88.62 205 GLN B O 1
ATOM 4071 N N . ALA B 1 206 ? -13.789 -22.188 -7.457 1 87.44 206 ALA B N 1
ATOM 4072 C CA . ALA B 1 206 ? -12.797 -21.188 -7.07 1 87.44 206 ALA B CA 1
ATOM 4073 C C . ALA B 1 206 ? -11.938 -20.766 -8.266 1 87.44 206 ALA B C 1
ATOM 4075 O O . ALA B 1 206 ? -11.555 -21.609 -9.078 1 87.44 206 ALA B O 1
ATOM 4076 N N . PRO B 1 207 ? -11.703 -19.438 -8.344 1 90 207 PRO B N 1
ATOM 4077 C CA . PRO B 1 207 ? -10.836 -19 -9.438 1 90 207 PRO B CA 1
ATOM 4078 C C . PRO B 1 207 ? -9.383 -19.422 -9.234 1 90 207 PRO B C 1
ATOM 4080 O O . PRO B 1 207 ? -8.977 -19.75 -8.117 1 90 207 PRO B O 1
ATOM 4083 N N . ILE B 1 208 ? -8.648 -19.438 -10.312 1 88.88 208 ILE B N 1
ATOM 4084 C CA . ILE B 1 208 ? -7.207 -19.656 -10.273 1 88.88 208 ILE B CA 1
ATOM 4085 C C . ILE B 1 208 ? -6.492 -18.375 -9.867 1 88.88 208 ILE B C 1
ATOM 4087 O O . ILE B 1 208 ? -6.512 -17.391 -10.609 1 88.88 208 ILE B O 1
ATOM 4091 N N . ILE B 1 209 ? -5.879 -18.391 -8.695 1 90.44 209 ILE B N 1
ATOM 4092 C CA . ILE B 1 209 ? -5.164 -17.203 -8.234 1 90.44 209 ILE B CA 1
ATOM 4093 C C . ILE B 1 209 ? -3.75 -17.203 -8.82 1 90.44 209 ILE B C 1
ATOM 4095 O O . ILE B 1 209 ? -2.889 -17.953 -8.375 1 90.44 209 ILE B O 1
ATOM 4099 N N . ALA B 1 210 ? -3.506 -16.344 -9.742 1 90.94 210 ALA B N 1
ATOM 4100 C CA . ALA B 1 210 ? -2.203 -16.266 -10.398 1 90.94 210 ALA B CA 1
ATOM 4101 C C . ALA B 1 210 ? -1.262 -15.336 -9.633 1 90.94 210 ALA B C 1
ATOM 4103 O O . ALA B 1 210 ? -0.044 -15.531 -9.648 1 90.94 210 ALA B O 1
ATOM 4104 N N . MET B 1 211 ? -1.818 -14.297 -9.047 1 94.19 211 MET B N 1
ATOM 4105 C CA . MET B 1 211 ? -1.01 -13.297 -8.352 1 94.19 211 MET B CA 1
ATOM 4106 C C . MET B 1 211 ? -1.733 -12.773 -7.121 1 94.19 211 MET B C 1
ATOM 4108 O O . MET B 1 211 ? -2.957 -12.633 -7.125 1 94.19 211 MET B O 1
ATOM 4112 N N . GLU B 1 212 ? -0.992 -12.508 -6.137 1 94.88 212 GLU B N 1
ATOM 4113 C CA . GLU B 1 212 ? -1.417 -11.766 -4.957 1 94.88 212 GLU B CA 1
ATOM 4114 C C . GLU B 1 212 ? -0.496 -10.578 -4.691 1 94.88 212 GLU B C 1
ATOM 4116 O O . GLU B 1 212 ? 0.586 -10.734 -4.125 1 94.88 212 GLU B O 1
ATOM 4121 N N . VAL B 1 213 ? -0.996 -9.43 -5.062 1 96.19 213 VAL B N 1
ATOM 4122 C CA . VAL B 1 213 ? -0.14 -8.25 -4.996 1 96.19 213 VAL B CA 1
ATOM 4123 C C . VAL B 1 213 ? -0.579 -7.359 -3.838 1 96.19 213 VAL B C 1
ATOM 4125 O O . VAL B 1 213 ? -1.723 -7.438 -3.383 1 96.19 213 VAL B O 1
ATOM 4128 N N . ASP B 1 214 ? 0.303 -6.508 -3.412 1 94.69 214 ASP B N 1
ATOM 4129 C CA . ASP B 1 214 ? 0.047 -5.762 -2.182 1 94.69 214 ASP B CA 1
ATOM 4130 C C . ASP B 1 214 ? -0.678 -4.449 -2.477 1 94.69 214 ASP B C 1
ATOM 4132 O O . ASP B 1 214 ? -1.203 -3.807 -1.564 1 94.69 214 ASP B O 1
ATOM 4136 N N . ARG B 1 215 ? -0.709 -4.102 -3.803 1 94.94 215 ARG B N 1
ATOM 4137 C CA . ARG B 1 215 ? -1.316 -2.824 -4.156 1 94.94 215 ARG B CA 1
ATOM 4138 C C . ARG B 1 215 ? -2.307 -2.986 -5.305 1 94.94 215 ARG B C 1
ATOM 4140 O O . ARG B 1 215 ? -2.062 -3.754 -6.238 1 94.94 215 ARG B O 1
ATOM 4147 N N . GLN B 1 216 ? -3.389 -2.25 -5.16 1 96.06 216 GLN B N 1
ATOM 4148 C CA . GLN B 1 216 ? -4.398 -2.254 -6.211 1 96.06 216 GLN B CA 1
ATOM 4149 C C . GLN B 1 216 ? -3.824 -1.731 -7.527 1 96.06 216 GLN B C 1
ATOM 4151 O O . GLN B 1 216 ? -4.184 -2.217 -8.602 1 96.06 216 GLN B O 1
ATOM 4156 N N . GLU B 1 217 ? -2.955 -0.747 -7.457 1 95.88 217 GLU B N 1
ATOM 4157 C CA . GLU B 1 217 ? -2.34 -0.191 -8.656 1 95.88 217 GLU B CA 1
ATOM 4158 C C . GLU B 1 217 ? -1.518 -1.244 -9.398 1 95.88 217 GLU B C 1
ATOM 4160 O O . GLU B 1 217 ? -1.509 -1.281 -10.625 1 95.88 217 GLU B O 1
ATOM 4165 N N . THR B 1 218 ? -0.79 -2.021 -8.633 1 97.19 218 THR B N 1
ATOM 4166 C CA . THR B 1 218 ? -0.025 -3.111 -9.219 1 97.19 218 THR B CA 1
ATOM 4167 C C . THR B 1 218 ? -0.948 -4.094 -9.938 1 97.19 218 THR B C 1
ATOM 4169 O O . THR B 1 218 ? -0.663 -4.52 -11.055 1 97.19 218 THR B O 1
ATOM 4172 N N . CYS B 1 219 ? -2.012 -4.441 -9.289 1 98.06 219 CYS B N 1
ATOM 4173 C CA . CYS B 1 219 ? -3.016 -5.324 -9.867 1 98.06 219 CYS B CA 1
ATOM 4174 C C . CYS B 1 219 ? -3.518 -4.781 -11.203 1 98.06 219 CYS B C 1
ATOM 4176 O O . CYS B 1 219 ? -3.547 -5.504 -12.203 1 98.06 219 CYS B O 1
ATOM 4178 N N . LYS B 1 220 ? -3.877 -3.5 -11.219 1 97.88 220 LYS B N 1
ATOM 4179 C CA . LYS B 1 220 ? -4.398 -2.867 -12.43 1 97.88 220 LYS B CA 1
ATOM 4180 C C . LYS B 1 220 ? -3.381 -2.92 -13.562 1 97.88 220 LYS B C 1
ATOM 4182 O O . LYS B 1 220 ? -3.734 -3.193 -14.711 1 97.88 220 LYS B O 1
ATOM 4187 N N . GLU B 1 221 ? -2.082 -2.664 -13.273 1 97.56 221 GLU B N 1
ATOM 4188 C CA . GLU B 1 221 ? -1.035 -2.713 -14.289 1 97.56 221 GLU B CA 1
ATOM 4189 C C . GLU B 1 221 ? -0.891 -4.117 -14.867 1 97.56 221 GLU B C 1
ATOM 4191 O O . GLU B 1 221 ? -0.697 -4.281 -16.062 1 97.56 221 GLU B O 1
ATOM 4196 N N . MET B 1 222 ? -0.974 -5.117 -14 1 98.25 222 MET B N 1
ATOM 4197 C CA . MET B 1 222 ? -0.913 -6.5 -14.469 1 98.25 222 MET B CA 1
ATOM 4198 C C . MET B 1 222 ? -2.055 -6.797 -15.438 1 98.25 222 MET B C 1
ATOM 4200 O O . MET B 1 222 ? -1.845 -7.418 -16.484 1 98.25 222 MET B O 1
ATOM 4204 N N . VAL B 1 223 ? -3.258 -6.34 -15.086 1 98.62 223 VAL B N 1
ATOM 4205 C CA . VAL B 1 223 ? -4.438 -6.559 -15.914 1 98.62 223 VAL B CA 1
ATOM 4206 C C . VAL B 1 223 ? -4.262 -5.848 -17.25 1 98.62 223 VAL B C 1
ATOM 4208 O O . VAL B 1 223 ? -4.57 -6.41 -18.312 1 98.62 223 VAL B O 1
ATOM 4211 N N . LYS B 1 224 ? -3.758 -4.602 -17.219 1 98.25 224 LYS B N 1
ATOM 4212 C CA . LYS B 1 224 ? -3.535 -3.818 -18.422 1 98.25 224 LYS B CA 1
ATOM 4213 C C . LYS B 1 224 ? -2.619 -4.555 -19.406 1 98.25 224 LYS B C 1
ATOM 4215 O O . LYS B 1 224 ? -2.719 -4.375 -20.609 1 98.25 224 LYS B O 1
ATOM 4220 N N . HIS B 1 225 ? -1.784 -5.402 -18.891 1 97.5 225 HIS B N 1
ATOM 4221 C CA . HIS B 1 225 ? -0.822 -6.113 -19.719 1 97.5 225 HIS B CA 1
ATOM 4222 C C . HIS B 1 225 ? -1.339 -7.496 -20.109 1 97.5 225 HIS B C 1
ATOM 4224 O O . HIS B 1 225 ? -0.583 -8.328 -20.609 1 97.5 225 HIS B O 1
ATOM 4230 N N . GLY B 1 226 ? -2.559 -7.77 -19.766 1 96.69 226 GLY B N 1
ATOM 4231 C CA . GLY B 1 226 ? -3.215 -8.984 -20.219 1 96.69 226 GLY B CA 1
ATOM 4232 C C . GLY B 1 226 ? -2.863 -10.203 -19.406 1 96.69 226 GLY B C 1
ATOM 4233 O O . GLY B 1 226 ? -2.938 -11.336 -19.891 1 96.69 226 GLY B O 1
ATOM 4234 N N . LEU B 1 227 ? -2.49 -10 -18.172 1 97.06 227 LEU B N 1
ATOM 4235 C CA . LEU B 1 227 ? -1.98 -11.109 -17.375 1 97.06 227 LEU B CA 1
ATOM 4236 C C . LEU B 1 227 ? -3.098 -11.75 -16.547 1 97.06 227 LEU B C 1
ATOM 4238 O O . LEU B 1 227 ? -2.865 -12.719 -15.828 1 97.06 227 LEU B O 1
ATOM 4242 N N . GLY B 1 228 ? -4.301 -11.242 -16.656 1 97.44 228 GLY B N 1
ATOM 4243 C CA . GLY B 1 228 ? -5.449 -11.758 -15.93 1 97.44 228 GLY B CA 1
ATOM 4244 C C . GLY B 1 228 ? -6.559 -10.742 -15.766 1 97.44 228 GLY B C 1
ATOM 4245 O O . GLY B 1 228 ? -6.609 -9.742 -16.484 1 97.44 228 GLY B O 1
ATOM 4246 N N . TYR B 1 229 ? -7.512 -11.078 -14.867 1 98.44 229 TYR B N 1
ATOM 4247 C CA . TYR B 1 229 ? -8.594 -10.156 -14.523 1 98.44 229 TYR B CA 1
ATOM 4248 C C . TYR B 1 229 ? -8.609 -9.867 -13.031 1 98.44 229 TYR B C 1
ATOM 4250 O O . TYR B 1 229 ? -7.914 -10.523 -12.25 1 98.44 229 TYR B O 1
ATOM 4258 N N . ALA B 1 230 ? -9.297 -8.867 -12.656 1 98.56 230 ALA B N 1
ATOM 4259 C CA . ALA B 1 230 ? -9.461 -8.484 -11.25 1 98.56 230 ALA B CA 1
ATOM 4260 C C . ALA B 1 230 ? -10.82 -7.836 -11.016 1 98.56 230 ALA B C 1
ATOM 4262 O O . ALA B 1 230 ? -11.617 -7.688 -11.945 1 98.56 230 ALA B O 1
ATOM 4263 N N . ILE B 1 231 ? -11.156 -7.617 -9.773 1 98.31 231 ILE B N 1
ATOM 4264 C CA . ILE B 1 231 ? -12.352 -6.891 -9.375 1 98.31 231 ILE B CA 1
ATOM 4265 C C . ILE B 1 231 ? -11.961 -5.602 -8.656 1 98.31 231 ILE B C 1
ATOM 4267 O O . ILE B 1 231 ? -11.148 -5.625 -7.727 1 98.31 231 ILE B O 1
ATOM 4271 N N . ALA B 1 232 ? -12.461 -4.508 -9.086 1 98.06 232 ALA B N 1
ATOM 4272 C CA . ALA B 1 232 ? -12.031 -3.227 -8.523 1 98.06 232 ALA B CA 1
ATOM 4273 C C . ALA B 1 232 ? -13.188 -2.229 -8.508 1 98.06 232 ALA B C 1
ATOM 4275 O O . ALA B 1 232 ? -14.062 -2.266 -9.375 1 98.06 232 ALA B O 1
ATOM 4276 N N . PRO B 1 233 ? -13.172 -1.304 -7.539 1 97.56 233 PRO B N 1
ATOM 4277 C CA . PRO B 1 233 ? -14.141 -0.209 -7.559 1 97.56 233 PRO B CA 1
ATOM 4278 C C . PRO B 1 233 ? -13.883 0.792 -8.68 1 97.56 233 PRO B C 1
ATOM 4280 O O . PRO B 1 233 ? -12.734 0.977 -9.094 1 97.56 233 PRO B O 1
ATOM 4283 N N . GLU B 1 234 ? -14.867 1.457 -9.031 1 97.19 234 GLU B N 1
ATOM 4284 C CA . GLU B 1 234 ? -14.844 2.387 -10.156 1 97.19 234 GLU B CA 1
ATOM 4285 C C . GLU B 1 234 ? -13.883 3.543 -9.898 1 97.19 234 GLU B C 1
ATOM 4287 O O . GLU B 1 234 ? -13.258 4.055 -10.82 1 97.19 234 GLU B O 1
ATOM 4292 N N . ILE B 1 235 ? -13.672 3.951 -8.688 1 95.75 235 ILE B N 1
ATOM 4293 C CA . ILE B 1 235 ? -12.852 5.102 -8.32 1 95.75 235 ILE B CA 1
ATOM 4294 C C . ILE B 1 235 ? -11.422 4.891 -8.805 1 95.75 235 ILE B C 1
ATOM 4296 O O . ILE B 1 235 ? -10.711 5.855 -9.102 1 95.75 235 ILE B O 1
ATOM 4300 N N . CYS B 1 236 ? -10.984 3.621 -8.938 1 95.69 236 CYS B N 1
ATOM 4301 C CA . CYS B 1 236 ? -9.602 3.318 -9.266 1 95.69 236 CYS B CA 1
ATOM 4302 C C . CYS B 1 236 ? -9.398 3.26 -10.773 1 95.69 236 CYS B C 1
ATOM 4304 O O . CYS B 1 236 ? -8.297 2.992 -11.25 1 95.69 236 CYS B O 1
ATOM 4306 N N . LEU B 1 237 ? -10.438 3.477 -11.477 1 96.81 237 LEU B N 1
ATOM 4307 C CA . LEU B 1 237 ? -10.391 3.295 -12.93 1 96.81 237 LEU B CA 1
ATOM 4308 C C . LEU B 1 237 ? -10.43 4.637 -13.648 1 96.81 237 LEU B C 1
ATOM 4310 O O . LEU B 1 237 ? -11.148 5.551 -13.219 1 96.81 237 LEU B O 1
ATOM 4314 N N . ARG B 1 238 ? -9.594 4.742 -14.633 1 93.56 238 ARG B N 1
ATOM 4315 C CA . ARG B 1 238 ? -9.562 5.891 -15.531 1 93.56 238 ARG B CA 1
ATOM 4316 C C . ARG B 1 238 ? -9.781 5.457 -16.984 1 93.56 238 ARG B C 1
ATOM 4318 O O . ARG B 1 238 ? -9.469 4.32 -17.344 1 93.56 238 ARG B O 1
ATOM 4325 N N . GLU B 1 239 ? -10.281 6.402 -17.812 1 92.81 239 GLU B N 1
ATOM 4326 C CA . GLU B 1 239 ? -10.469 6.105 -19.219 1 92.81 239 GLU B CA 1
ATOM 4327 C C . GLU B 1 239 ? -9.141 5.73 -19.875 1 92.81 239 GLU B C 1
ATOM 4329 O O . GLU B 1 239 ? -9.102 4.859 -20.75 1 92.81 239 GLU B O 1
ATOM 4334 N N . SER B 1 240 ? -8.109 6.352 -19.453 1 92.25 240 SER B N 1
ATOM 4335 C CA . SER B 1 240 ? -6.785 6.156 -20.031 1 92.25 240 SER B CA 1
ATOM 4336 C C . SER B 1 240 ? -6.254 4.758 -19.75 1 92.25 240 SER B C 1
ATOM 4338 O O . SER B 1 240 ? -5.266 4.332 -20.359 1 92.25 240 SER B O 1
ATOM 4340 N N . ASP B 1 241 ? -6.926 4 -18.875 1 95.56 241 ASP B N 1
ATOM 4341 C CA . ASP B 1 241 ? -6.477 2.648 -18.562 1 95.56 241 ASP B CA 1
ATOM 4342 C C . ASP B 1 241 ? -6.762 1.695 -19.719 1 95.56 241 ASP B C 1
ATOM 4344 O O . ASP B 1 241 ? -6.133 0.641 -19.828 1 95.56 241 ASP B O 1
ATOM 4348 N N . HIS B 1 242 ? -7.797 2.021 -20.531 1 96.88 242 HIS B N 1
ATOM 4349 C CA . HIS B 1 242 ? -8.188 1.21 -21.688 1 96.88 242 HIS B CA 1
ATOM 4350 C C . HIS B 1 242 ? -8.477 -0.229 -21.266 1 96.88 242 HIS B C 1
ATOM 4352 O O . HIS B 1 242 ? -7.965 -1.17 -21.875 1 96.88 242 HIS B O 1
ATOM 4358 N N . LEU B 1 243 ? -9.281 -0.369 -20.25 1 98.31 243 LEU B N 1
ATOM 4359 C CA . LEU B 1 243 ? -9.672 -1.685 -19.75 1 98.31 243 LEU B CA 1
ATOM 4360 C C . LEU B 1 243 ? -11.133 -1.975 -20.078 1 98.31 243 LEU B C 1
ATOM 4362 O O . LEU B 1 243 ? -11.961 -1.06 -20.109 1 98.31 243 LEU B O 1
ATOM 4366 N N . TYR B 1 244 ? -11.43 -3.193 -20.391 1 98.5 244 TYR B N 1
ATOM 4367 C CA . TYR B 1 244 ? -12.812 -3.662 -20.406 1 98.5 244 TYR B CA 1
ATOM 4368 C C . TYR B 1 244 ? -13.359 -3.758 -18.984 1 98.5 244 TYR B C 1
ATOM 4370 O O . TYR B 1 244 ? -12.664 -4.203 -18.062 1 98.5 244 TYR B O 1
ATOM 4378 N N . THR B 1 245 ? -14.57 -3.299 -18.766 1 98.25 245 THR B N 1
ATOM 4379 C CA . THR B 1 245 ? -15.219 -3.377 -17.453 1 98.25 245 THR B CA 1
ATOM 4380 C C . THR B 1 245 ? -16.562 -4.102 -17.562 1 98.25 245 THR B C 1
ATOM 4382 O O . THR B 1 245 ? -17.281 -3.932 -18.547 1 98.25 245 THR B O 1
ATOM 4385 N N . MET B 1 246 ? -16.797 -4.93 -16.625 1 97.94 246 MET B N 1
ATOM 4386 C CA . MET B 1 246 ? -18.078 -5.633 -16.516 1 97.94 246 MET B CA 1
ATOM 4387 C C . MET B 1 246 ? -18.75 -5.328 -15.18 1 97.94 246 MET B C 1
ATOM 4389 O O . MET B 1 246 ? -18.156 -5.488 -14.117 1 97.94 246 MET B O 1
ATOM 4393 N N . ASP B 1 247 ? -20 -4.949 -15.234 1 96.94 247 ASP B N 1
ATOM 4394 C CA . ASP B 1 247 ? -20.766 -4.656 -14.023 1 96.94 247 ASP B CA 1
ATOM 4395 C C . ASP B 1 247 ? -21.031 -5.926 -13.219 1 96.94 247 ASP B C 1
ATOM 4397 O O . ASP B 1 247 ? -21.266 -6.992 -13.789 1 96.94 247 ASP B O 1
ATOM 4401 N N . LEU B 1 248 ? -20.984 -5.77 -11.984 1 97.12 248 LEU B N 1
ATOM 4402 C CA . LEU B 1 248 ? -21.328 -6.863 -11.086 1 97.12 248 LEU B CA 1
ATOM 4403 C C . LEU B 1 248 ? -22.688 -6.633 -10.438 1 97.12 248 LEU B C 1
ATOM 4405 O O . LEU B 1 248 ? -23.031 -5.496 -10.094 1 97.12 248 LEU B O 1
ATOM 4409 N N . TYR B 1 249 ? -23.375 -7.676 -10.234 1 96.06 249 TYR B N 1
ATOM 4410 C CA . TYR B 1 249 ? -24.703 -7.609 -9.633 1 96.06 249 TYR B CA 1
ATOM 4411 C C . TYR B 1 249 ? -24.812 -8.57 -8.453 1 96.06 249 TYR B C 1
ATOM 4413 O O . TYR B 1 249 ? -24.188 -9.633 -8.453 1 96.06 249 TYR B O 1
ATOM 4421 N N . ASN B 1 250 ? -25.562 -8.156 -7.465 1 92.44 250 ASN B N 1
ATOM 4422 C CA . ASN B 1 250 ? -25.812 -9.047 -6.336 1 92.44 250 ASN B CA 1
ATOM 4423 C C . ASN B 1 250 ? -26.906 -10.07 -6.652 1 92.44 250 ASN B C 1
ATOM 4425 O O . ASN B 1 250 ? -27.391 -10.125 -7.777 1 92.44 250 ASN B O 1
ATOM 4429 N N . ALA B 1 251 ? -27.266 -10.883 -5.648 1 88.75 251 ALA B N 1
ATOM 4430 C CA . ALA B 1 251 ? -28.203 -11.977 -5.832 1 88.75 251 ALA B CA 1
ATOM 4431 C C . ALA B 1 251 ? -29.594 -11.453 -6.195 1 88.75 251 ALA B C 1
ATOM 4433 O O . ALA B 1 251 ? -30.391 -12.164 -6.801 1 88.75 251 ALA B O 1
ATOM 4434 N N . LYS B 1 252 ? -29.875 -10.227 -5.895 1 93.06 252 LYS B N 1
ATOM 4435 C CA . LYS B 1 252 ? -31.188 -9.617 -6.156 1 93.06 252 LYS B CA 1
ATOM 4436 C C . LYS B 1 252 ? -31.188 -8.898 -7.504 1 93.06 252 LYS B C 1
ATOM 4438 O O . LYS B 1 252 ? -32.156 -8.203 -7.836 1 93.06 252 LYS B O 1
ATOM 4443 N N . GLY B 1 253 ? -30.094 -8.953 -8.164 1 93.06 253 GLY B N 1
ATOM 4444 C CA . GLY B 1 253 ? -30.016 -8.336 -9.477 1 93.06 253 GLY B CA 1
ATOM 4445 C C . GLY B 1 253 ? -29.688 -6.855 -9.422 1 93.06 253 GLY B C 1
ATOM 4446 O O . GLY B 1 253 ? -29.875 -6.137 -10.406 1 93.06 253 GLY B O 1
ATOM 4447 N N . LYS B 1 254 ? -29.297 -6.395 -8.328 1 95.44 254 LYS B N 1
ATOM 4448 C CA . LYS B 1 254 ? -28.891 -5 -8.188 1 95.44 254 LYS B CA 1
ATOM 4449 C C . LYS B 1 254 ? -27.375 -4.848 -8.344 1 95.44 254 LYS B C 1
ATOM 4451 O O . LYS B 1 254 ? -26.625 -5.727 -7.93 1 95.44 254 LYS B O 1
ATOM 4456 N N . PRO B 1 255 ? -26.969 -3.709 -8.867 1 95.88 255 PRO B N 1
ATOM 4457 C CA . PRO B 1 255 ? -25.531 -3.494 -9.016 1 95.88 255 PRO B CA 1
ATOM 4458 C C . PRO B 1 255 ? -24.797 -3.498 -7.676 1 95.88 255 PRO B C 1
ATOM 4460 O O . PRO B 1 255 ? -25.312 -2.988 -6.684 1 95.88 255 PRO B O 1
ATOM 4463 N N . LEU B 1 256 ? -23.609 -4.074 -7.719 1 95.94 256 LEU B N 1
ATOM 4464 C CA . LEU B 1 256 ? -22.75 -4.031 -6.547 1 95.94 256 LEU B CA 1
ATOM 4465 C C . LEU B 1 256 ? -22.141 -2.648 -6.375 1 95.94 256 LEU B C 1
ATOM 4467 O O . LEU B 1 256 ? -21.453 -2.154 -7.27 1 95.94 256 LEU B O 1
ATOM 4471 N N . MET B 1 257 ? -22.391 -2.027 -5.211 1 94.94 257 MET B N 1
ATOM 4472 C CA . MET B 1 257 ? -21.984 -0.639 -4.996 1 94.94 257 MET B CA 1
ATOM 4473 C C . MET B 1 257 ? -21.031 -0.522 -3.818 1 94.94 257 MET B C 1
ATOM 4475 O O . MET B 1 257 ? -21 -1.397 -2.951 1 94.94 257 MET B O 1
ATOM 4479 N N . ARG B 1 258 ? -20.203 0.528 -3.828 1 95.19 258 ARG B N 1
ATOM 4480 C CA . ARG B 1 258 ? -19.312 0.887 -2.73 1 95.19 258 ARG B CA 1
ATOM 4481 C C . ARG B 1 258 ? -19.469 2.357 -2.359 1 95.19 258 ARG B C 1
ATOM 4483 O O . ARG B 1 258 ? -19.344 3.236 -3.217 1 95.19 258 ARG B O 1
ATOM 4490 N N . ASP B 1 259 ? -19.656 2.629 -1.117 1 95 259 ASP B N 1
ATOM 4491 C CA . ASP B 1 259 ? -19.922 3.986 -0.648 1 95 259 ASP B CA 1
ATOM 4492 C C . ASP B 1 259 ? -18.672 4.613 -0.05 1 95 259 ASP B C 1
ATOM 4494 O O . ASP B 1 259 ? -17.844 3.92 0.561 1 95 259 ASP B O 1
ATOM 4498 N N . THR B 1 260 ? -18.531 5.863 -0.269 1 96.31 260 THR B N 1
ATOM 4499 C CA . THR B 1 260 ? -17.578 6.707 0.432 1 96.31 260 THR B CA 1
ATOM 4500 C C . THR B 1 260 ? -18.281 7.656 1.396 1 96.31 260 THR B C 1
ATOM 4502 O O . THR B 1 260 ? -19.25 8.312 1.023 1 96.31 260 THR B O 1
ATOM 4505 N N . TRP B 1 261 ? -17.797 7.746 2.582 1 96.5 261 TRP B N 1
ATOM 4506 C CA . TRP B 1 261 ? -18.484 8.484 3.633 1 96.5 261 TRP B CA 1
ATOM 4507 C C . TRP B 1 261 ? -17.609 9.602 4.18 1 96.5 261 TRP B C 1
ATOM 4509 O O . TRP B 1 261 ? -16.406 9.422 4.355 1 96.5 261 TRP B O 1
ATOM 4519 N N . LEU B 1 262 ? -18.266 10.719 4.418 1 96.94 262 LEU B N 1
ATOM 4520 C CA . LEU B 1 262 ? -17.719 11.812 5.215 1 96.94 262 LEU B CA 1
ATOM 4521 C C . LEU B 1 262 ? -18.141 11.68 6.676 1 96.94 262 LEU B C 1
ATOM 4523 O O . LEU B 1 262 ? -19.328 11.617 6.977 1 96.94 262 LEU B O 1
ATOM 4527 N N . MET B 1 263 ? -17.141 11.617 7.578 1 97.31 263 MET B N 1
ATOM 4528 C CA . MET B 1 263 ? -17.438 11.383 8.992 1 97.31 263 MET B CA 1
ATOM 4529 C C . MET B 1 263 ? -16.719 12.406 9.867 1 97.31 263 MET B C 1
ATOM 4531 O O . MET B 1 263 ? -15.531 12.68 9.672 1 97.31 263 MET B O 1
ATOM 4535 N N . TYR B 1 264 ? -17.422 12.961 10.82 1 96.75 264 TYR B N 1
ATOM 4536 C CA . TYR B 1 264 ? -16.875 13.938 11.75 1 96.75 264 TYR B CA 1
ATOM 4537 C C . TYR B 1 264 ? -17.734 14.039 13.008 1 96.75 264 TYR B C 1
ATOM 4539 O O . TYR B 1 264 ? -18.859 13.562 13.031 1 96.75 264 TYR B O 1
ATOM 4547 N N . ASP B 1 265 ? -17.156 14.578 14.07 1 94.69 265 ASP B N 1
ATOM 4548 C CA . ASP B 1 265 ? -17.922 14.875 15.281 1 94.69 265 ASP B CA 1
ATOM 4549 C C . ASP B 1 265 ? -18.672 16.203 15.133 1 94.69 265 ASP B C 1
ATOM 4551 O O . ASP B 1 265 ? -18.156 17.156 14.562 1 94.69 265 ASP B O 1
ATOM 4555 N N . GLN B 1 266 ? -19.844 16.281 15.711 1 92.81 266 GLN B N 1
ATOM 4556 C CA . GLN B 1 266 ? -20.625 17.516 15.664 1 92.81 266 GLN B CA 1
ATOM 4557 C C . GLN B 1 266 ? -19.859 18.688 16.234 1 92.81 266 GLN B C 1
ATOM 4559 O O . GLN B 1 266 ? -19.969 19.812 15.734 1 92.81 266 GLN B O 1
ATOM 4564 N N . LYS B 1 267 ? -19.109 18.469 17.219 1 90.12 267 LYS B N 1
ATOM 4565 C CA . LYS B 1 267 ? -18.359 19.531 17.891 1 90.12 267 LYS B CA 1
ATOM 4566 C C . LYS B 1 267 ? -17.328 20.141 16.938 1 90.12 267 LYS B C 1
ATOM 4568 O O . LYS B 1 267 ? -16.938 21.297 17.094 1 90.12 267 LYS B O 1
ATOM 4573 N N . SER B 1 268 ? -16.891 19.359 15.969 1 90.81 268 SER B N 1
ATOM 4574 C CA . SER B 1 268 ? -15.875 19.828 15.023 1 90.81 268 SER B CA 1
ATOM 4575 C C . SER B 1 268 ? -16.422 20.938 14.141 1 90.81 268 SER B C 1
ATOM 4577 O O . SER B 1 268 ? -15.664 21.734 13.594 1 90.81 268 SER B O 1
ATOM 4579 N N . LEU B 1 269 ? -17.719 21.047 14.031 1 91.62 269 LEU B N 1
ATOM 4580 C CA . LEU B 1 269 ? -18.359 22.078 13.219 1 91.62 269 LEU B CA 1
ATOM 4581 C C . LEU B 1 269 ? -18.156 23.453 13.852 1 91.62 269 LEU B C 1
ATOM 4583 O O . LEU B 1 269 ? -18.375 24.484 13.203 1 91.62 269 LEU B O 1
ATOM 4587 N N . GLY B 1 270 ? -17.781 23.453 15.039 1 90.31 270 GLY B N 1
ATOM 4588 C CA . GLY B 1 270 ? -17.469 24.703 15.703 1 90.31 270 GLY B CA 1
ATOM 4589 C C . GLY B 1 2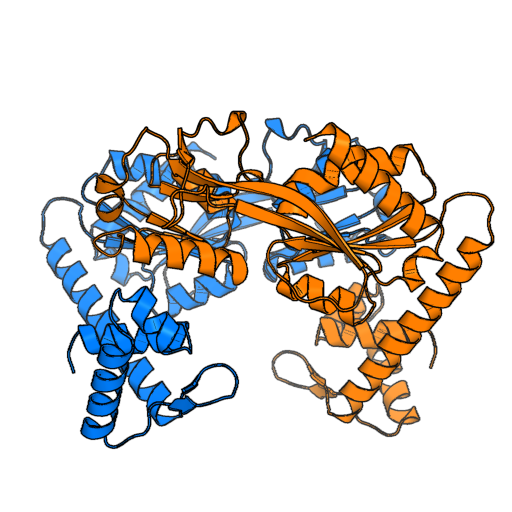70 ? -16.172 25.328 15.227 1 90.31 270 GLY B C 1
ATOM 4590 O O . GLY B 1 270 ? -15.922 26.516 15.445 1 90.31 270 GLY B O 1
ATOM 4591 N N . ILE B 1 271 ? -15.336 24.547 14.625 1 91 271 ILE B N 1
ATOM 4592 C CA . ILE B 1 271 ? -14.094 25.031 14.039 1 91 271 ILE B CA 1
ATOM 4593 C C . ILE B 1 271 ? -14.344 25.531 12.617 1 91 271 ILE B C 1
ATOM 4595 O O . ILE B 1 271 ? -14.734 24.75 11.742 1 91 271 ILE B O 1
ATOM 4599 N N . LYS B 1 272 ? -14.07 26.766 12.305 1 93.5 272 LYS B N 1
ATOM 4600 C CA . LYS B 1 272 ? -14.461 27.438 11.062 1 93.5 272 LYS B CA 1
ATOM 4601 C C . LYS B 1 272 ? -13.883 26.719 9.844 1 93.5 272 LYS B C 1
ATOM 4603 O O . LYS B 1 272 ? -14.578 26.516 8.852 1 93.5 272 LYS B O 1
ATOM 4608 N N . ILE B 1 273 ? -12.617 26.312 9.922 1 93.94 273 ILE B N 1
ATOM 4609 C CA . ILE B 1 273 ? -11.945 25.703 8.781 1 93.94 273 ILE B CA 1
ATOM 4610 C C . ILE B 1 273 ? -12.57 24.328 8.5 1 93.94 273 ILE B C 1
ATOM 4612 O O . ILE B 1 273 ? -12.68 23.922 7.34 1 93.94 273 ILE B O 1
ATOM 4616 N N . VAL B 1 274 ? -12.953 23.562 9.508 1 95.75 274 VAL B N 1
ATOM 4617 C CA . VAL B 1 274 ? -13.578 22.25 9.359 1 95.75 274 VAL B CA 1
ATOM 4618 C C . VAL B 1 274 ? -14.953 22.406 8.711 1 95.75 274 VAL B C 1
ATOM 4620 O O . VAL B 1 274 ? -15.289 21.703 7.754 1 95.75 274 VAL B O 1
ATOM 4623 N N . LYS B 1 275 ? -15.688 23.375 9.242 1 95.31 275 LYS B N 1
ATOM 4624 C CA . LYS B 1 275 ? -17 23.672 8.68 1 95.31 275 LYS B CA 1
ATOM 4625 C C . LYS B 1 275 ? -16.891 24.062 7.203 1 95.31 275 LYS B C 1
ATOM 4627 O O . LYS B 1 275 ? -17.656 23.562 6.371 1 95.31 275 LYS B O 1
ATOM 4632 N N . ALA B 1 276 ? -15.953 24.906 6.91 1 95.31 276 ALA B N 1
ATOM 4633 C CA . ALA B 1 276 ? -15.758 25.359 5.535 1 95.31 276 ALA B CA 1
ATOM 4634 C C . ALA B 1 276 ? -15.414 24.188 4.617 1 95.31 276 ALA B C 1
ATOM 4636 O O . ALA B 1 276 ? -15.906 24.109 3.486 1 95.31 276 ALA B O 1
ATOM 4637 N N . PHE B 1 277 ? -14.57 23.266 5.074 1 97.06 277 PHE B N 1
ATOM 4638 C CA . PHE B 1 277 ? -14.156 22.141 4.262 1 97.06 277 PHE B CA 1
ATOM 4639 C C . PHE B 1 277 ? -15.328 21.188 4.023 1 97.06 277 PHE B C 1
ATOM 4641 O O . PHE B 1 277 ? -15.508 20.688 2.91 1 97.06 277 PHE B O 1
ATOM 4648 N N . ILE B 1 278 ? -16.078 20.906 5.035 1 96.44 278 ILE B N 1
ATOM 4649 C CA . ILE B 1 278 ? -17.234 20.031 4.934 1 96.44 278 ILE B CA 1
ATOM 4650 C C . ILE B 1 278 ? -18.234 20.594 3.932 1 96.44 278 ILE B C 1
ATOM 4652 O O . ILE B 1 278 ? -18.734 19.875 3.062 1 96.44 278 ILE B O 1
ATOM 4656 N N . GLU B 1 279 ? -18.5 21.875 4.02 1 95.06 279 GLU B N 1
ATOM 4657 C CA . GLU B 1 279 ? -19.422 22.531 3.092 1 95.06 279 GLU B CA 1
ATOM 4658 C C . GLU B 1 279 ? -18.875 22.5 1.665 1 95.06 279 GLU B C 1
ATOM 4660 O O . GLU B 1 279 ? -19.641 22.266 0.716 1 95.06 279 GLU B O 1
ATOM 4665 N N . PHE B 1 280 ? -17.625 22.719 1.539 1 96.06 280 PHE B N 1
ATOM 4666 C CA . PHE B 1 280 ? -16.969 22.656 0.243 1 96.06 280 PHE B CA 1
ATOM 4667 C C . PHE B 1 280 ? -17.141 21.281 -0.399 1 96.06 280 PHE B C 1
ATOM 4669 O O . PHE B 1 280 ? -17.484 21.188 -1.581 1 96.06 280 PHE B O 1
ATOM 4676 N N . LEU B 1 281 ? -16.906 20.141 0.392 1 95.94 281 LEU B N 1
ATOM 4677 C CA . LEU B 1 281 ? -17.031 18.781 -0.12 1 95.94 281 LEU B CA 1
ATOM 4678 C C . LEU B 1 281 ? -18.469 18.5 -0.555 1 95.94 281 LEU B C 1
ATOM 4680 O O . LEU B 1 281 ? -18.703 17.859 -1.576 1 95.94 281 LEU B O 1
ATOM 4684 N N . LYS B 1 282 ? -19.359 18.969 0.231 1 91.06 282 LYS B N 1
ATOM 4685 C CA . LYS B 1 282 ? -20.766 18.75 -0.066 1 91.06 282 LYS B CA 1
ATOM 4686 C C . LYS B 1 282 ? -21.172 19.453 -1.363 1 91.06 282 LYS B C 1
ATOM 4688 O O . LYS B 1 282 ? -22 18.922 -2.123 1 91.06 282 LYS B O 1
ATOM 4693 N N . ASP B 1 283 ? -20.594 20.531 -1.649 1 87.44 283 ASP B N 1
ATOM 4694 C CA . ASP B 1 283 ? -20.891 21.281 -2.863 1 87.44 283 ASP B CA 1
ATOM 4695 C C . ASP B 1 283 ? -20.281 20.609 -4.09 1 87.44 283 ASP B C 1
ATOM 4697 O O . ASP B 1 283 ? -20.859 20.656 -5.184 1 87.44 283 ASP B O 1
ATOM 4701 N N . GLU B 1 284 ? -19.016 20.047 -3.939 1 78.75 284 GLU B N 1
ATOM 4702 C CA . GLU B 1 284 ? -18.344 19.375 -5.031 1 78.75 284 GLU B CA 1
ATOM 4703 C C . GLU B 1 284 ? -19.047 18.062 -5.398 1 78.75 284 GLU B C 1
ATOM 4705 O O . GLU B 1 284 ? -18.938 17.594 -6.531 1 78.75 284 GLU B O 1
ATOM 4710 N N . GLN B 1 285 ? -19.438 17.234 -4.43 1 66.62 285 GLN B N 1
ATOM 4711 C CA . GLN B 1 285 ? -20.188 16.016 -4.664 1 66.62 285 GLN B CA 1
ATOM 4712 C C . GLN B 1 285 ? -21.375 16.266 -5.594 1 66.62 285 GLN B C 1
ATOM 4714 O O . GLN B 1 285 ? -21.703 15.438 -6.441 1 66.62 285 GLN B O 1
ATOM 4719 N N . ILE B 1 286 ? -21.969 17.375 -5.328 1 48.44 286 ILE B N 1
ATOM 4720 C CA . ILE B 1 286 ? -23.109 17.734 -6.164 1 48.44 286 ILE B CA 1
ATOM 4721 C C . ILE B 1 286 ? -22.641 17.969 -7.598 1 48.44 286 ILE B C 1
ATOM 4723 O O . ILE B 1 286 ? -23.375 17.703 -8.547 1 48.44 286 ILE B O 1
ATOM 4727 N N . VAL B 1 287 ? -21.422 18.297 -7.789 1 40.12 287 VAL B N 1
ATOM 4728 C CA . VAL B 1 287 ? -20.969 18.547 -9.156 1 40.12 287 VAL B CA 1
ATOM 4729 C C . VAL B 1 287 ? -20.531 17.219 -9.797 1 40.12 287 VAL B C 1
ATOM 4731 O O . VAL B 1 287 ? -20.609 17.078 -11.016 1 40.12 287 VAL B O 1
ATOM 4734 N N . THR B 1 288 ? -19.734 16.438 -9.188 1 41.31 288 THR B N 1
ATOM 4735 C CA . THR B 1 288 ? -19.234 15.266 -9.898 1 41.31 288 THR B CA 1
ATOM 4736 C C . THR B 1 288 ? -20.312 14.195 -9.992 1 41.31 288 THR B C 1
ATOM 4738 O O . THR B 1 288 ? -20.078 13.125 -10.562 1 41.31 288 THR B O 1
ATOM 4741 N N . ILE B 1 289 ? -21.375 14.148 -9.219 1 28.34 289 ILE B N 1
ATOM 4742 C CA . ILE B 1 289 ? -22.438 13.211 -9.547 1 28.34 289 ILE B CA 1
ATOM 4743 C C . ILE B 1 289 ? -23.156 13.656 -10.82 1 28.34 289 ILE B C 1
ATOM 4745 O O . ILE B 1 289 ? -23.516 14.828 -10.961 1 28.34 289 ILE B O 1
#

Nearest PDB structures (foldseek):
  5z72-assembly2_B-2  TM=9.292E-01  e=1.779E-22  Bacillus velezensis FZB42
  5z72-assembly3_D  TM=9.289E-01  e=6.949E-22  Bacillus velezensis FZB42
  1ixc-assembly1_B-2  TM=5.231E-01  e=1.872E-21  Cupriavidus necator
  6g4r-assembly1_B  TM=5.468E-01  e=4.984E-20  Corynebacterium glutamicum
  7d98-assembly1_Q  TM=5.318E-01  e=5.934E-19  Cupriavidus necator

Organism: NCBI:txid227866